Protein 3CZ8 (pdb70)

Nearest PDB structures (foldseek):
  3cz8-assembly1_A  TM=1.003E+00  e=2.572E-68  Bacillus subtilis subsp. subtilis str. 168
  3cz8-assembly1_B  TM=1.001E+00  e=2.940E-63  Bacillus subtilis subsp. subtilis str. 168
  4s3j-assembly1_A  TM=9.319E-01  e=3.724E-30  Bacillus cereus ATCC 10876
  3bxw-assembly1_A  TM=8.136E-01  e=2.335E-16  Homo sapiens
  3bxw-assembly1_B  TM=8.407E-01  e=1.140E-15  Homo sapiens

Radius of gyration: 24.95 Å; Cα contacts (8 Å, |Δi|>4): 1393; chains: 2; bounding box: 70×53×59 Å

B-factor: mean 49.57, std 18.38, range [7.65, 124.76]

Foldseek 3Di:
DDQFDWWKWKKWFWLPVDDVDQAQMEIETDAFEAALLQAGPDDDPCLVVCVVCVVVRHFYAHEYECADPVGADQVSVVSQLPDPNNLVSNLVNLLVVCVVSVGQAYEYEYAQHFLVSQVSVLVSLQSNLVSQVVVPHAFEYEAEQDLDCPDGSRNSHDLQSNLVRHQAYEYAQFPPPFFQHDDDAGHFVVSVVSSVVVNVVRHPQARYEYEDDQWKWKAFPVHDNPGTTDTHGQVVQVVVCVVQVWDWDADPRRRWIKTWGADPVRTIMIITHHDPRSVVVVSVVSVVSVHTGYMYMDIDRD/DDQWDKWKWKKWFWLPVPVAIEIETDAFEAALLQDGDDDDPCLVVCVVQVVVRHFYAHEYECADPVGHDQVSCVRQLVDPNSLLSNLVVLQVVCVPSVGQAYEYEYPQHAQVCQVSVLVSLQSNLVSACVVPHAFEYEAEFDLDCPDHRRNSHDLLSNQVRGQAYEYAQFPPPFFQHDDDAGHFPVSVLSRLVNNVVRHPQQRYAYEDDQWKWKAFPVHDHPGTTDTHGQVRQVVVCVVQVWDWDADPRRRWIKTWGADPVRTIMIITHHDDRSVVVVSVVSVVSVHTGYMYMDIDID

CATH classification: 3.20.20.80 (+1 more: 3.10.50.10)

InterPro domains:
  IPR001223 Glycoside hydrolase family 18, catalytic domain [PF00704] (179-401)
  IPR001223 Glycoside hydrolase family 18, catalytic domain [PS51910] (100-420)
  IPR011583 Chitinase II/V-like, catalytic domain [SM00636] (93-403)
  IPR017853 Glycoside hydrolase superfamily [SSF51445] (113-417)
  IPR018392 LysM domain [PF01476] (4-46)
  IPR018392 LysM domain [PF01476] (50-93)
  IPR018392 LysM domain [PS51782] (2-45)
  IPR018392 LysM domain [PS51782] (48-92)
  IPR018392 LysM domain [SM00257] (3-46)
  IPR018392 LysM domain [SM00257] (49-93)
  IPR018392 LysM domain [cd00118] (3-45)
  IPR018392 LysM domain [cd00118] (49-92)
  IPR029070 Chitinase insertion domain superfamily [G3DSA:3.10.50.10] (318-374)
  IPR036779 LysM domain superfamily [G3DSA:3.10.350.10] (3-47)
  IPR036779 LysM domain superfamily [G3DSA:3.10.350.10] (48-98)
  IPR036779 LysM domain superfamily [SSF54106] (2-46)
  IPR036779 LysM domain superfamily [SSF54106] (48-93)
  IPR041704 CFLE, GH18 catalytic domain [cd02874] (99-411)
  IPR051887 Glycosyl Hydrolase 18 Domain-Containing Protein [PTHR46290] (99-417)

Solvent-accessible surface area: 24349 Å² total; per-residue (Å²): 101,51,81,23,36,3,48,6,7,4,17,14,6,50,1,25,88,60,97,248,39,126,87,16,30,12,14,0,6,15,0,2,14,4,23,56,81,0,57,32,66,17,142,32,155,3,54,73,40,8,106,70,6,92,129,105,82,22,19,0,2,0,0,0,0,0,9,43,104,85,24,49,15,48,123,30,0,72,95,0,0,72,63,78,105,2,46,58,43,0,3,56,31,0,50,76,24,0,49,112,85,28,3,9,0,0,3,0,7,1,61,96,2,35,40,90,2,28,103,62,0,14,35,0,0,128,61,0,44,91,83,0,109,88,35,63,40,46,0,3,0,11,1,38,14,1,59,32,42,126,54,86,180,23,96,0,1,29,1,24,18,0,1,68,5,0,36,50,0,4,0,23,1,47,57,72,52,72,22,54,24,100,19,4,5,1,0,5,9,39,48,0,78,124,0,0,86,42,0,59,86,70,7,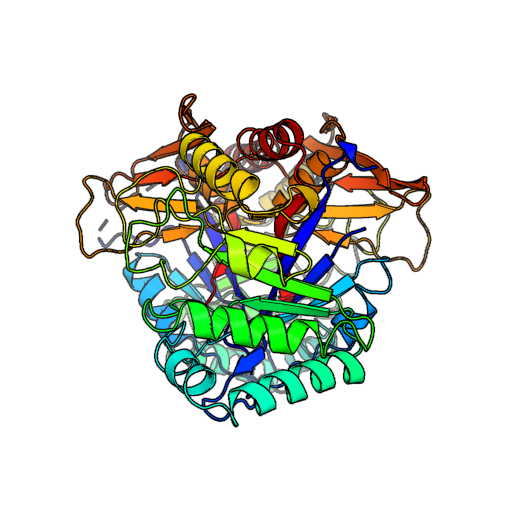76,35,134,31,0,3,1,0,0,1,36,58,0,9,3,3,68,35,129,72,107,104,80,70,113,9,14,52,7,44,6,46,7,0,29,1,36,5,11,19,66,96,11,109,73,89,56,17,84,114,70,19,0,6,27,0,110,17,70,19,106,80,59,100,51,15,13,0,16,4,6,19,69,153,1,3,39,74,2,3,100,3,0,83,110,40,172,0,12,0,0,0,0,32,28,37,83,59,105,108,52,72,27,32,2,53,12,7,5,13,15,5,46,1,24,81,31,92,100,35,14,28,0,10,13,0,5,10,4,23,59,86,0,62,37,65,10,153,21,153,4,60,74,47,5,93,70,12,111,129,124,183,19,30,0,2,0,0,0,0,0,13,42,116,80,32,48,6,47,111,25,1,72,97,0,2,74,68,81,104,6,49,57,47,0,3,58,32,0,42,75,22,0,46,112,92,30,4,8,0,0,4,0,8,1,54,100,1,26,45,94,4,40,104,70,1,17,30,0,0,136,53,0,45,86,86,0,100,92,32,60,46,44,0,4,1,10,0,35,17,3,33,32,41,120,85,80,185,28,97,0,4,27,0,22,18,0,0,68,6,0,35,80,0,3,0,21,0,39,57,69,40,73,29,48,12,94,30,4,7,2,0,5,16,59,43,0,80,123,1,0,94,32,0,58,88,81,4,72,38,136,41,0,3,1,0,0,2,47,39,0,18,6,5,53,38,115,65,117,100,79,69,122,15,49,58,7,33,8,49,6,0,20,0,38,4,13,19,63,99,12,98,77,76,49,14,67,126,91,28,1,6,30,0,110,17,78,23,109,84,65,109,55,20,15,0,17,3,6,24,72,152,0,3,52,84,1,3,109,4,0,70,88,32,157,0,24,0,0,0,0,37,29,50,81,30,98

Organism: Bacillus subtilis (strain 168) (NCBI:txid224308)

Sequence (600 aa):
SNYIAGTLSFYVLRNPDLDYAPYSSSISIFEYHIAPNGDIANQLNDAAAIETTWQRRVTPLATITNLTSGGFSTTEIVHQVLNNPTARTNLVNNIYDLVSSTRGYGGVVTIDFEQVSAADRRDLFTGFLRQLRDRLQAGGYVLTIAVPAKTTSDNIPWLRGYDYGGIGAVVNYMFIMAYDWHHAGSEPGPVVAPITEIRRTIEFTIAQVPSRKIIIIGVPLYYGYDWIIPYQPPGGTVASAISNQNAIERAMRYQAPIQYSAEYQSPFFRYSDQQQGRTHEVWFEGVRSSMSRKMQIVREYRRLQAIGAWQLTLASNYIAGTLSFYVLRNPDLDSSSISIFEYHIAPNGDIANQLNDAAAIETTTWQRRVTPLATITNLTSGGFSTEEIVHQVLNNPTTARTNLVNNIYDLVSTRGYGGVTIDFEQQVSAADRDLFTGFLRQLRDRRLQAGGYVLTIAVPAKTSDNIPWLRGYDYGGIGAVVVNYMFIMAYDWHHAGSEPGPVVAPITEIRRTIEFTIAQVPSRKIIIGVPLLYYGYDWIIPYQPGTVASAISNQNAIERAMRYQQAPIQYSAEYQSPFFRYSDQQGRTTHEVWFEGVRSMSRRKMQIVREYRLQAIGAWQLTLA

Secondary structure (DSSP, 8-state):
--S--EEEEEEEEE-GGG--PPP--EEEEEEEEB-TTS-B----S-HHHHHHHHHTT-EEEEEEE-EETTEE-HHHHHHHHT-HHHHHHHHHHHHHHHHHHT-SEEEEE--S--GGGHHHHHHHHHHHHHHHHHTT-EEEEEEE--S-S--GGGTT--HHHHHHH-SEEEEE---SS-TTS-S--SS-HHHHHHHHHHHTTTS-GGGEEEEPPS-EEEEESS--TT---EEE-HHHHHHHHHHTT---EEETTTTEEEEEEE-TTS-EEEEE---HHHHHHHHHHHHHTT-SEEEEEEEEE-/--S--EEEEEEEEE-GGG---EEEEEEEEB-TTS-B------HHHHHHHHHTT-EEEEEEE-EETTEE-HHHHHHHHHSHHHHHHHHHHHHHHHHHHT-SEEEEE--S--GGGHHHHHHHHHHHHHHHHHTT-EEEEEEE--S-S--GGGTT--HHHHHHHSSEEEEE---SS-TTS-S--SS-HHHHHHHHHHHHTTS-GGGEEEEPPS-EEEEESS--BTB--EEE-HHHHHHHHHHTTPPPEEETTTTEEEEEEE-TTS-EEEEE---HHHHHHHHHHHHHTT-SEEEEEEEEE-

Structure (mmCIF, N/CA/C/O backbone):
data_3CZ8
#
_entry.id   3CZ8
#
_cell.length_a   84.965
_cell.length_b   84.965
_cell.length_c   188.041
_cell.angle_alpha   90.00
_cell.angle_beta   90.00
_cell.angle_gamma   120.00
#
_symmetry.space_group_name_H-M   'P 65'
#
loop_
_entity.id
_entity.type
_entity.pdbx_description
1 polymer 'Putative sporulation-specific glycosylase ydhD'
2 non-polymer GLYCEROL
3 water water
#
loop_
_atom_site.group_PDB
_atom_site.id
_atom_site.type_symbol
_atom_site.label_atom_id
_atom_site.label_alt_id
_atom_site.label_comp_id
_atom_site.label_asym_id
_atom_site.label_entity_id
_atom_site.label_seq_id
_atom_site.pdbx_PDB_ins_code
_atom_site.Cartn_x
_atom_site.Cartn_y
_atom_site.Cartn_z
_atom_site.occupancy
_atom_site.B_iso_or_equiv
_atom_site.auth_seq_id
_atom_site.auth_comp_id
_atom_site.auth_asym_id
_atom_site.auth_atom_id
_atom_site.pdbx_PDB_model_num
ATOM 1 N N . SER A 1 4 ? 38.101 -3.675 5.082 1.00 90.56 96 SER A N 1
ATOM 2 C CA . SER A 1 4 ? 38.437 -3.186 6.452 1.00 93.22 96 SER A CA 1
ATOM 3 C C . SER A 1 4 ? 39.357 -1.962 6.426 1.00 91.91 96 SER A C 1
ATOM 4 O O . SER A 1 4 ? 40.144 -1.776 5.494 1.00 89.67 96 SER A O 1
ATOM 7 N N . ASN A 1 5 ? 39.241 -1.140 7.468 1.00 88.28 97 ASN A N 1
ATOM 8 C CA . ASN A 1 5 ? 39.955 0.128 7.589 1.00 82.27 97 ASN A CA 1
ATOM 9 C C . ASN A 1 5 ? 40.014 0.495 9.069 1.00 84.28 97 ASN A C 1
ATOM 10 O O . ASN A 1 5 ? 38.969 0.681 9.699 1.00 91.79 97 ASN A O 1
ATOM 15 N N . TYR A 1 6 ? 41.218 0.579 9.637 1.00 84.47 98 TYR A N 1
ATOM 16 C CA . TYR A 1 6 ? 41.345 1.114 11.002 1.00 86.99 98 TYR A CA 1
ATOM 17 C C . TYR A 1 6 ? 41.763 2.577 11.081 1.00 82.44 98 TYR A C 1
ATOM 18 O O . TYR A 1 6 ? 42.350 3.017 12.074 1.00 81.56 98 TYR A O 1
ATOM 27 N N . ILE A 1 7 ? 41.463 3.325 10.021 1.00 78.68 99 ILE A N 1
ATOM 28 C CA . ILE A 1 7 ? 41.304 4.774 10.123 1.00 80.14 99 ILE A CA 1
ATOM 29 C C . ILE A 1 7 ? 39.874 5.112 9.683 1.00 83.03 99 ILE A C 1
ATOM 30 O O . ILE A 1 7 ? 39.587 5.332 8.499 1.00 82.76 99 ILE A O 1
ATOM 35 N N . ALA A 1 8 ? 38.976 5.092 10.663 1.00 84.34 100 ALA A N 1
ATOM 36 C CA . ALA A 1 8 ? 37.579 5.445 10.470 1.00 83.66 100 ALA A CA 1
ATOM 37 C C . ALA A 1 8 ? 37.158 6.407 11.573 1.00 78.73 100 ALA A C 1
ATOM 38 O O . ALA A 1 8 ? 37.339 6.125 12.763 1.00 73.13 100 ALA A O 1
ATOM 40 N N . GLY A 1 9 ? 36.614 7.551 11.170 1.00 76.12 101 GLY A N 1
ATOM 41 C CA . GLY A 1 9 ? 36.177 8.569 12.116 1.00 76.80 101 GLY A CA 1
ATOM 42 C C . GLY A 1 9 ? 34.828 8.252 12.727 1.00 71.16 101 GLY A C 1
ATOM 43 O O . GLY A 1 9 ? 33.850 8.027 12.010 1.00 73.93 101 GLY A O 1
ATOM 44 N N . THR A 1 10 ? 34.782 8.220 14.056 1.00 68.15 102 THR A N 1
ATOM 45 C CA . THR A 1 10 ? 33.524 8.096 14.786 1.00 63.88 102 THR A CA 1
ATOM 46 C C . THR A 1 10 ? 32.928 9.488 15.006 1.00 57.94 102 THR A C 1
ATOM 47 O O . THR A 1 10 ? 33.543 10.345 15.651 1.00 43.15 102 THR A O 1
ATOM 51 N N . LEU A 1 11 ? 31.739 9.711 14.454 1.00 39.70 103 LEU A N 1
ATOM 52 C CA . LEU A 1 11 ? 31.036 10.971 14.653 1.00 36.96 103 LEU A CA 1
ATOM 53 C C . LEU A 1 11 ? 30.228 10.937 15.946 1.00 38.30 103 LEU A C 1
ATOM 54 O O . LEU A 1 11 ? 29.548 9.957 16.245 1.00 36.11 103 LEU A O 1
ATOM 59 N N . SER A 1 12 ? 30.324 12.015 16.712 1.00 35.85 104 SER A N 1
ATOM 60 C CA . SER A 1 12 ? 29.470 12.193 17.865 1.00 36.59 104 SER A CA 1
ATOM 61 C C . SER A 1 12 ? 29.052 13.649 18.046 1.00 32.21 104 SER A C 1
ATOM 62 O O . SER A 1 12 ? 29.790 14.568 17.684 1.00 25.15 104 SER A O 1
ATOM 65 N N . PHE A 1 13 ? 27.851 13.834 18.588 1.00 27.65 105 PHE A N 1
ATOM 66 C CA . PHE A 1 13 ? 27.289 15.147 18.885 1.00 24.94 105 PHE A CA 1
ATOM 67 C C . PHE A 1 13 ? 27.406 15.437 20.383 1.00 24.56 105 PHE A C 1
ATOM 68 O O . PHE A 1 13 ? 26.969 14.641 21.217 1.00 32.43 105 PHE A O 1
ATOM 76 N N . TYR A 1 14 ? 28.000 16.572 20.729 1.00 32.31 106 TYR A N 1
ATOM 77 C CA . TYR A 1 14 ? 28.266 16.856 22.134 1.00 30.97 106 TYR A CA 1
ATOM 78 C C . TYR A 1 14 ? 27.731 18.198 22.591 1.00 32.65 106 TYR A C 1
ATOM 79 O O . TYR A 1 14 ? 27.609 19.136 21.803 1.00 31.85 106 TYR A O 1
ATOM 88 N N . VAL A 1 15 ? 27.407 18.274 23.876 1.00 27.14 107 VAL A N 1
ATOM 89 C CA . VAL A 1 15 ? 26.687 19.411 24.432 1.00 26.06 107 VAL A CA 1
ATOM 90 C C . VAL A 1 15 ? 27.627 20.362 25.178 1.00 28.32 107 VAL A C 1
ATOM 91 O O . VAL A 1 15 ? 28.388 19.939 26.051 1.00 34.21 107 VAL A O 1
ATOM 95 N N . LEU A 1 16 ? 27.579 21.639 24.795 1.00 24.94 108 LEU A N 1
ATOM 96 C CA . LEU A 1 16 ? 28.375 22.706 25.410 1.00 25.59 108 LEU A CA 1
ATOM 97 C C . LEU A 1 16 ? 27.437 23.628 26.169 1.00 32.28 108 LEU A C 1
ATOM 98 O O . LEU A 1 16 ? 26.846 24.536 25.576 1.00 34.35 108 LEU A O 1
ATOM 103 N N . ARG A 1 17 ? 27.296 23.387 27.473 1.00 34.82 109 ARG A N 1
ATOM 104 C CA . ARG A 1 17 ? 26.304 24.085 28.290 1.00 45.53 109 ARG A CA 1
ATOM 105 C C . ARG A 1 17 ? 26.471 25.608 28.306 1.00 39.54 109 ARG A C 1
ATOM 106 O O . ARG A 1 17 ? 27.595 26.116 28.298 1.00 49.13 109 ARG A O 1
ATOM 114 N N . ASN A 1 18 ? 25.336 26.310 28.267 1.00 39.28 110 ASN A N 1
ATOM 115 C CA . ASN A 1 18 ? 25.229 27.721 28.634 1.00 43.10 110 ASN A CA 1
ATOM 116 C C . ASN A 1 18 ? 25.949 27.945 29.971 1.00 55.71 110 ASN A C 1
ATOM 117 O O . ASN A 1 18 ? 25.524 27.400 30.995 1.00 49.45 110 ASN A O 1
ATOM 122 N N . PRO A 1 19 ? 27.051 28.732 29.958 1.00 60.14 111 PRO A N 1
ATOM 123 C CA . PRO A 1 19 ? 27.898 28.950 31.146 1.00 59.77 111 PRO A CA 1
ATOM 124 C C . PRO A 1 19 ? 27.189 29.677 32.296 1.00 58.20 111 PRO A C 1
ATOM 125 O O . PRO A 1 19 ? 27.600 29.552 33.451 1.00 64.13 111 PRO A O 1
ATOM 129 N N . ASP A 1 20 ? 26.126 30.410 31.969 1.00 49.47 112 ASP A N 1
ATOM 130 C CA . ASP A 1 20 ? 25.296 31.111 32.946 1.00 53.90 112 ASP A CA 1
ATOM 131 C C . ASP A 1 20 ? 24.473 30.188 33.857 1.00 56.87 112 ASP A C 1
ATOM 132 O O . ASP A 1 20 ? 23.922 30.641 34.862 1.00 69.67 112 ASP A O 1
ATOM 137 N N . LEU A 1 21 ? 24.404 28.903 33.515 1.00 63.82 113 LEU A N 1
ATOM 138 C CA . LEU A 1 21 ? 23.548 27.952 34.222 1.00 68.67 113 LEU A CA 1
ATOM 139 C C . LEU A 1 21 ? 24.261 27.084 35.264 1.00 73.30 113 LEU A C 1
ATOM 140 O O . LEU A 1 21 ? 23.601 26.455 36.097 1.00 77.88 113 LEU A O 1
ATOM 145 N N . ASP A 1 22 ? 25.592 27.043 35.225 1.00 75.23 114 ASP A N 1
ATOM 146 C CA . ASP A 1 22 ? 26.347 26.215 36.173 1.00 77.88 114 ASP A CA 1
ATOM 147 C C . ASP A 1 22 ? 26.992 27.006 37.311 1.00 72.24 114 ASP A C 1
ATOM 148 O O . ASP A 1 22 ? 27.303 26.451 38.364 1.00 63.94 114 ASP A O 1
ATOM 153 N N . TYR A 1 29 ? 29.381 13.308 42.175 1.00 99.86 121 TYR A N 1
ATOM 154 C CA . TYR A 1 29 ? 28.098 13.223 42.869 1.00 104.85 121 TYR A CA 1
ATOM 155 C C . TYR A 1 29 ? 26.985 13.970 42.121 1.00 101.95 121 TYR A C 1
ATOM 156 O O . TYR A 1 29 ? 25.827 13.542 42.133 1.00 99.86 121 TYR A O 1
ATOM 165 N N . ALA A 1 30 ? 27.356 15.077 41.475 1.00 99.25 122 ALA A N 1
ATOM 166 C CA . ALA A 1 30 ? 26.414 16.011 40.851 1.00 93.57 122 ALA A CA 1
ATOM 167 C C . ALA A 1 30 ? 25.832 15.452 39.550 1.00 89.00 122 ALA A C 1
ATOM 168 O O . ALA A 1 30 ? 26.511 14.680 38.865 1.00 85.75 122 ALA A O 1
ATOM 170 N N . PRO A 1 31 ? 24.568 15.817 39.219 1.00 88.04 123 PRO A N 1
ATOM 171 C CA . PRO A 1 31 ? 23.965 15.435 37.933 1.00 86.77 123 PRO A CA 1
ATOM 172 C C . PRO A 1 31 ? 24.770 15.971 36.750 1.00 84.23 123 PRO A C 1
ATOM 173 O O . PRO A 1 31 ? 25.222 17.122 36.784 1.00 86.00 123 PRO A O 1
ATOM 177 N N . TYR A 1 32 ? 24.956 15.133 35.729 1.00 76.64 124 TYR A N 1
ATOM 178 C CA . TYR A 1 32 ? 25.860 15.452 34.619 1.00 67.92 124 TYR A CA 1
ATOM 179 C C . TYR A 1 32 ? 25.374 16.624 33.765 1.00 59.31 124 TYR A C 1
ATOM 180 O O . TYR A 1 32 ? 24.176 16.804 33.552 1.00 63.70 124 TYR A O 1
ATOM 189 N N . SER A 1 33 ? 26.332 17.416 33.297 1.00 57.66 125 SER A N 1
ATOM 190 C CA . SER A 1 33 ? 26.063 18.683 32.633 1.00 57.92 125 SER A CA 1
ATOM 191 C C . SER A 1 33 ? 26.296 18.625 31.115 1.00 57.15 125 SER A C 1
ATOM 192 O O . SER A 1 33 ? 26.051 19.606 30.399 1.00 49.65 125 SER A O 1
ATOM 195 N N . SER A 1 34 ? 26.762 17.478 30.627 1.00 45.92 126 SER A N 1
ATOM 196 C CA . SER A 1 34 ? 27.054 17.315 29.207 1.00 41.98 126 SER A CA 1
ATOM 197 C C . SER A 1 34 ? 26.711 15.917 28.724 1.00 36.14 126 SER A C 1
ATOM 198 O O . SER A 1 34 ? 26.447 15.019 29.522 1.00 34.70 126 SER A O 1
ATOM 201 N N . SER A 1 35 ? 26.702 15.741 27.407 1.00 23.86 127 SER A N 1
ATOM 202 C CA . SER A 1 35 ? 26.449 14.434 26.822 1.00 31.62 127 SER A CA 1
ATOM 203 C C . SER A 1 35 ? 27.207 14.258 25.517 1.00 31.06 127 SER A C 1
ATOM 204 O O . SER A 1 35 ? 27.657 15.231 24.918 1.00 33.75 127 SER A O 1
ATOM 207 N N . ILE A 1 36 ? 27.367 13.004 25.107 1.00 30.69 128 ILE A N 1
ATOM 208 C CA . ILE A 1 36 ? 27.937 12.657 23.815 1.00 30.46 128 ILE A CA 1
ATOM 209 C C . ILE A 1 36 ? 26.968 11.670 23.179 1.00 36.31 128 ILE A C 1
ATOM 210 O O . ILE A 1 36 ? 26.662 10.636 23.772 1.00 37.62 128 ILE A O 1
ATOM 215 N N . SER A 1 37 ? 26.459 12.011 21.995 1.00 24.75 129 SER A N 1
ATOM 216 C CA . SER A 1 37 ? 25.595 11.100 21.260 1.00 30.41 129 SER A CA 1
ATOM 217 C C . SER A 1 37 ? 26.410 10.398 20.185 1.00 32.21 129 SER A C 1
ATOM 218 O O . SER A 1 37 ? 26.793 11.009 19.185 1.00 38.33 129 SER A O 1
ATOM 221 N N . ILE A 1 38 ? 26.640 9.122 20.375 1.00 36.47 130 ILE A N 1
ATOM 222 C CA . ILE A 1 38 ? 27.434 8.334 19.478 1.00 38.05 130 ILE A CA 1
ATOM 223 C C . ILE A 1 38 ? 26.671 7.851 18.265 1.00 39.35 130 ILE A C 1
ATOM 224 O O . ILE A 1 38 ? 25.689 7.210 18.400 1.00 30.69 130 ILE A O 1
ATOM 229 N N . PHE A 1 39 ? 27.173 8.138 17.079 1.00 37.58 131 PHE A N 1
ATOM 230 C CA . PHE A 1 39 ? 26.521 7.755 15.843 1.00 39.46 131 PHE A CA 1
ATOM 231 C C . PHE A 1 39 ? 26.891 6.349 15.439 1.00 43.95 131 PHE A C 1
ATOM 232 O O . PHE A 1 39 ? 27.923 5.917 15.769 1.00 51.18 131 PHE A O 1
ATOM 240 N N . GLU A 1 40 ? 26.077 5.649 14.679 1.00 53.75 132 GLU A N 1
ATOM 241 C CA . GLU A 1 40 ? 24.663 5.498 14.873 1.00 44.67 132 GLU A CA 1
ATOM 242 C C . GLU A 1 40 ? 24.302 4.029 15.021 1.00 49.83 132 GLU A C 1
ATOM 243 O O . GLU A 1 40 ? 25.078 3.177 14.666 1.00 43.48 132 GLU A O 1
ATOM 249 N N . TYR A 1 41 ? 23.119 3.753 15.548 1.00 35.34 133 TYR A N 1
ATOM 250 C CA . TYR A 1 41 ? 22.401 2.519 15.288 1.00 42.70 133 TYR A CA 1
ATOM 251 C C . TYR A 1 41 ? 21.240 2.763 14.370 1.00 34.77 133 TYR A C 1
ATOM 252 O O . TYR A 1 41 ? 20.572 3.730 14.509 1.00 36.71 133 TYR A O 1
ATOM 261 N N . HIS A 1 42 ? 20.998 1.877 13.434 1.00 27.97 134 HIS A N 1
ATOM 262 C CA . HIS A 1 42 ? 19.902 2.069 12.535 1.00 31.62 134 HIS A CA 1
ATOM 263 C C . HIS A 1 42 ? 18.823 1.003 12.626 1.00 47.95 134 HIS A C 1
ATOM 264 O O . HIS A 1 42 ? 19.052 -0.072 13.120 1.00 40.89 134 HIS A O 1
ATOM 271 N N . ILE A 1 43 ? 17.643 1.331 12.133 1.00 45.62 135 ILE A N 1
ATOM 272 C CA . ILE A 1 43 ? 16.455 0.517 12.357 1.00 47.53 135 ILE A CA 1
ATOM 273 C C . ILE A 1 43 ? 16.018 -0.269 11.117 1.00 51.61 135 ILE A C 1
ATOM 274 O O . ILE A 1 43 ? 16.312 0.116 9.981 1.00 49.00 135 ILE A O 1
ATOM 279 N N . ALA A 1 44 ? 15.332 -1.382 11.360 1.00 49.69 136 ALA A N 1
ATOM 280 C CA . ALA A 1 44 ? 14.721 -2.185 10.309 1.00 55.72 136 ALA A CA 1
ATOM 281 C C . ALA A 1 44 ? 13.221 -1.863 10.274 1.00 55.99 136 ALA A C 1
ATOM 282 O O . ALA A 1 44 ? 12.697 -1.331 11.256 1.00 62.85 136 ALA A O 1
ATOM 284 N N . PRO A 1 45 ? 12.529 -2.140 9.141 1.00 59.01 137 PRO A N 1
ATOM 285 C CA . PRO A 1 45 ? 11.078 -1.887 9.035 1.00 54.49 137 PRO A CA 1
ATOM 286 C C . PRO A 1 45 ? 10.193 -2.563 10.095 1.00 58.47 137 PRO A C 1
ATOM 287 O O . PRO A 1 45 ? 9.094 -2.078 10.374 1.00 56.37 137 PRO A O 1
ATOM 291 N N . ASN A 1 46 ? 10.669 -3.662 10.679 1.00 58.80 138 ASN A N 1
ATOM 292 C CA . ASN A 1 46 ? 9.931 -4.351 11.733 1.00 65.07 138 ASN A CA 1
ATOM 293 C C . ASN A 1 46 ? 10.245 -3.817 13.135 1.00 70.81 138 ASN A C 1
ATOM 294 O O . ASN A 1 46 ? 9.701 -4.297 14.135 1.00 74.40 138 ASN A O 1
ATOM 299 N N . GLY A 1 47 ? 11.126 -2.822 13.193 1.00 67.39 139 GLY A N 1
ATOM 300 C CA . GLY A 1 47 ? 11.466 -2.155 14.442 1.00 55.05 139 GLY A CA 1
ATOM 301 C C . GLY A 1 47 ? 12.707 -2.698 15.118 1.00 52.73 139 GLY A C 1
ATOM 302 O O . GLY A 1 47 ? 13.073 -2.238 16.192 1.00 54.07 139 GLY A O 1
ATOM 303 N N . ASP A 1 48 ? 13.357 -3.681 14.499 1.00 56.34 140 ASP A N 1
ATOM 304 C CA . ASP A 1 48 ? 14.607 -4.220 15.038 1.00 54.36 140 ASP A CA 1
ATOM 305 C C . ASP A 1 48 ? 15.753 -3.227 14.877 1.00 47.44 140 ASP A C 1
ATOM 306 O O . ASP A 1 48 ? 15.708 -2.353 14.014 1.00 53.99 140 ASP A O 1
ATOM 311 N N . ILE A 1 49 ? 16.766 -3.353 15.724 1.00 47.20 141 ILE A N 1
ATOM 312 C CA . ILE A 1 49 ? 17.997 -2.599 15.549 1.00 48.36 141 ILE A CA 1
ATOM 313 C C . ILE A 1 49 ? 18.926 -3.444 14.675 1.00 60.39 141 ILE A C 1
ATOM 314 O O . ILE A 1 49 ? 19.431 -4.485 15.111 1.00 58.49 141 ILE A O 1
ATOM 319 N N . ALA A 1 50 ? 19.122 -2.984 13.437 1.00 60.72 142 ALA A N 1
ATOM 320 C CA . ALA A 1 50 ? 19.739 -3.779 12.369 1.00 55.22 142 ALA A CA 1
ATOM 321 C C . ALA A 1 50 ? 21.225 -4.070 12.557 1.00 56.63 142 ALA A C 1
ATOM 322 O O . ALA A 1 50 ? 21.714 -5.115 12.125 1.00 60.46 142 ALA A O 1
ATOM 324 N N . ASN A 1 51 ? 21.931 -3.153 13.208 1.00 55.66 143 ASN A N 1
ATOM 325 C CA . ASN A 1 51 ? 23.377 -3.267 13.386 1.00 46.57 143 ASN A CA 1
ATOM 326 C C . ASN A 1 51 ? 23.798 -3.264 14.846 1.00 50.38 143 ASN A C 1
ATOM 327 O O . ASN A 1 51 ? 22.975 -3.095 15.748 1.00 57.80 143 ASN A O 1
ATOM 332 N N . GLN A 1 52 ? 25.097 -3.446 15.058 1.00 56.80 144 GLN A N 1
ATOM 333 C CA . GLN A 1 52 ? 25.725 -3.255 16.359 1.00 64.20 144 GLN A CA 1
ATOM 334 C C . GLN A 1 52 ? 26.993 -2.426 16.176 1.00 58.21 144 GLN A C 1
ATOM 335 O O . GLN A 1 52 ? 27.470 -2.255 15.050 1.00 64.26 144 GLN A O 1
ATOM 341 N N . LEU A 1 53 ? 27.522 -1.896 17.274 1.00 49.55 145 LEU A N 1
ATOM 342 C CA . LEU A 1 53 ? 28.711 -1.058 17.210 1.00 53.08 145 LEU A CA 1
ATOM 343 C C . LEU A 1 53 ? 29.813 -1.565 18.118 1.00 54.85 145 LEU A C 1
ATOM 344 O O . LEU A 1 53 ? 29.557 -2.285 19.084 1.00 52.52 145 LEU A O 1
ATOM 349 N N . ASN A 1 54 ? 31.041 -1.169 17.802 1.00 57.19 146 ASN A N 1
ATOM 350 C CA . ASN A 1 54 ? 32.160 -1.334 18.710 1.00 61.92 146 ASN A CA 1
ATOM 351 C C . ASN A 1 54 ? 32.200 -0.125 19.632 1.00 55.08 146 ASN A C 1
ATOM 352 O O . ASN A 1 54 ? 33.066 0.738 19.508 1.00 58.06 146 ASN A O 1
ATOM 357 N N . ASP A 1 55 ? 31.242 -0.074 20.556 1.00 55.00 147 ASP A N 1
ATOM 358 C CA . ASP A 1 55 ? 31.007 1.119 21.368 1.00 53.71 147 ASP A CA 1
ATOM 359 C C . ASP A 1 55 ? 31.415 0.981 22.831 1.00 52.11 147 ASP A C 1
ATOM 360 O O . ASP A 1 55 ? 31.493 1.980 23.550 1.00 50.76 147 ASP A O 1
ATOM 365 N N . ALA A 1 56 ? 31.688 -0.256 23.249 1.00 55.34 148 ALA A N 1
ATOM 366 C CA . ALA A 1 56 ? 32.001 -0.593 24.643 1.00 55.23 148 ALA A CA 1
ATOM 367 C C . ALA A 1 56 ? 33.118 0.250 25.253 1.00 48.84 148 ALA A C 1
ATOM 368 O O . ALA A 1 56 ? 33.014 0.685 26.403 1.00 48.44 148 ALA A O 1
ATOM 370 N N . ALA A 1 57 ? 34.169 0.490 24.474 1.00 52.44 149 ALA A N 1
ATOM 371 C CA . ALA A 1 57 ? 35.284 1.328 24.910 1.00 59.93 149 ALA A CA 1
ATOM 372 C C . ALA A 1 57 ? 34.870 2.793 25.026 1.00 51.41 149 ALA A C 1
ATOM 373 O O . ALA A 1 57 ? 35.242 3.468 25.984 1.00 52.88 149 ALA A O 1
ATOM 375 N N . ALA A 1 58 ? 34.085 3.264 24.056 1.00 56.35 150 ALA A N 1
ATOM 376 C CA . ALA A 1 58 ? 33.623 4.658 24.014 1.00 55.87 150 ALA A CA 1
ATOM 377 C C . ALA A 1 58 ? 32.626 5.003 25.130 1.00 44.10 150 ALA A C 1
ATOM 378 O O . ALA A 1 58 ? 32.676 6.101 25.692 1.00 46.73 150 ALA A O 1
ATOM 380 N N . ILE A 1 59 ? 31.739 4.059 25.445 1.00 48.77 151 ILE A N 1
ATOM 381 C CA . ILE A 1 59 ? 30.775 4.205 26.542 1.00 46.45 151 ILE A CA 1
ATOM 382 C C . ILE A 1 59 ? 31.492 4.342 27.887 1.00 44.72 151 ILE A C 1
ATOM 383 O O . ILE A 1 59 ? 31.213 5.277 28.650 1.00 44.11 151 ILE A O 1
ATOM 388 N N . GLU A 1 60 ? 32.434 3.429 28.142 1.00 51.28 152 GLU A N 1
ATOM 389 C CA . GLU A 1 60 ? 33.210 3.381 29.389 1.00 50.33 152 GLU A CA 1
ATOM 390 C C . GLU A 1 60 ? 34.045 4.647 29.604 1.00 47.01 152 GLU A C 1
ATOM 391 O O . GLU A 1 60 ? 34.114 5.170 30.719 1.00 49.93 152 GLU A O 1
ATOM 397 N N . THR A 1 61 ? 34.656 5.134 28.524 1.00 47.68 153 THR A N 1
ATOM 398 C CA . THR A 1 61 ? 35.479 6.345 28.550 1.00 50.21 153 THR A CA 1
ATOM 399 C C . THR A 1 61 ? 34.640 7.589 28.849 1.00 44.34 153 THR A C 1
ATOM 400 O O . THR A 1 61 ? 35.056 8.443 29.635 1.00 42.02 153 THR A O 1
ATOM 404 N N . THR A 1 62 ? 33.458 7.670 28.232 1.00 50.68 154 THR A N 1
ATOM 405 C CA . THR A 1 62 ? 32.544 8.805 28.421 1.00 50.89 154 THR A CA 1
ATOM 406 C C . THR A 1 62 ? 32.064 8.904 29.873 1.00 44.81 154 THR A C 1
ATOM 407 O O . THR A 1 62 ? 32.112 9.983 30.470 1.00 43.79 154 THR A O 1
ATOM 411 N N . TRP A 1 63 ? 31.628 7.774 30.434 1.00 44.34 155 TRP A N 1
ATOM 412 C CA . TRP A 1 63 ? 31.196 7.706 31.836 1.00 42.21 155 TRP A CA 1
ATOM 413 C C . TRP A 1 63 ? 32.270 8.185 32.807 1.00 46.66 155 TRP A C 1
ATOM 414 O O . TRP A 1 63 ? 31.985 8.982 33.704 1.00 51.59 155 TRP A O 1
ATOM 425 N N . GLN A 1 64 ? 33.500 7.708 32.602 1.00 50.88 156 GLN A N 1
ATOM 426 C CA . GLN A 1 64 ? 34.657 8.072 33.429 1.00 57.27 156 GLN A CA 1
ATOM 427 C C . GLN A 1 64 ? 35.006 9.559 33.381 1.00 57.15 156 GLN A C 1
ATOM 428 O O . GLN A 1 64 ? 35.617 10.087 34.311 1.00 59.48 156 GLN A O 1
ATOM 434 N N . ARG A 1 65 ? 34.601 10.229 32.304 1.00 63.03 157 ARG A N 1
ATOM 435 C CA . ARG A 1 65 ? 34.832 11.663 32.131 1.00 59.43 157 ARG A CA 1
ATOM 436 C C . ARG A 1 65 ? 33.706 12.530 32.715 1.00 56.02 157 ARG A C 1
ATOM 437 O O . ARG A 1 65 ? 33.746 13.764 32.616 1.00 45.01 157 ARG A O 1
ATOM 445 N N . ARG A 1 66 ? 32.723 11.869 33.335 1.00 61.30 158 ARG A N 1
ATOM 446 C CA . ARG A 1 66 ? 31.543 12.507 33.960 1.00 66.51 158 ARG A CA 1
ATOM 447 C C . ARG A 1 66 ? 30.649 13.236 32.946 1.00 48.66 158 ARG A C 1
ATOM 448 O O . ARG A 1 66 ? 30.193 14.362 33.167 1.00 45.57 158 ARG A O 1
ATOM 456 N N . VAL A 1 67 ? 30.413 12.556 31.828 1.00 52.77 159 VAL A N 1
ATOM 457 C CA . VAL A 1 67 ? 29.599 13.045 30.722 1.00 42.68 159 VAL A CA 1
ATOM 458 C C . VAL A 1 67 ? 28.693 11.867 30.362 1.00 41.46 159 VAL A C 1
ATOM 459 O O . VAL A 1 67 ? 29.118 10.715 30.479 1.00 36.74 159 VAL A O 1
ATOM 463 N N . THR A 1 68 ? 27.446 12.136 29.962 1.00 36.26 160 THR A N 1
ATOM 464 C CA . THR A 1 68 ? 26.494 11.056 29.643 1.00 34.12 160 THR A CA 1
ATOM 465 C C . THR A 1 68 ? 26.655 10.524 28.212 1.00 38.37 160 THR A C 1
ATOM 466 O O . THR A 1 68 ? 26.504 11.279 27.258 1.00 39.42 160 THR A O 1
ATOM 470 N N . PRO A 1 69 ? 26.961 9.222 28.057 1.00 37.86 161 PRO A N 1
ATOM 471 C CA . PRO A 1 69 ? 26.935 8.648 26.714 1.00 33.84 161 PRO A CA 1
ATOM 472 C C . PRO A 1 69 ? 25.516 8.316 26.242 1.00 41.73 161 PRO A C 1
ATOM 473 O O . PRO A 1 69 ? 24.778 7.583 26.913 1.00 34.11 161 PRO A O 1
ATOM 477 N N . LEU A 1 70 ? 25.145 8.855 25.087 1.00 31.17 162 LEU A N 1
ATOM 478 C CA . LEU A 1 70 ? 23.840 8.592 24.497 1.00 22.97 162 LEU A CA 1
ATOM 479 C C . LEU A 1 70 ? 23.995 7.792 23.216 1.00 23.31 162 LEU A C 1
ATOM 480 O O . LEU A 1 70 ? 24.918 8.028 22.447 1.00 30.05 162 LEU A O 1
ATOM 485 N N . ALA A 1 71 ? 23.101 6.832 23.008 1.00 29.74 163 ALA A N 1
ATOM 486 C CA . ALA A 1 71 ? 23.054 6.067 21.767 1.00 28.96 163 ALA A CA 1
ATOM 487 C C . ALA A 1 71 ? 22.224 6.808 20.730 1.00 21.95 163 ALA A C 1
ATOM 488 O O . ALA A 1 71 ? 21.078 7.171 20.991 1.00 32.32 163 ALA A O 1
ATOM 490 N N . THR A 1 72 ? 22.785 7.027 19.546 1.00 30.17 164 THR A N 1
ATOM 491 C CA . THR A 1 72 ? 22.016 7.650 18.478 1.00 30.19 164 THR A CA 1
ATOM 492 C C . THR A 1 72 ? 21.299 6.581 17.664 1.00 32.64 164 THR A C 1
ATOM 493 O O . THR A 1 72 ? 21.917 5.634 17.177 1.00 27.68 164 THR A O 1
ATOM 497 N N . ILE A 1 73 ? 19.988 6.752 17.537 1.00 30.19 165 ILE A N 1
ATOM 498 C CA . ILE A 1 73 ? 19.138 5.836 16.804 1.00 26.33 165 ILE A CA 1
ATOM 499 C C . ILE A 1 73 ? 18.630 6.569 15.564 1.00 34.47 165 ILE A C 1
ATOM 500 O O . ILE A 1 73 ? 18.011 7.630 15.675 1.00 32.92 165 ILE A O 1
ATOM 505 N N . THR A 1 74 ? 18.916 6.010 14.387 1.00 38.88 166 THR A N 1
ATOM 506 C CA . THR A 1 74 ? 18.596 6.660 13.110 1.00 38.01 166 THR A CA 1
ATOM 507 C C . THR A 1 74 ? 17.810 5.749 12.178 1.00 39.12 166 THR A C 1
ATOM 508 O O . THR A 1 74 ? 17.711 4.542 12.413 1.00 35.53 166 THR A O 1
ATOM 512 N N . ASN A 1 75 ? 17.261 6.344 11.119 1.00 39.37 167 ASN A N 1
ATOM 513 C CA . ASN A 1 75 ? 16.676 5.600 10.003 1.00 35.66 167 ASN A CA 1
ATOM 514 C C . ASN A 1 75 ? 17.583 5.619 8.758 1.00 35.32 167 ASN A C 1
ATOM 515 O O . ASN A 1 75 ? 17.127 5.807 7.626 1.00 39.46 167 ASN A O 1
ATOM 520 N N . LEU A 1 76 ? 18.873 5.405 8.980 1.00 35.28 168 LEU A N 1
ATOM 521 C CA . LEU A 1 76 ? 19.841 5.427 7.896 1.00 40.03 168 LEU A CA 1
ATOM 522 C C . LEU A 1 76 ? 19.880 4.116 7.126 1.00 45.73 168 LEU A C 1
ATOM 523 O O . LEU A 1 76 ? 19.725 3.041 7.704 1.00 46.77 168 LEU A O 1
ATOM 528 N N . THR A 1 77 ? 20.062 4.235 5.812 1.00 55.55 169 THR A N 1
ATOM 529 C CA . THR A 1 77 ? 20.357 3.108 4.923 1.00 64.78 169 THR A CA 1
ATOM 530 C C . THR A 1 77 ? 21.654 3.414 4.179 1.00 67.93 169 THR A C 1
ATOM 531 O O . THR A 1 77 ? 22.356 4.369 4.529 1.00 68.75 169 THR A O 1
ATOM 535 N N . SER A 1 78 ? 21.967 2.611 3.160 1.00 72.30 170 SER A N 1
ATOM 536 C CA . SER A 1 78 ? 23.172 2.805 2.347 1.00 75.08 170 SER A CA 1
ATOM 537 C C . SER A 1 78 ? 23.130 4.099 1.534 1.00 68.31 170 SER A C 1
ATOM 538 O O . SER A 1 78 ? 24.154 4.765 1.368 1.00 64.46 170 SER A O 1
ATOM 541 N N . GLY A 1 79 ? 21.941 4.452 1.049 1.00 63.44 171 GLY A N 1
ATOM 542 C CA . GLY A 1 79 ? 21.740 5.693 0.304 1.00 64.96 171 GLY A CA 1
ATOM 543 C C . GLY A 1 79 ? 21.226 6.858 1.135 1.00 70.69 171 GLY A C 1
ATOM 544 O O . GLY A 1 79 ? 20.694 7.826 0.586 1.00 76.10 171 GLY A O 1
ATOM 545 N N . GLY A 1 80 ? 21.380 6.765 2.457 1.00 68.86 172 GLY A N 1
ATOM 546 C CA . GLY A 1 80 ? 20.994 7.845 3.369 1.00 53.71 172 GLY A CA 1
ATOM 547 C C . GLY A 1 80 ? 19.782 7.556 4.241 1.00 43.70 172 GLY A C 1
ATOM 548 O O . GLY A 1 80 ? 19.490 6.405 4.565 1.00 39.82 172 GLY A O 1
ATOM 549 N N . PHE A 1 81 ? 19.084 8.616 4.633 1.00 35.55 173 PHE A N 1
ATOM 550 C CA . PHE A 1 81 ? 17.929 8.501 5.511 1.00 44.94 173 PHE A CA 1
ATOM 551 C C . PHE A 1 81 ? 16.734 7.975 4.732 1.00 43.33 173 PHE A C 1
ATOM 552 O O . PHE A 1 81 ? 16.388 8.499 3.672 1.00 47.76 173 PHE A O 1
ATOM 560 N N . SER A 1 82 ? 16.130 6.915 5.259 1.00 50.50 174 SER A N 1
ATOM 561 C CA . SER A 1 82 ? 15.025 6.251 4.592 1.00 47.80 174 SER A CA 1
ATOM 562 C C . SER A 1 82 ? 13.686 6.759 5.101 1.00 47.29 174 SER A C 1
ATOM 563 O O . SER A 1 82 ? 13.294 6.481 6.240 1.00 53.48 174 SER A O 1
ATOM 566 N N . THR A 1 83 ? 13.004 7.505 4.233 1.00 49.95 175 THR A N 1
ATOM 567 C CA A THR A 1 83 ? 11.658 8.041 4.457 0.50 54.58 175 THR A CA 1
ATOM 568 C CA B THR A 1 83 ? 11.681 8.029 4.554 0.50 56.43 175 THR A CA 1
ATOM 569 C C . THR A 1 83 ? 10.636 6.914 4.662 1.00 60.37 175 THR A C 1
ATOM 570 O O . THR A 1 83 ? 9.633 7.075 5.362 1.00 66.10 175 THR A O 1
ATOM 577 N N . GLU A 1 84 ? 10.900 5.774 4.023 1.00 63.71 176 GLU A N 1
ATOM 578 C CA . GLU A 1 84 ? 9.992 4.625 4.035 1.00 64.52 176 GLU A CA 1
ATOM 579 C C . GLU A 1 84 ? 10.151 3.696 5.242 1.00 59.71 176 GLU A C 1
ATOM 580 O O . GLU A 1 84 ? 9.151 3.232 5.787 1.00 60.83 176 GLU A O 1
ATOM 586 N N . ILE A 1 85 ? 11.394 3.414 5.640 1.00 58.36 177 ILE A N 1
ATOM 587 C CA . ILE A 1 85 ? 11.676 2.522 6.776 1.00 55.95 177 ILE A CA 1
ATOM 588 C C . ILE A 1 85 ? 11.055 3.025 8.087 1.00 62.19 177 ILE A C 1
ATOM 589 O O . ILE A 1 85 ? 10.428 2.250 8.817 1.00 59.51 177 ILE A O 1
ATOM 594 N N . VAL A 1 86 ? 11.207 4.324 8.354 1.00 52.04 178 VAL A N 1
ATOM 595 C CA . VAL A 1 86 ? 10.597 4.959 9.526 1.00 48.70 178 VAL A CA 1
ATOM 596 C C . VAL A 1 86 ? 9.057 4.982 9.433 1.00 50.81 178 VAL A C 1
ATOM 597 O O . VAL A 1 86 ? 8.378 4.813 10.447 1.00 43.64 178 VAL A O 1
ATOM 601 N N . HIS A 1 87 ? 8.526 5.135 8.217 1.00 54.87 179 HIS A N 1
ATOM 602 C CA . HIS A 1 87 ? 7.077 5.098 7.961 1.00 57.11 179 HIS A CA 1
ATOM 603 C C . HIS A 1 87 ? 6.463 3.731 8.290 1.00 57.93 179 HIS A C 1
ATOM 604 O O . HIS A 1 87 ? 5.385 3.657 8.876 1.00 51.77 179 HIS A O 1
ATOM 611 N N . GLN A 1 88 ? 7.164 2.662 7.919 1.00 58.58 180 GLN A N 1
ATOM 612 C CA . GLN A 1 88 ? 6.720 1.293 8.178 1.00 60.73 180 GLN A CA 1
ATOM 613 C C . GLN A 1 88 ? 6.718 0.970 9.671 1.00 59.06 180 GLN A C 1
ATOM 614 O O . GLN A 1 88 ? 5.911 0.164 10.135 1.00 56.11 180 GLN A O 1
ATOM 620 N N . VAL A 1 89 ? 7.626 1.607 10.407 1.00 51.98 181 VAL A N 1
ATOM 621 C CA . VAL A 1 89 ? 7.715 1.460 11.857 1.00 47.98 181 VAL A CA 1
ATOM 622 C C . VAL A 1 89 ? 6.588 2.234 12.551 1.00 51.81 181 VAL A C 1
ATOM 623 O O . VAL A 1 89 ? 5.869 1.676 13.387 1.00 44.59 181 VAL A O 1
ATOM 627 N N . LEU A 1 90 ? 6.425 3.504 12.179 1.00 39.14 182 LEU A N 1
ATOM 628 C CA . LEU A 1 90 ? 5.447 4.393 12.806 1.00 44.88 182 LEU A CA 1
ATOM 629 C C . LEU A 1 90 ? 3.982 4.002 12.563 1.00 51.44 182 LEU A C 1
ATOM 630 O O . LEU A 1 90 ? 3.095 4.429 13.305 1.00 54.09 182 LEU A O 1
ATOM 635 N N . ASN A 1 91 ? 3.739 3.184 11.539 1.00 54.52 183 ASN A N 1
ATOM 636 C CA . ASN A 1 91 ? 2.383 2.768 11.178 1.00 50.36 183 ASN A CA 1
ATOM 637 C C . ASN A 1 91 ? 2.039 1.325 11.575 1.00 53.18 183 ASN A C 1
ATOM 638 O O . ASN A 1 91 ? 0.883 0.907 11.482 1.00 58.77 183 ASN A O 1
ATOM 643 N N . ASN A 1 92 ? 3.044 0.573 12.011 1.00 54.01 184 ASN A N 1
ATOM 644 C CA . ASN A 1 92 ? 2.826 -0.747 12.588 1.00 61.10 184 ASN A CA 1
ATOM 645 C C . ASN A 1 92 ? 3.045 -0.680 14.102 1.00 59.07 184 ASN A C 1
ATOM 646 O O . ASN A 1 92 ? 4.187 -0.561 14.550 1.00 64.46 184 ASN A O 1
ATOM 651 N N . PRO A 1 93 ? 1.946 -0.740 14.891 1.00 55.33 185 PRO A N 1
ATOM 652 C CA . PRO A 1 93 ? 1.994 -0.662 16.359 1.00 55.09 185 PRO A CA 1
ATOM 653 C C . PRO A 1 93 ? 2.868 -1.730 17.007 1.00 52.50 185 PRO A C 1
ATOM 654 O O . PRO A 1 93 ? 3.498 -1.463 18.026 1.00 46.46 185 PRO A O 1
ATOM 658 N N . THR A 1 94 ? 2.908 -2.916 16.405 1.00 53.41 186 THR A N 1
ATOM 659 C CA . THR A 1 94 ? 3.794 -3.989 16.841 1.00 53.42 186 THR A CA 1
ATOM 660 C C . THR A 1 94 ? 5.262 -3.585 16.656 1.00 53.99 186 THR A C 1
ATOM 661 O O . THR A 1 94 ? 6.086 -3.831 17.537 1.00 53.44 186 THR A O 1
ATOM 665 N N . ALA A 1 95 ? 5.568 -2.947 15.523 1.00 54.56 187 ALA A N 1
ATOM 666 C CA . ALA A 1 95 ? 6.943 -2.565 15.179 1.00 51.09 187 ALA A CA 1
ATOM 667 C C . ALA A 1 95 ? 7.495 -1.440 16.046 1.00 46.59 187 ALA A C 1
ATOM 668 O O . ALA A 1 95 ? 8.663 -1.480 16.439 1.00 46.35 187 ALA A O 1
ATOM 670 N N . ARG A 1 96 ? 6.666 -0.444 16.350 1.00 45.05 188 ARG A N 1
ATOM 671 C CA . ARG A 1 96 ? 7.127 0.653 17.197 1.00 53.17 188 ARG A CA 1
ATOM 672 C C . ARG A 1 96 ? 7.217 0.271 18.679 1.00 47.91 188 ARG A C 1
ATOM 673 O O . ARG A 1 96 ? 8.019 0.843 19.410 1.00 41.11 188 ARG A O 1
ATOM 681 N N . THR A 1 97 ? 6.417 -0.712 19.098 1.00 45.70 189 THR A N 1
ATOM 682 C CA . THR A 1 97 ? 6.560 -1.348 20.412 1.00 42.63 189 THR A CA 1
ATOM 683 C C . THR A 1 97 ? 7.851 -2.164 20.445 1.00 45.19 189 THR A C 1
ATOM 684 O O . THR A 1 97 ? 8.611 -2.096 21.414 1.00 39.59 189 THR A O 1
ATOM 688 N N . ASN A 1 98 ? 8.091 -2.922 19.374 1.00 47.02 190 ASN A N 1
ATOM 689 C CA . ASN A 1 98 ? 9.330 -3.676 19.206 1.00 50.28 190 ASN A CA 1
ATOM 690 C C . ASN A 1 98 ? 10.554 -2.764 19.257 1.00 47.09 190 ASN A C 1
ATOM 691 O O . ASN A 1 98 ? 11.532 -3.091 19.924 1.00 53.05 190 ASN A O 1
ATOM 696 N N . LEU A 1 99 ? 10.476 -1.619 18.578 1.00 45.67 191 LEU A N 1
ATOM 697 C CA . LEU A 1 99 ? 11.552 -0.623 18.587 1.00 42.01 191 LEU A CA 1
ATOM 698 C C . LEU A 1 99 ? 11.778 -0.013 19.972 1.00 39.51 191 LEU A C 1
ATOM 699 O O . LEU A 1 99 ? 12.926 0.125 20.404 1.00 45.31 191 LEU A O 1
ATOM 704 N N . VAL A 1 100 ? 10.688 0.329 20.660 1.00 41.72 192 VAL A N 1
ATOM 705 C CA . VAL A 1 100 ? 10.745 0.857 22.032 1.00 43.79 192 VAL A CA 1
ATOM 706 C C . VAL A 1 100 ? 11.447 -0.121 22.994 1.00 45.42 192 VAL A C 1
ATOM 707 O O . VAL A 1 100 ? 12.333 0.277 23.764 1.00 41.70 192 VAL A O 1
ATOM 711 N N . ASN A 1 101 ? 11.075 -1.398 22.910 1.00 45.89 193 ASN A N 1
ATOM 712 C CA . ASN A 1 101 ? 11.698 -2.445 23.723 1.00 49.60 193 ASN A CA 1
ATOM 713 C C . ASN A 1 101 ? 13.163 -2.685 23.368 1.00 45.93 193 ASN A C 1
ATOM 714 O O . ASN A 1 101 ? 13.998 -2.836 24.264 1.00 47.75 193 ASN A O 1
ATOM 719 N N . ASN A 1 102 ? 13.465 -2.708 22.068 1.00 43.71 194 ASN A N 1
ATOM 720 C CA . ASN A 1 102 ? 14.841 -2.876 21.581 1.00 40.36 194 ASN A CA 1
ATOM 721 C C . ASN A 1 102 ? 15.778 -1.746 21.978 1.00 43.23 194 ASN A C 1
ATOM 722 O O . ASN A 1 102 ? 16.937 -1.999 22.304 1.00 38.26 194 ASN A O 1
ATOM 727 N N . ILE A 1 103 ? 15.269 -0.511 21.947 1.00 42.31 195 ILE A N 1
ATOM 728 C CA . ILE A 1 103 ? 16.030 0.670 22.372 1.00 39.92 195 ILE A CA 1
ATOM 729 C C . ILE A 1 103 ? 16.347 0.587 23.868 1.00 44.32 195 ILE A C 1
ATOM 730 O O . ILE A 1 103 ? 17.467 0.903 24.287 1.00 45.74 195 ILE A O 1
ATOM 735 N N . TYR A 1 104 ? 15.367 0.147 24.660 1.00 49.21 196 TYR A N 1
ATOM 736 C CA . TYR A 1 104 ? 15.589 -0.102 26.086 1.00 43.28 196 TYR A CA 1
ATOM 737 C C . TYR A 1 104 ? 16.632 -1.197 26.294 1.00 38.66 196 TYR A C 1
ATOM 738 O O . TYR A 1 104 ? 17.535 -1.042 27.118 1.00 38.85 196 TYR A O 1
ATOM 747 N N . ASP A 1 105 ? 16.497 -2.295 25.550 1.00 40.31 197 ASP A N 1
ATOM 748 C CA . ASP A 1 105 ? 17.443 -3.414 25.627 1.00 49.36 197 ASP A CA 1
ATOM 749 C C . ASP A 1 105 ? 18.847 -2.984 25.224 1.00 57.58 197 ASP A C 1
ATOM 750 O O . ASP A 1 105 ? 19.822 -3.472 25.785 1.00 59.86 197 ASP A O 1
ATOM 755 N N . LEU A 1 106 ? 18.933 -2.063 24.262 1.00 50.88 198 LEU A N 1
ATOM 756 C CA . LEU A 1 106 ? 20.203 -1.488 23.832 1.00 46.79 198 LEU A CA 1
ATOM 757 C C . LEU A 1 106 ? 20.885 -0.683 24.936 1.00 38.43 198 LEU A C 1
ATOM 758 O O . LEU A 1 106 ? 22.059 -0.900 25.214 1.00 43.57 198 LEU A O 1
ATOM 763 N N . VAL A 1 107 ? 20.155 0.240 25.562 1.00 39.38 199 VAL A N 1
ATOM 764 C CA . VAL A 1 107 ? 20.756 1.116 26.580 1.00 40.45 199 VAL A CA 1
ATOM 765 C C . VAL A 1 107 ? 21.065 0.423 27.910 1.00 45.75 199 VAL A C 1
ATOM 766 O O . VAL A 1 107 ? 22.002 0.812 28.612 1.00 36.32 199 VAL A O 1
ATOM 770 N N . SER A 1 108 ? 20.289 -0.608 28.239 1.00 48.63 200 SER A N 1
ATOM 771 C CA A SER A 1 108 ? 20.495 -1.360 29.474 0.50 46.54 200 SER A CA 1
ATOM 772 C CA B SER A 1 108 ? 20.496 -1.366 29.472 0.50 49.39 200 SER A CA 1
ATOM 773 C C . SER A 1 108 ? 21.659 -2.343 29.363 1.00 49.64 200 SER A C 1
ATOM 774 O O . SER A 1 108 ? 22.486 -2.425 30.271 1.00 51.41 200 SER A O 1
ATOM 779 N N . THR A 1 109 ? 21.718 -3.076 28.248 1.00 55.89 201 THR A N 1
ATOM 780 C CA . THR A 1 109 ? 22.798 -4.035 27.991 1.00 55.87 201 THR A CA 1
ATOM 781 C C . THR A 1 109 ? 24.136 -3.325 27.805 1.00 53.80 201 THR A C 1
ATOM 782 O O . THR A 1 109 ? 25.107 -3.628 28.502 1.00 55.92 201 THR A O 1
ATOM 786 N N . ARG A 1 110 ? 24.169 -2.363 26.885 1.00 47.74 202 ARG A N 1
ATOM 787 C CA . ARG A 1 110 ? 25.411 -1.676 26.524 1.00 33.24 202 ARG A CA 1
ATOM 788 C C . ARG A 1 110 ? 25.852 -0.619 27.533 1.00 31.76 202 ARG A C 1
ATOM 789 O O . ARG A 1 110 ? 27.016 -0.222 27.546 1.00 45.53 202 ARG A O 1
ATOM 797 N N . GLY A 1 111 ? 24.931 -0.157 28.373 1.00 41.48 203 GLY A N 1
ATOM 798 C CA . GLY A 1 111 ? 25.279 0.783 29.444 1.00 30.24 203 GLY A CA 1
ATOM 799 C C . GLY A 1 111 ? 25.265 2.259 29.075 1.00 44.92 203 GLY A C 1
ATOM 800 O O . GLY A 1 111 ? 26.000 3.065 29.661 1.00 37.79 203 GLY A O 1
ATOM 801 N N . TYR A 1 112 ? 24.421 2.622 28.113 1.00 42.01 204 TYR A N 1
ATOM 802 C CA . TYR A 1 112 ? 24.223 4.026 27.760 1.00 41.74 204 TYR A CA 1
ATOM 803 C C . TYR A 1 112 ? 23.401 4.727 28.833 1.00 32.52 204 TYR A C 1
ATOM 804 O O . TYR A 1 112 ? 22.646 4.083 29.555 1.00 47.81 204 TYR A O 1
ATOM 813 N N . GLY A 1 113 ? 23.558 6.043 28.943 1.00 31.39 205 GLY A N 1
ATOM 814 C CA . GLY A 1 113 ? 22.747 6.841 29.861 1.00 32.88 205 GLY A CA 1
ATOM 815 C C . GLY A 1 113 ? 21.449 7.363 29.260 1.00 37.09 205 GLY A C 1
ATOM 816 O O . GLY A 1 113 ? 20.701 8.085 29.919 1.00 32.54 205 GLY A O 1
ATOM 817 N N . GLY A 1 114 ? 21.177 6.991 28.011 1.00 34.52 206 GLY A N 1
ATOM 818 C CA . GLY A 1 114 ? 20.000 7.473 27.301 1.00 35.97 206 GLY A CA 1
ATOM 819 C C . GLY A 1 114 ? 20.152 7.378 25.796 1.00 34.90 206 GLY A C 1
ATOM 820 O O . GLY A 1 114 ? 21.053 6.691 25.302 1.00 33.24 206 GLY A O 1
ATOM 821 N N A VAL A 1 115 ? 19.256 8.038 25.066 0.50 33.61 207 VAL A N 1
ATOM 822 N N B VAL A 1 115 ? 19.291 8.096 25.071 0.50 33.19 207 VAL A N 1
ATOM 823 C CA A VAL A 1 115 ? 19.326 8.043 23.605 0.50 27.33 207 VAL A CA 1
ATOM 824 C CA B VAL A 1 115 ? 19.182 7.977 23.610 0.50 25.56 207 VAL A CA 1
ATOM 825 C C A VAL A 1 115 ? 19.211 9.418 22.968 0.50 30.85 207 VAL A C 1
ATOM 826 C C B VAL A 1 115 ? 18.977 9.323 22.886 0.50 30.76 207 VAL A C 1
ATOM 827 O O A VAL A 1 115 ? 18.830 10.404 23.608 0.50 26.56 207 VAL A O 1
ATOM 828 O O B VAL A 1 115 ? 18.340 10.235 23.425 0.50 27.77 207 VAL A O 1
ATOM 835 N N . THR A 1 116 ? 19.553 9.448 21.686 1.00 30.53 208 THR A N 1
ATOM 836 C CA . THR A 1 116 ? 19.272 10.570 20.807 1.00 27.97 208 THR A CA 1
ATOM 837 C C . THR A 1 116 ? 18.565 9.988 19.603 1.00 31.50 208 THR A C 1
ATOM 838 O O . THR A 1 116 ? 19.142 9.202 18.854 1.00 34.20 208 THR A O 1
ATOM 842 N N . ILE A 1 117 ? 17.291 10.325 19.449 1.00 30.04 209 ILE A N 1
ATOM 843 C CA . ILE A 1 117 ? 16.557 9.899 18.271 1.00 21.79 209 ILE A CA 1
ATOM 844 C C . ILE A 1 117 ? 16.943 10.858 17.150 1.00 24.05 209 ILE A C 1
ATOM 845 O O . ILE A 1 117 ? 16.781 12.075 17.273 1.00 19.95 209 ILE A O 1
ATOM 850 N N . ASP A 1 118 ? 17.502 10.303 16.082 1.00 24.08 210 ASP A N 1
ATOM 851 C CA . ASP A 1 118 ? 17.852 11.079 14.904 1.00 31.13 210 ASP A CA 1
ATOM 852 C C . ASP A 1 118 ? 17.103 10.470 13.722 1.00 30.12 210 ASP A C 1
ATOM 853 O O . ASP A 1 118 ? 17.688 9.817 12.862 1.00 31.58 210 ASP A O 1
ATOM 858 N N . PHE A 1 119 ? 15.789 10.669 13.711 1.00 33.81 211 PHE A N 1
ATOM 859 C CA . PHE A 1 119 ? 14.980 10.234 12.587 1.00 36.30 211 PHE A CA 1
ATOM 860 C C . PHE A 1 119 ? 14.801 11.416 11.654 1.00 34.16 211 PHE A C 1
ATOM 861 O O . PHE A 1 119 ? 14.228 12.441 12.029 1.00 35.53 211 PHE A O 1
ATOM 869 N N . GLU A 1 120 ? 15.307 11.268 10.439 1.00 37.38 212 GLU A N 1
ATOM 870 C CA . GLU A 1 120 ? 15.186 12.318 9.446 1.00 35.44 212 GLU A CA 1
ATOM 871 C C . GLU A 1 120 ? 14.294 11.883 8.300 1.00 40.53 212 GLU A C 1
ATOM 872 O O . GLU A 1 120 ? 14.081 10.678 8.086 1.00 36.40 212 GLU A O 1
ATOM 878 N N . GLN A 1 121 ? 13.771 12.883 7.589 1.00 36.02 213 GLN A N 1
ATOM 879 C CA . GLN A 1 121 ? 12.782 12.707 6.519 1.00 50.18 213 GLN A CA 1
ATOM 880 C C . GLN A 1 121 ? 11.537 11.966 7.018 1.00 50.96 213 GLN A C 1
ATOM 881 O O . GLN A 1 121 ? 11.016 11.077 6.339 1.00 54.11 213 GLN A O 1
ATOM 887 N N . VAL A 1 122 ? 11.090 12.319 8.223 1.00 41.06 214 VAL A N 1
ATOM 888 C CA . VAL A 1 122 ? 9.831 11.809 8.754 1.00 38.42 214 VAL A CA 1
ATOM 889 C C . VAL A 1 122 ? 8.735 12.480 7.939 1.00 41.07 214 VAL A C 1
ATOM 890 O O . VAL A 1 122 ? 8.681 13.711 7.874 1.00 40.22 214 VAL A O 1
ATOM 894 N N . SER A 1 123 ? 7.899 11.672 7.287 1.00 39.07 215 SER A N 1
ATOM 895 C CA . SER A 1 123 ? 6.805 12.200 6.468 1.00 46.54 215 SER A CA 1
ATOM 896 C C . SER A 1 123 ? 5.779 12.968 7.315 1.00 44.97 215 SER A C 1
ATOM 897 O O . SER A 1 123 ? 5.601 12.690 8.503 1.00 49.33 215 SER A O 1
ATOM 900 N N . ALA A 1 124 ? 5.138 13.952 6.692 1.00 42.04 216 ALA A N 1
ATOM 901 C CA . ALA A 1 124 ? 4.198 14.853 7.360 1.00 40.53 216 ALA A CA 1
ATOM 902 C C . ALA A 1 124 ? 2.926 14.172 7.861 1.00 40.07 216 ALA A C 1
ATOM 903 O O . ALA A 1 124 ? 2.273 14.670 8.783 1.00 37.62 216 ALA A O 1
ATOM 905 N N . ALA A 1 125 ? 2.571 13.047 7.241 1.00 38.90 217 ALA A N 1
ATOM 906 C CA . ALA A 1 125 ? 1.401 12.268 7.647 1.00 48.99 217 ALA A CA 1
ATOM 907 C C . ALA A 1 125 ? 1.650 11.516 8.956 1.00 48.33 217 ALA A C 1
ATOM 908 O O . ALA A 1 125 ? 0.707 11.172 9.672 1.00 44.32 217 ALA A O 1
ATOM 910 N N . ASP A 1 126 ? 2.927 11.282 9.253 1.00 41.57 218 ASP A N 1
ATOM 911 C CA . ASP A 1 126 ? 3.359 10.518 10.415 1.00 38.19 218 ASP A CA 1
ATOM 912 C C . ASP A 1 126 ? 3.714 11.402 11.606 1.00 37.59 218 ASP A C 1
ATOM 913 O O . ASP A 1 126 ? 4.455 10.970 12.489 1.00 49.49 218 ASP A O 1
ATOM 918 N N . ARG A 1 127 ? 3.165 12.616 11.639 1.00 33.69 219 ARG A N 1
ATOM 919 C CA A ARG A 1 127 ? 3.572 13.592 12.634 0.50 36.95 219 ARG A CA 1
ATOM 920 C CA B ARG A 1 127 ? 3.517 13.640 12.635 0.50 31.95 219 ARG A CA 1
ATOM 921 C C . ARG A 1 127 ? 3.072 13.280 14.050 1.00 39.06 219 ARG A C 1
ATOM 922 O O . ARG A 1 127 ? 3.847 13.366 15.007 1.00 41.84 219 ARG A O 1
ATOM 937 N N . ASP A 1 128 ? 1.808 12.882 14.171 1.00 41.07 220 ASP A N 1
ATOM 938 C CA . ASP A 1 128 ? 1.232 12.509 15.449 1.00 40.93 220 ASP A CA 1
ATOM 939 C C . ASP A 1 128 ? 1.669 11.106 15.862 1.00 34.55 220 ASP A C 1
ATOM 940 O O . ASP A 1 128 ? 1.753 10.801 17.054 1.00 36.68 220 ASP A O 1
ATOM 945 N N . LEU A 1 129 ? 1.974 10.270 14.874 1.00 26.89 221 LEU A N 1
ATOM 946 C CA . LEU A 1 129 ? 2.485 8.922 15.122 1.00 39.83 221 LEU A CA 1
ATOM 947 C C . LEU A 1 129 ? 3.912 8.944 15.648 1.00 38.45 221 LEU A C 1
ATOM 948 O O . LEU A 1 129 ? 4.298 8.086 16.450 1.00 38.90 221 LEU A O 1
ATOM 953 N N . PHE A 1 130 ? 4.687 9.924 15.184 1.00 42.61 222 PHE A N 1
ATOM 954 C CA . PHE A 1 130 ? 6.056 10.136 15.656 1.00 40.21 222 PHE A CA 1
ATOM 955 C C . PHE A 1 130 ? 6.046 10.610 17.105 1.00 32.62 222 PHE A C 1
ATOM 956 O O . PHE A 1 130 ? 6.798 10.091 17.921 1.00 40.25 222 PHE A O 1
ATOM 964 N N . THR A 1 131 ? 5.180 11.576 17.412 1.00 31.25 223 THR A N 1
ATOM 965 C CA . THR A 1 131 ? 4.987 12.063 18.779 1.00 37.14 223 THR A CA 1
ATOM 966 C C . THR A 1 131 ? 4.561 10.936 19.728 1.00 39.11 223 THR A C 1
ATOM 967 O O . THR A 1 131 ? 5.102 10.813 20.832 1.00 31.07 223 THR A O 1
ATOM 971 N N . GLY A 1 132 ? 3.611 10.119 19.275 1.00 28.72 224 GLY A N 1
ATOM 972 C CA . GLY A 1 132 ? 3.127 8.963 20.025 1.00 31.19 224 GLY A CA 1
ATOM 973 C C . GLY A 1 132 ? 4.207 7.932 20.303 1.00 40.12 224 GLY A C 1
ATOM 974 O O . GLY A 1 132 ? 4.296 7.408 21.417 1.00 34.56 224 GLY A O 1
ATOM 975 N N . PHE A 1 133 ? 5.028 7.648 19.292 1.00 34.73 225 PHE A N 1
ATOM 976 C CA . PHE A 1 133 ? 6.182 6.757 19.447 1.00 28.16 225 PHE A CA 1
ATOM 977 C C . PHE A 1 133 ? 7.152 7.281 20.508 1.00 28.23 225 PHE A C 1
ATOM 978 O O . PHE A 1 133 ? 7.670 6.511 21.319 1.00 32.36 225 PHE A O 1
ATOM 986 N N . LEU A 1 134 ? 7.389 8.591 20.487 1.00 25.79 226 LEU A N 1
ATOM 987 C CA . LEU A 1 134 ? 8.298 9.246 21.416 1.00 27.81 226 LEU A CA 1
ATOM 988 C C . LEU A 1 134 ? 7.747 9.296 22.840 1.00 34.05 226 LEU A C 1
ATOM 989 O O . LEU A 1 134 ? 8.521 9.243 23.801 1.00 29.30 226 LEU A O 1
ATOM 994 N N . ARG A 1 135 ? 6.422 9.396 22.963 1.00 34.12 227 ARG A N 1
ATOM 995 C CA . ARG A 1 135 ? 5.741 9.254 24.253 1.00 38.23 227 ARG A CA 1
ATOM 996 C C . ARG A 1 135 ? 5.893 7.836 24.801 1.00 31.49 227 ARG A C 1
ATOM 997 O O . ARG A 1 135 ? 6.141 7.652 25.992 1.00 35.55 227 ARG A O 1
ATOM 1005 N N . GLN A 1 136 ? 5.752 6.841 23.929 1.00 30.24 228 GLN A N 1
ATOM 1006 C CA . GLN A 1 136 ? 5.880 5.447 24.332 1.00 36.36 228 GLN A CA 1
ATOM 1007 C C . GLN A 1 136 ? 7.328 5.154 24.736 1.00 38.76 228 GLN A C 1
ATOM 1008 O O . GLN A 1 136 ? 7.584 4.379 25.658 1.00 41.40 228 GLN A O 1
ATOM 1014 N N . LEU A 1 137 ? 8.261 5.806 24.049 1.00 44.21 229 LEU A N 1
ATOM 1015 C CA . LEU A 1 137 ? 9.678 5.707 24.360 1.00 32.64 229 LEU A CA 1
ATOM 1016 C C . LEU A 1 137 ? 10.055 6.451 25.642 1.00 32.22 229 LEU A C 1
ATOM 1017 O O . LEU A 1 137 ? 10.858 5.917 26.423 1.00 29.03 229 LEU A O 1
ATOM 1022 N N . ARG A 1 138 ? 9.547 7.641 25.861 1.00 25.55 230 ARG A N 1
ATOM 1023 C CA . ARG A 1 138 ? 9.719 8.289 27.123 1.00 31.23 230 ARG A CA 1
ATOM 1024 C C . ARG A 1 138 ? 9.297 7.457 28.328 1.00 40.25 230 ARG A C 1
ATOM 1025 O O . ARG A 1 138 ? 10.030 7.345 29.258 1.00 42.12 230 ARG A O 1
ATOM 1033 N N . ASP A 1 139 ? 8.118 6.869 28.281 1.00 39.10 231 ASP A N 1
ATOM 1034 C CA . ASP A 1 139 ? 7.596 6.099 29.373 1.00 38.05 231 ASP A CA 1
ATOM 1035 C C . ASP A 1 139 ? 8.516 4.976 29.738 1.00 36.62 231 ASP A C 1
ATOM 1036 O O . ASP A 1 139 ? 8.799 4.790 30.883 1.00 39.62 231 ASP A O 1
ATOM 1041 N N . ARG A 1 140 ? 8.961 4.239 28.742 1.00 23.48 232 ARG A N 1
ATOM 1042 C CA . ARG A 1 140 ? 9.871 3.144 28.919 1.00 30.54 232 ARG A CA 1
ATOM 1043 C C . ARG A 1 140 ? 11.222 3.529 29.448 1.00 38.84 232 ARG A C 1
ATOM 1044 O O . ARG A 1 140 ? 11.762 2.902 30.298 1.00 43.86 232 ARG A O 1
ATOM 1052 N N . LEU A 1 141 ? 11.753 4.598 28.938 1.00 40.30 233 LEU A N 1
ATOM 1053 C CA . LEU A 1 141 ? 13.112 5.024 29.279 1.00 34.21 233 LEU A CA 1
ATOM 1054 C C . LEU A 1 141 ? 13.228 5.701 30.628 1.00 28.57 233 LEU A C 1
ATOM 1055 O O . LEU A 1 141 ? 14.190 5.454 31.357 1.00 45.47 233 LEU A O 1
ATOM 1060 N N . GLN A 1 142 ? 12.266 6.556 30.965 1.00 36.96 234 GLN A N 1
ATOM 1061 C CA . GLN A 1 142 ? 12.326 7.284 32.231 1.00 40.33 234 GLN A CA 1
ATOM 1062 C C . GLN A 1 142 ? 12.081 6.385 33.445 1.00 36.99 234 GLN A C 1
ATOM 1063 O O . GLN A 1 142 ? 12.555 6.689 34.542 1.00 43.79 234 GLN A O 1
ATOM 1069 N N . ALA A 1 143 ? 11.366 5.277 33.221 1.00 34.53 235 ALA A N 1
ATOM 1070 C CA . ALA A 1 143 ? 11.177 4.220 34.213 1.00 42.40 235 ALA A CA 1
ATOM 1071 C C . ALA A 1 143 ? 12.516 3.602 34.610 1.00 52.98 235 ALA A C 1
ATOM 1072 O O . ALA A 1 143 ? 12.750 3.307 35.783 1.00 52.78 235 ALA A O 1
ATOM 1074 N N . GLY A 1 144 ? 13.398 3.432 33.625 1.00 50.51 236 GLY A N 1
ATOM 1075 C CA . GLY A 1 144 ? 14.744 2.932 33.865 1.00 39.98 236 GLY A CA 1
ATOM 1076 C C . GLY A 1 144 ? 15.748 4.027 34.172 1.00 23.86 236 GLY A C 1
ATOM 1077 O O . GLY A 1 144 ? 16.934 3.756 34.297 1.00 35.72 236 GLY A O 1
ATOM 1078 N N . GLY A 1 145 ? 15.278 5.267 34.274 1.00 30.73 237 GLY A N 1
ATOM 1079 C CA . GLY A 1 145 ? 16.146 6.411 34.530 1.00 21.84 237 GLY A CA 1
ATOM 1080 C C . GLY A 1 145 ? 16.954 6.942 33.346 1.00 43.27 237 GLY A C 1
ATOM 1081 O O . GLY A 1 145 ? 17.818 7.802 33.521 1.00 35.06 237 GLY A O 1
ATOM 1082 N N . TYR A 1 146 ? 16.669 6.443 32.144 1.00 41.16 238 TYR A N 1
ATOM 1083 C CA . TYR A 1 146 ? 17.359 6.871 30.918 1.00 41.68 238 TYR A CA 1
ATOM 1084 C C . TYR A 1 146 ? 16.763 8.134 30.296 1.00 40.59 238 TYR A C 1
ATOM 1085 O O . TYR A 1 146 ? 15.544 8.286 30.220 1.00 48.44 238 TYR A O 1
ATOM 1094 N N . VAL A 1 147 ? 17.644 9.014 29.832 1.00 37.53 239 VAL A N 1
ATOM 1095 C CA . VAL A 1 147 ? 17.286 10.311 29.247 1.00 32.00 239 VAL A CA 1
ATOM 1096 C C . VAL A 1 147 ? 16.803 10.143 27.793 1.00 36.60 239 VAL A C 1
ATOM 1097 O O . VAL A 1 147 ? 17.293 9.280 27.066 1.00 32.39 239 VAL A O 1
ATOM 1101 N N . LEU A 1 148 ? 15.818 10.942 27.385 1.00 35.99 240 LEU A N 1
ATOM 1102 C CA . LEU A 1 148 ? 15.356 10.949 25.998 1.00 26.71 240 LEU A CA 1
ATOM 1103 C C . LEU A 1 148 ? 15.665 12.285 25.350 1.00 27.67 240 LEU A C 1
ATOM 1104 O O . LEU A 1 148 ? 15.199 13.328 25.800 1.00 28.21 240 LEU A O 1
ATOM 1109 N N . THR A 1 149 ? 16.488 12.246 24.304 1.00 24.63 241 THR A N 1
ATOM 1110 C CA . THR A 1 149 ? 16.811 13.438 23.529 1.00 20.53 241 THR A CA 1
ATOM 1111 C C . THR A 1 149 ? 16.515 13.167 22.057 1.00 19.87 241 THR A C 1
ATOM 1112 O O . THR A 1 149 ? 16.405 12.016 21.648 1.00 24.48 241 THR A O 1
ATOM 1116 N N . ILE A 1 150 ? 16.376 14.232 21.272 1.00 24.26 242 ILE A N 1
ATOM 1117 C CA . ILE A 1 150 ? 16.007 14.112 19.868 1.00 20.94 242 ILE A CA 1
ATOM 1118 C C . ILE A 1 150 ? 16.715 15.175 19.027 1.00 23.88 242 ILE A C 1
ATOM 1119 O O . ILE A 1 150 ? 16.881 16.322 19.460 1.00 32.83 242 ILE A O 1
ATOM 1124 N N . ALA A 1 151 ? 17.171 14.775 17.842 1.00 21.35 243 ALA A N 1
ATOM 1125 C CA . ALA A 1 151 ? 17.696 15.717 16.865 1.00 23.00 243 ALA A CA 1
ATOM 1126 C C . ALA A 1 151 ? 16.567 16.042 15.891 1.00 29.85 243 ALA A C 1
ATOM 1127 O O . ALA A 1 151 ? 16.013 15.141 15.260 1.00 26.27 243 ALA A O 1
ATOM 1129 N N . VAL A 1 152 ? 16.205 17.323 15.811 1.00 25.10 244 VAL A N 1
ATOM 1130 C CA . VAL A 1 152 ? 15.170 17.801 14.882 1.00 33.30 244 VAL A CA 1
ATOM 1131 C C . VAL A 1 152 ? 15.742 18.873 13.946 1.00 34.85 244 VAL A C 1
ATOM 1132 O O . VAL A 1 152 ? 16.693 19.572 14.312 1.00 35.77 244 VAL A O 1
ATOM 1136 N N . PRO A 1 153 ? 15.181 19.000 12.724 1.00 38.68 245 PRO A N 1
ATOM 1137 C CA . PRO A 1 153 ? 15.597 20.125 11.884 1.00 33.86 245 PRO A CA 1
ATOM 1138 C C . PRO A 1 153 ? 15.005 21.436 12.396 1.00 27.90 245 PRO A C 1
ATOM 1139 O O . PRO A 1 153 ? 13.954 21.430 13.042 1.00 36.23 245 PRO A O 1
ATOM 1143 N N . ALA A 1 154 ? 15.688 22.542 12.122 1.00 27.05 246 ALA A N 1
ATOM 1144 C CA . ALA A 1 154 ? 15.224 23.863 12.532 1.00 29.06 246 ALA A CA 1
ATOM 1145 C C . ALA A 1 154 ? 13.922 24.233 11.831 1.00 20.61 246 ALA A C 1
ATOM 1146 O O . ALA A 1 154 ? 13.793 24.062 10.615 1.00 35.05 246 ALA A O 1
ATOM 1148 N N . LYS A 1 155 ? 12.964 24.722 12.615 1.00 34.70 247 LYS A N 1
ATOM 1149 C CA . LYS A 1 155 ? 11.651 25.123 12.111 1.00 32.94 247 LYS A CA 1
ATOM 1150 C C . LYS A 1 155 ? 11.374 26.558 12.506 1.00 29.59 247 LYS A C 1
ATOM 1151 O O . LYS A 1 155 ? 11.702 26.973 13.624 1.00 27.81 247 LYS A O 1
ATOM 1157 N N . THR A 1 156 ? 10.769 27.299 11.577 1.00 37.86 248 THR A N 1
ATOM 1158 C CA A THR A 1 156 ? 10.382 28.692 11.807 0.50 36.85 248 THR A CA 1
ATOM 1159 C CA B THR A 1 156 ? 10.398 28.699 11.783 0.50 36.94 248 THR A CA 1
ATOM 1160 C C . THR A 1 156 ? 8.862 28.854 11.773 1.00 40.66 248 THR A C 1
ATOM 1161 O O . THR A 1 156 ? 8.317 29.832 12.294 1.00 34.72 248 THR A O 1
ATOM 1168 N N . SER A 1 157 ? 8.180 27.872 11.182 1.00 34.99 249 SER A N 1
ATOM 1169 C CA . SER A 1 157 ? 6.717 27.826 11.139 1.00 47.02 249 SER A CA 1
ATOM 1170 C C . SER A 1 157 ? 6.287 26.379 10.910 1.00 49.26 249 SER A C 1
ATOM 1171 O O . SER A 1 157 ? 7.131 25.486 10.837 1.00 41.82 249 SER A O 1
ATOM 1174 N N . ASP A 1 158 ? 4.984 26.147 10.780 1.00 46.92 250 ASP A N 1
ATOM 1175 C CA . ASP A 1 158 ? 4.489 24.801 10.513 1.00 41.45 250 ASP A CA 1
ATOM 1176 C C . ASP A 1 158 ? 3.980 24.643 9.074 1.00 45.20 250 ASP A C 1
ATOM 1177 O O . ASP A 1 158 ? 3.213 23.729 8.769 1.00 51.51 250 ASP A O 1
ATOM 1182 N N . ASN A 1 159 ? 4.448 25.518 8.188 1.00 45.31 251 ASN A N 1
ATOM 1183 C CA . ASN A 1 159 ? 3.929 25.606 6.823 1.00 47.75 251 ASN A CA 1
ATOM 1184 C C . ASN A 1 159 ? 4.757 24.836 5.805 1.00 52.38 251 ASN A C 1
ATOM 1185 O O . ASN A 1 159 ? 4.395 24.748 4.631 1.00 65.03 251 ASN A O 1
ATOM 1190 N N . ILE A 1 160 ? 5.859 24.261 6.266 1.00 49.13 252 ILE A N 1
ATOM 1191 C CA . ILE A 1 160 ? 6.799 23.585 5.385 1.00 46.56 252 ILE A CA 1
ATOM 1192 C C . ILE A 1 160 ? 6.541 22.073 5.427 1.00 50.40 252 ILE A C 1
ATOM 1193 O O . ILE A 1 160 ? 6.514 21.491 6.511 1.00 52.32 252 ILE A O 1
ATOM 1198 N N . PRO A 1 161 ? 6.330 21.441 4.249 1.00 50.74 253 PRO A N 1
ATOM 1199 C CA . PRO A 1 161 ? 5.906 20.036 4.155 1.00 44.20 253 PRO A CA 1
ATOM 1200 C C . PRO A 1 161 ? 6.903 19.008 4.708 1.00 46.02 253 PRO A C 1
ATOM 1201 O O . PRO A 1 161 ? 6.502 18.115 5.458 1.00 35.44 253 PRO A O 1
ATOM 1205 N N . TRP A 1 162 ? 8.179 19.132 4.339 1.00 30.48 254 TRP A N 1
ATOM 1206 C CA . TRP A 1 162 ? 9.224 18.225 4.819 1.00 28.34 254 TRP A CA 1
ATOM 1207 C C . TRP A 1 162 ? 9.668 18.483 6.279 1.00 36.61 254 TRP A C 1
ATOM 1208 O O . TRP A 1 162 ? 10.552 17.801 6.799 1.00 35.31 254 TRP A O 1
ATOM 1219 N N . LEU A 1 163 ? 9.042 19.460 6.930 1.00 23.28 255 LEU A N 1
ATOM 1220 C CA . LEU A 1 163 ? 9.303 19.774 8.326 1.00 26.53 255 LEU A CA 1
ATOM 1221 C C . LEU A 1 163 ? 8.059 19.502 9.180 1.00 38.54 255 LEU A C 1
ATOM 1222 O O . LEU A 1 163 ? 8.097 19.608 10.412 1.00 34.51 255 LEU A O 1
ATOM 1227 N N . ARG A 1 164 ? 6.966 19.132 8.519 1.00 42.30 256 ARG A N 1
ATOM 1228 C CA . ARG A 1 164 ? 5.661 19.047 9.167 1.00 46.86 256 ARG A CA 1
ATOM 1229 C C . ARG A 1 164 ? 5.551 17.818 10.075 1.00 42.82 256 ARG A C 1
ATOM 1230 O O . ARG A 1 164 ? 4.770 17.816 11.013 1.00 44.09 256 ARG A O 1
ATOM 1238 N N . GLY A 1 165 ? 6.371 16.800 9.807 1.00 40.97 257 GLY A N 1
ATOM 1239 C CA . GLY A 1 165 ? 6.475 15.606 10.652 1.00 41.92 257 GLY A CA 1
ATOM 1240 C C . GLY A 1 165 ? 7.026 15.833 12.059 1.00 46.49 257 GLY A C 1
ATOM 1241 O O . GLY A 1 165 ? 6.975 14.934 12.904 1.00 40.14 257 GLY A O 1
ATOM 1242 N N . TYR A 1 166 ? 7.540 17.038 12.312 1.00 38.72 258 TYR A N 1
ATOM 1243 C CA . TYR A 1 166 ? 8.155 17.388 13.588 1.00 35.31 258 TYR A CA 1
ATOM 1244 C C . TYR A 1 166 ? 7.325 18.407 14.346 1.00 33.29 258 TYR A C 1
ATOM 1245 O O . TYR A 1 166 ? 7.469 19.615 14.166 1.00 36.72 258 TYR A O 1
ATOM 1254 N N . ASP A 1 167 ? 6.440 17.895 15.193 1.00 42.14 259 ASP A N 1
ATOM 1255 C CA . ASP A 1 167 ? 5.616 18.723 16.054 1.00 34.30 259 ASP A CA 1
ATOM 1256 C C . ASP A 1 167 ? 6.452 19.158 17.253 1.00 31.90 259 ASP A C 1
ATOM 1257 O O . ASP A 1 167 ? 6.661 18.371 18.162 1.00 34.94 259 ASP A O 1
ATOM 1262 N N . TYR A 1 168 ? 6.903 20.413 17.261 1.00 31.42 260 TYR A N 1
ATOM 1263 C CA . TYR A 1 168 ? 7.765 20.936 18.337 1.00 30.95 260 TYR A CA 1
ATOM 1264 C C . TYR A 1 168 ? 7.119 20.901 19.721 1.00 34.93 260 TYR A C 1
ATOM 1265 O O . TYR A 1 168 ? 7.779 20.566 20.704 1.00 35.41 260 TYR A O 1
ATOM 1274 N N . GLY A 1 169 ? 5.835 21.249 19.788 1.00 38.73 261 GLY A N 1
ATOM 1275 C CA . GLY A 1 169 ? 5.104 21.305 21.054 1.00 27.41 261 GLY A CA 1
ATOM 1276 C C . GLY A 1 169 ? 4.831 19.924 21.608 1.00 29.67 261 GLY A C 1
ATOM 1277 O O . GLY A 1 169 ? 4.926 19.704 22.817 1.00 42.06 261 GLY A O 1
ATOM 1278 N N . GLY A 1 170 ? 4.500 18.994 20.715 1.00 25.20 262 GLY A N 1
ATOM 1279 C CA . GLY A 1 170 ? 4.256 17.605 21.083 1.00 30.03 262 GLY A CA 1
ATOM 1280 C C . GLY A 1 170 ? 5.519 16.830 21.427 1.00 34.59 262 GLY A C 1
ATOM 1281 O O . GLY A 1 170 ? 5.507 15.988 22.330 1.00 33.84 262 GLY A O 1
ATOM 1282 N N . ILE A 1 171 ? 6.598 17.100 20.694 1.00 31.59 263 ILE A N 1
ATOM 1283 C CA . ILE A 1 171 ? 7.909 16.488 20.955 1.00 27.47 263 ILE A CA 1
ATOM 1284 C C . ILE A 1 171 ? 8.514 17.072 22.232 1.00 24.83 263 ILE A C 1
ATOM 1285 O O . ILE A 1 171 ? 8.970 16.331 23.105 1.00 29.18 263 ILE A O 1
ATOM 1290 N N . GLY A 1 172 ? 8.500 18.400 22.341 1.00 24.90 264 GLY A N 1
ATOM 1291 C CA . GLY A 1 172 ? 9.002 19.094 23.529 1.00 25.55 264 GLY A CA 1
ATOM 1292 C C . GLY A 1 172 ? 8.348 18.678 24.837 1.00 35.53 264 GLY A C 1
ATOM 1293 O O . GLY A 1 172 ? 8.959 18.789 25.899 1.00 42.94 264 GLY A O 1
ATOM 1294 N N . ALA A 1 173 ? 7.111 18.187 24.752 1.00 30.87 265 ALA A N 1
ATOM 1295 C CA . ALA A 1 173 ? 6.372 17.708 25.918 1.00 30.19 265 ALA A CA 1
ATOM 1296 C C . ALA A 1 173 ? 6.833 16.327 26.378 1.00 32.00 265 ALA A C 1
ATOM 1297 O O . ALA A 1 173 ? 6.736 16.003 27.563 1.00 39.37 265 ALA A O 1
ATOM 1299 N N . VAL A 1 174 ? 7.324 15.510 25.447 1.00 33.04 266 VAL A N 1
ATOM 1300 C CA . VAL A 1 174 ? 7.679 14.125 25.775 1.00 36.36 266 VAL A CA 1
ATOM 1301 C C . VAL A 1 174 ? 9.183 13.827 25.886 1.00 35.41 266 VAL A C 1
ATOM 1302 O O . VAL A 1 174 ? 9.562 12.831 26.497 1.00 43.35 266 VAL A O 1
ATOM 1306 N N . VAL A 1 175 ? 10.035 14.666 25.298 1.00 24.71 267 VAL A N 1
ATOM 1307 C CA . VAL A 1 175 ? 11.479 14.443 25.401 1.00 25.14 267 VAL A CA 1
ATOM 1308 C C . VAL A 1 175 ? 12.068 15.238 26.563 1.00 31.46 267 VAL A C 1
ATOM 1309 O O . VAL A 1 175 ? 11.468 16.212 27.028 1.00 26.24 267 VAL A O 1
ATOM 1313 N N . ASN A 1 176 ? 13.231 14.808 27.042 1.00 24.71 268 ASN A N 1
ATOM 1314 C CA . ASN A 1 176 ? 13.934 15.544 28.079 1.00 27.16 268 ASN A CA 1
ATOM 1315 C C . ASN A 1 176 ? 14.625 16.746 27.454 1.00 26.25 268 ASN A C 1
ATOM 1316 O O . ASN A 1 176 ? 14.622 17.830 28.027 1.00 31.65 268 ASN A O 1
ATOM 1321 N N . TYR A 1 177 ? 15.232 16.537 26.282 1.00 27.69 269 TYR A N 1
ATOM 1322 C CA . TYR A 1 177 ? 15.967 17.595 25.583 1.00 19.21 269 TYR A CA 1
ATOM 1323 C C . TYR A 1 177 ? 15.767 17.559 24.068 1.00 23.55 269 TYR A C 1
ATOM 1324 O O . TYR A 1 177 ? 15.633 16.496 23.469 1.00 23.56 269 TYR A O 1
ATOM 1333 N N . MET A 1 178 ? 15.764 18.738 23.455 1.00 23.99 270 MET A N 1
ATOM 1334 C CA . MET A 1 178 ? 15.579 18.861 22.015 1.00 26.18 270 MET A CA 1
ATOM 1335 C C . MET A 1 178 ? 16.828 19.483 21.419 1.00 27.48 270 MET A C 1
ATOM 1336 O O . MET A 1 178 ? 17.198 20.609 21.772 1.00 20.93 270 MET A O 1
ATOM 1341 N N . PHE A 1 179 ? 17.494 18.729 20.544 1.00 18.02 271 PHE A N 1
ATOM 1342 C CA . PHE A 1 179 ? 18.658 19.239 19.837 1.00 25.21 271 PHE A CA 1
ATOM 1343 C C . PHE A 1 179 ? 18.164 19.797 18.509 1.00 25.21 271 PHE A C 1
ATOM 1344 O O . PHE A 1 179 ? 17.762 19.046 17.620 1.00 24.05 271 PHE A O 1
ATOM 1352 N N . ILE A 1 180 ? 18.185 21.115 18.372 1.00 25.99 272 ILE A N 1
ATOM 1353 C CA . ILE A 1 180 ? 17.696 21.735 17.150 1.00 22.03 272 ILE A CA 1
ATOM 1354 C C . ILE A 1 180 ? 18.854 21.915 16.198 1.00 20.14 272 ILE A C 1
ATOM 1355 O O . ILE A 1 180 ? 19.820 22.601 16.512 1.00 28.64 272 ILE A O 1
ATOM 1360 N N . MET A 1 181 ? 18.764 21.276 15.037 1.00 24.66 273 MET A N 1
ATOM 1361 C CA . MET A 1 181 ? 19.856 21.311 14.079 1.00 26.07 273 MET A CA 1
ATOM 1362 C C . MET A 1 181 ? 19.742 22.556 13.205 1.00 24.70 273 MET A C 1
ATOM 1363 O O . MET A 1 181 ? 19.268 22.502 12.068 1.00 36.12 273 MET A O 1
ATOM 1368 N N . ALA A 1 182 ? 20.179 23.682 13.772 1.00 25.97 274 ALA A N 1
ATOM 1369 C CA . ALA A 1 182 ? 19.974 25.003 13.182 1.00 23.78 274 ALA A CA 1
ATOM 1370 C C . ALA A 1 182 ? 21.069 25.361 12.177 1.00 27.19 274 ALA A C 1
ATOM 1371 O O . ALA A 1 182 ? 21.919 26.220 12.439 1.00 30.91 274 ALA A O 1
ATOM 1373 N N . TYR A 1 183 ? 21.031 24.691 11.028 1.00 26.91 275 TYR A N 1
ATOM 1374 C CA . TYR A 1 183 ? 21.980 24.908 9.934 1.00 26.23 275 TYR A CA 1
ATOM 1375 C C . TYR A 1 183 ? 21.412 24.339 8.646 1.00 35.45 275 TYR A C 1
ATOM 1376 O O . TYR A 1 183 ? 20.329 23.747 8.659 1.00 31.90 275 TYR A O 1
ATOM 1385 N N . ASP A 1 184 ? 22.163 24.502 7.554 1.00 29.76 276 ASP A N 1
ATOM 1386 C CA . ASP A 1 184 ? 21.776 24.034 6.209 1.00 40.78 276 ASP A CA 1
ATOM 1387 C C . ASP A 1 184 ? 20.578 24.771 5.611 1.00 33.53 276 ASP A C 1
ATOM 1388 O O . ASP A 1 184 ? 19.824 24.198 4.817 1.00 45.05 276 ASP A O 1
ATOM 1393 N N . TRP A 1 185 ? 20.424 26.043 5.985 1.00 34.58 277 TRP A N 1
ATOM 1394 C CA . TRP A 1 185 ? 19.511 26.956 5.295 1.00 35.61 277 TRP A CA 1
ATOM 1395 C C . TRP A 1 185 ? 19.976 27.158 3.858 1.00 38.24 277 TRP A C 1
ATOM 1396 O O . TRP A 1 185 ? 19.169 27.354 2.951 1.00 38.17 277 TRP A O 1
ATOM 1407 N N . HIS A 1 186 ? 21.291 27.102 3.671 1.00 37.67 278 HIS A N 1
ATOM 1408 C CA . HIS A 1 186 ? 21.884 26.887 2.365 1.00 38.23 278 HIS A CA 1
ATOM 1409 C C . HIS A 1 186 ? 22.826 25.708 2.491 1.00 37.54 278 HIS A C 1
ATOM 1410 O O . HIS A 1 186 ? 23.470 25.530 3.529 1.00 30.81 278 HIS A O 1
ATOM 1417 N N . HIS A 1 187 ? 22.894 24.907 1.432 1.00 37.21 279 HIS A N 1
ATOM 1418 C CA . HIS A 1 187 ? 23.610 23.636 1.450 1.00 33.83 279 HIS A CA 1
ATOM 1419 C C . HIS A 1 187 ? 24.095 23.256 0.048 1.00 39.69 279 HIS A C 1
ATOM 1420 O O . HIS A 1 187 ? 24.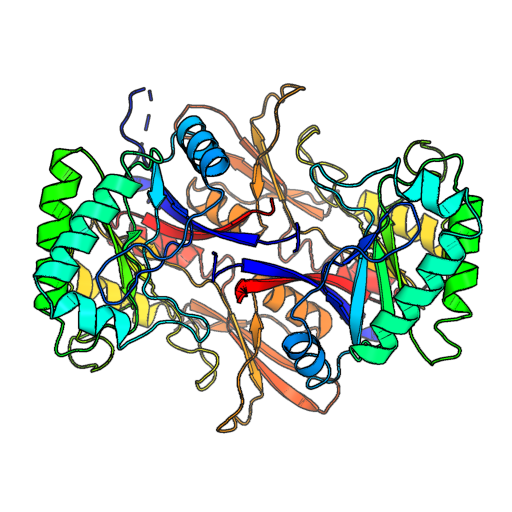038 24.074 -0.875 1.00 37.08 279 HIS A O 1
ATOM 1427 N N . ALA A 1 188 ? 24.550 22.011 -0.100 1.00 33.38 280 ALA A N 1
ATOM 1428 C CA . ALA A 1 188 ? 25.161 21.511 -1.344 1.00 43.81 280 ALA A CA 1
ATOM 1429 C C . ALA A 1 188 ? 24.210 21.468 -2.541 1.00 49.58 280 ALA A C 1
ATOM 1430 O O . ALA A 1 188 ? 24.645 21.589 -3.689 1.00 59.00 280 ALA A O 1
ATOM 1432 N N . GLY A 1 189 ? 22.921 21.290 -2.264 1.00 48.47 281 GLY A N 1
ATOM 1433 C CA . GLY A 1 189 ? 21.901 21.249 -3.304 1.00 49.39 281 GLY A CA 1
ATOM 1434 C C . GLY A 1 189 ? 21.115 22.541 -3.434 1.00 48.52 281 GLY A C 1
ATOM 1435 O O . GLY A 1 189 ? 19.993 22.534 -3.943 1.00 64.43 281 GLY A O 1
ATOM 1436 N N . SER A 1 190 ? 21.696 23.650 -2.978 1.00 42.02 282 SER A N 1
ATOM 1437 C CA . SER A 1 190 ? 21.039 24.955 -3.089 1.00 37.41 282 SER A CA 1
ATOM 1438 C C . SER A 1 190 ? 21.946 26.052 -3.667 1.00 39.58 282 SER A C 1
ATOM 1439 O O . SER A 1 190 ? 23.117 25.815 -3.970 1.00 49.94 282 SER A O 1
ATOM 1442 N N . GLU A 1 191 ? 21.365 27.239 -3.826 1.00 47.15 283 GLU A N 1
ATOM 1443 C CA . GLU A 1 191 ? 22.066 28.479 -4.156 1.00 49.68 283 GLU A CA 1
ATOM 1444 C C . GLU A 1 191 ? 22.974 28.874 -2.977 1.00 51.12 283 GLU A C 1
ATOM 1445 O O . GLU A 1 191 ? 22.619 28.619 -1.819 1.00 52.17 283 GLU A O 1
ATOM 1451 N N . PRO A 1 192 ? 24.166 29.448 -3.265 1.00 52.22 284 PRO A N 1
ATOM 1452 C CA . PRO A 1 192 ? 25.058 29.982 -2.225 1.00 43.31 284 PRO A CA 1
ATOM 1453 C C . PRO A 1 192 ? 24.435 30.967 -1.242 1.00 38.19 284 PRO A C 1
ATOM 1454 O O . PRO A 1 192 ? 23.640 31.820 -1.631 1.00 43.52 284 PRO A O 1
ATOM 1458 N N . GLY A 1 193 ? 24.814 30.825 0.026 1.00 36.37 285 GLY A N 1
ATOM 1459 C CA . GLY A 1 193 ? 24.361 31.698 1.105 1.00 32.02 285 GLY A CA 1
ATOM 1460 C C . GLY A 1 193 ? 24.762 31.138 2.461 1.00 29.96 285 GLY A C 1
ATOM 1461 O O . GLY A 1 193 ? 25.291 30.027 2.533 1.00 28.33 285 GLY A O 1
ATOM 1462 N N . PRO A 1 194 ? 24.504 31.898 3.545 1.00 29.39 286 PRO A N 1
ATOM 1463 C CA . PRO A 1 194 ? 24.909 31.524 4.904 1.00 29.51 286 PRO A CA 1
ATOM 1464 C C . PRO A 1 194 ? 24.277 30.222 5.371 1.00 37.02 286 PRO A C 1
ATOM 1465 O O . PRO A 1 194 ? 23.071 30.028 5.214 1.00 34.88 286 PRO A O 1
ATOM 1469 N N . VAL A 1 195 ? 25.100 29.342 5.933 1.00 32.21 287 VAL A N 1
ATOM 1470 C CA A VAL A 1 195 ? 24.657 28.031 6.394 0.50 31.07 287 VAL A CA 1
ATOM 1471 C CA B VAL A 1 195 ? 24.619 28.033 6.377 0.50 26.95 287 VAL A CA 1
ATOM 1472 C C . VAL A 1 195 ? 23.700 28.137 7.589 1.00 28.16 287 VAL A C 1
ATOM 1473 O O . VAL A 1 195 ? 22.705 27.412 7.677 1.00 29.70 287 VAL A O 1
ATOM 1480 N N . ALA A 1 196 ? 24.017 29.054 8.498 1.00 24.68 288 ALA A N 1
ATOM 1481 C CA . ALA A 1 196 ? 23.220 29.267 9.695 1.00 26.41 288 ALA A CA 1
ATOM 1482 C C . ALA A 1 196 ? 23.122 30.761 10.002 1.00 27.95 288 ALA A C 1
ATOM 1483 O O . ALA A 1 196 ? 23.737 31.246 10.964 1.00 25.26 288 ALA A O 1
ATOM 1485 N N . PRO A 1 197 ? 22.342 31.499 9.185 1.00 27.87 289 PRO A N 1
ATOM 1486 C CA . PRO A 1 197 ? 22.231 32.939 9.406 1.00 33.85 289 PRO A CA 1
ATOM 1487 C C . PRO A 1 197 ? 21.560 33.225 10.745 1.00 37.08 289 PRO A C 1
ATOM 1488 O O . PRO A 1 197 ? 20.602 32.535 11.116 1.00 36.66 289 PRO A O 1
ATOM 1492 N N . ILE A 1 198 ? 22.083 34.215 11.467 1.00 39.71 290 ILE A N 1
ATOM 1493 C CA . ILE A 1 198 ? 21.637 34.524 12.830 1.00 39.90 290 ILE A CA 1
ATOM 1494 C C . ILE A 1 198 ? 20.181 35.018 12.861 1.00 46.25 290 ILE A C 1
ATOM 1495 O O . ILE A 1 198 ? 19.486 34.879 13.873 1.00 42.10 290 ILE A O 1
ATOM 1500 N N . THR A 1 199 ? 19.734 35.552 11.725 1.00 43.96 291 THR A N 1
ATOM 1501 C CA . THR A 1 199 ? 18.365 35.995 11.517 1.00 47.24 291 THR A CA 1
ATOM 1502 C C . THR A 1 199 ? 17.390 34.814 11.557 1.00 45.88 291 THR A C 1
ATOM 1503 O O . THR A 1 199 ? 16.333 34.895 12.180 1.00 46.38 291 THR A O 1
ATOM 1507 N N . GLU A 1 200 ? 17.762 33.710 10.918 1.00 42.48 292 GLU A N 1
ATOM 1508 C CA . GLU A 1 200 ? 16.910 32.526 10.906 1.00 40.91 292 GLU A CA 1
ATOM 1509 C C . GLU A 1 200 ? 16.984 31.717 12.209 1.00 35.29 292 GLU A C 1
ATOM 1510 O O . GLU A 1 200 ? 16.030 31.024 12.566 1.00 33.01 292 GLU A O 1
ATOM 1516 N N . ILE A 1 201 ? 18.117 31.812 12.905 1.00 33.32 293 ILE A N 1
ATOM 1517 C CA . ILE A 1 201 ? 18.300 31.198 14.224 1.00 30.08 293 ILE A CA 1
ATOM 1518 C C . ILE A 1 201 ? 17.385 31.885 15.240 1.00 39.29 293 ILE A C 1
ATOM 1519 O O . ILE A 1 201 ? 16.727 31.214 16.044 1.00 39.88 293 ILE A O 1
ATOM 1524 N N . ARG A 1 202 ? 17.350 33.217 15.173 1.00 40.64 294 ARG A N 1
ATOM 1525 C CA . ARG A 1 202 ? 16.442 34.063 15.958 1.00 45.40 294 ARG A CA 1
ATOM 1526 C C . ARG A 1 202 ? 14.992 33.611 15.804 1.00 35.74 294 ARG A C 1
ATOM 1527 O O . ARG A 1 202 ? 14.314 33.350 16.797 1.00 40.24 294 ARG A O 1
ATOM 1535 N N . ARG A 1 203 ? 14.544 33.511 14.551 1.00 30.50 295 ARG A N 1
ATOM 1536 C CA . ARG A 1 203 ? 13.196 33.054 14.211 1.00 41.21 295 ARG A CA 1
ATOM 1537 C C . ARG A 1 203 ? 12.905 31.635 14.696 1.00 40.66 295 ARG A C 1
ATOM 1538 O O . ARG A 1 203 ? 11.808 31.368 15.184 1.00 48.00 295 ARG A O 1
ATOM 1546 N N . THR A 1 204 ? 13.890 30.742 14.555 1.00 42.45 296 THR A N 1
ATOM 1547 C CA . THR A 1 204 ? 13.784 29.351 15.017 1.00 31.63 296 THR A CA 1
ATOM 1548 C C . THR A 1 204 ? 13.578 29.296 16.528 1.00 31.37 296 THR A C 1
ATOM 1549 O O . THR A 1 204 ? 12.674 28.605 17.004 1.00 42.48 296 THR A O 1
ATOM 1553 N N . ILE A 1 205 ? 14.403 30.045 17.263 1.00 34.17 297 ILE A N 1
ATOM 1554 C CA . ILE A 1 205 ? 14.305 30.133 18.721 1.00 31.50 297 ILE A CA 1
ATOM 1555 C C . ILE A 1 205 ? 12.931 30.679 19.147 1.00 46.68 297 ILE A C 1
ATOM 1556 O O . ILE A 1 205 ? 12.259 30.078 19.989 1.00 45.69 297 ILE A O 1
ATOM 1561 N N . GLU A 1 206 ? 12.510 31.775 18.509 1.00 40.53 298 GLU A N 1
ATOM 1562 C CA . GLU A 1 206 ? 11.252 32.466 18.811 1.00 36.67 298 GLU A CA 1
ATOM 1563 C C . GLU A 1 206 ? 10.040 31.553 18.632 1.00 36.54 298 GLU A C 1
ATOM 1564 O O . GLU A 1 206 ? 9.105 31.589 19.434 1.00 39.02 298 GLU A O 1
ATOM 1570 N N . PHE A 1 207 ? 10.082 30.733 17.583 1.00 33.63 299 PHE A N 1
ATOM 1571 C CA . PHE A 1 207 ? 9.069 29.718 17.313 1.00 37.12 299 PHE A CA 1
ATOM 1572 C C . PHE A 1 207 ? 9.106 28.580 18.342 1.00 44.60 299 PHE A C 1
ATOM 1573 O O . PHE A 1 207 ? 8.060 28.043 18.715 1.00 47.74 299 PHE A O 1
ATOM 1581 N N . THR A 1 208 ? 10.307 28.229 18.802 1.00 39.56 300 THR A N 1
ATOM 1582 C CA . THR A 1 208 ? 10.494 27.117 19.739 1.00 35.98 300 THR A CA 1
ATOM 1583 C C . THR A 1 208 ? 10.158 27.455 21.203 1.00 33.29 300 THR A C 1
ATOM 1584 O O . THR A 1 208 ? 9.557 26.645 21.908 1.00 31.21 300 THR A O 1
ATOM 1588 N N . ILE A 1 209 ? 10.540 28.647 21.656 1.00 32.67 301 ILE A N 1
ATOM 1589 C CA . ILE A 1 209 ? 10.307 29.066 23.046 1.00 35.26 301 ILE A CA 1
ATOM 1590 C C . ILE A 1 209 ? 8.830 29.367 23.355 1.00 40.33 301 ILE A C 1
ATOM 1591 O O . ILE A 1 209 ? 8.455 29.564 24.513 1.00 47.31 301 ILE A O 1
ATOM 1596 N N . ALA A 1 210 ? 8.009 29.405 22.309 1.00 38.31 302 ALA A N 1
ATOM 1597 C CA . ALA A 1 210 ? 6.562 29.535 22.436 1.00 45.69 302 ALA A CA 1
ATOM 1598 C C . ALA A 1 210 ? 5.911 28.164 22.567 1.00 41.91 302 ALA A C 1
ATOM 1599 O O . ALA A 1 210 ? 4.700 28.067 22.753 1.00 44.92 302 ALA A O 1
ATOM 1601 N N . GLN A 1 211 ? 6.721 27.110 22.476 1.00 42.64 303 GLN A N 1
ATOM 1602 C CA . GLN A 1 211 ? 6.215 25.744 22.425 1.00 40.72 303 GLN A CA 1
ATOM 1603 C C . GLN A 1 211 ? 6.904 24.771 23.378 1.00 33.31 303 GLN A C 1
ATOM 1604 O O . GLN A 1 211 ? 6.312 23.766 23.766 1.00 36.74 303 GLN A O 1
ATOM 1610 N N . VAL A 1 212 ? 8.154 25.062 23.743 1.00 35.33 304 VAL A N 1
ATOM 1611 C CA . VAL A 1 212 ? 8.980 24.153 24.557 1.00 34.31 304 VAL A CA 1
ATOM 1612 C C . VAL A 1 212 ? 9.630 24.956 25.697 1.00 24.88 304 VAL A C 1
ATOM 1613 O O . VAL A 1 212 ? 10.035 26.090 25.467 1.00 31.99 304 VAL A O 1
ATOM 1617 N N . PRO A 1 213 ? 9.713 24.384 26.925 1.00 30.99 305 PRO A N 1
ATOM 1618 C CA . PRO A 1 213 ? 10.530 25.003 27.978 1.00 26.71 305 PRO A CA 1
ATOM 1619 C C . PRO A 1 213 ? 11.970 25.227 27.530 1.00 37.61 305 PRO A C 1
ATOM 1620 O O . PRO A 1 213 ? 12.579 24.335 26.928 1.00 37.95 305 PRO A O 1
ATOM 1624 N N . SER A 1 214 ? 12.488 26.421 27.823 1.00 28.56 306 SER A N 1
ATOM 1625 C CA . SER A 1 214 ? 13.787 26.877 27.325 1.00 33.51 306 SER A CA 1
ATOM 1626 C C . SER A 1 214 ? 14.990 26.029 27.752 1.00 30.63 306 SER A C 1
ATOM 1627 O O . SER A 1 214 ? 15.972 25.927 27.014 1.00 35.94 306 SER A O 1
ATOM 1630 N N . ARG A 1 215 ? 14.895 25.391 28.914 1.00 31.98 307 ARG A N 1
ATOM 1631 C CA . ARG A 1 215 ? 15.981 24.555 29.419 1.00 33.43 307 ARG A CA 1
ATOM 1632 C C . ARG A 1 215 ? 16.085 23.189 28.721 1.00 28.70 307 ARG A C 1
ATOM 1633 O O . ARG A 1 215 ? 17.013 22.423 28.988 1.00 38.33 307 ARG A O 1
ATOM 1641 N N . LYS A 1 216 ? 15.123 22.884 27.850 1.00 28.08 308 LYS A N 1
ATOM 1642 C CA . LYS A 1 216 ? 15.156 21.673 27.028 1.00 33.82 308 LYS A CA 1
ATOM 1643 C C . LYS A 1 216 ? 15.798 21.906 25.652 1.00 31.62 308 LYS A C 1
ATOM 1644 O O . LYS A 1 216 ? 15.979 20.960 24.887 1.00 37.75 308 LYS A O 1
ATOM 1650 N N . ILE A 1 217 ? 16.142 23.157 25.355 1.00 33.36 309 ILE A N 1
ATOM 1651 C CA A ILE A 1 217 ? 16.544 23.557 24.006 0.50 28.03 309 ILE A CA 1
ATOM 1652 C CA B ILE A 1 217 ? 16.549 23.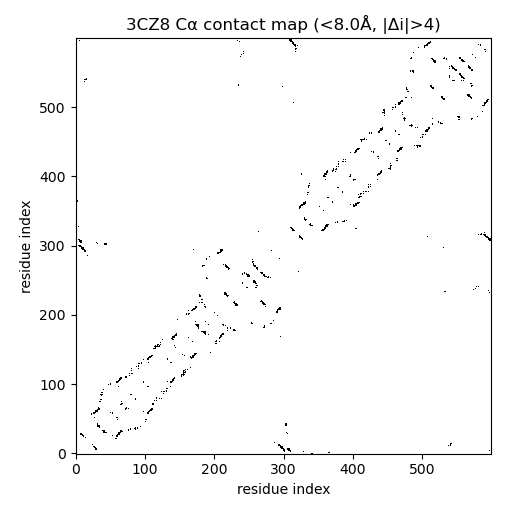542 24.007 0.50 32.60 309 ILE A CA 1
ATOM 1653 C C . ILE A 1 217 ? 18.061 23.652 23.837 1.00 34.51 309 ILE A C 1
ATOM 1654 O O . ILE A 1 217 ? 18.722 24.432 24.523 1.00 33.28 309 ILE A O 1
ATOM 1663 N N . ILE A 1 218 ? 18.592 22.863 22.906 1.00 30.16 310 ILE A N 1
ATOM 1664 C CA . ILE A 1 218 ? 20.004 22.915 22.551 1.00 29.23 310 ILE A CA 1
ATOM 1665 C C . ILE A 1 218 ? 20.092 23.332 21.084 1.00 27.29 310 ILE A C 1
ATOM 1666 O O . ILE A 1 218 ? 19.477 22.704 20.224 1.00 23.35 310 ILE A O 1
ATOM 1671 N N . ILE A 1 219 ? 20.821 24.413 20.809 1.00 24.64 311 ILE A N 1
ATOM 1672 C CA . ILE A 1 219 ? 21.042 24.860 19.426 1.00 27.68 311 ILE A CA 1
ATOM 1673 C C . ILE A 1 219 ? 22.295 24.203 18.818 1.00 25.59 311 ILE A C 1
ATOM 1674 O O . ILE A 1 219 ? 23.424 24.521 19.191 1.00 28.00 311 ILE A O 1
ATOM 1679 N N . GLY A 1 220 ? 22.080 23.267 17.899 1.00 29.27 312 GLY A N 1
ATOM 1680 C CA . GLY A 1 220 ? 23.177 22.622 17.178 1.00 31.24 312 GLY A CA 1
ATOM 1681 C C . GLY A 1 220 ? 23.811 23.551 16.156 1.00 35.28 312 GLY A C 1
ATOM 1682 O O . GLY A 1 220 ? 23.109 24.256 15.436 1.00 28.79 312 GLY A O 1
ATOM 1683 N N . VAL A 1 221 ? 25.143 23.558 16.104 1.00 35.00 313 VAL A N 1
ATOM 1684 C CA . VAL A 1 221 ? 25.886 24.385 15.141 1.00 29.96 313 VAL A CA 1
ATOM 1685 C C . VAL A 1 221 ? 26.285 23.565 13.887 1.00 37.20 313 VAL A C 1
ATOM 1686 O O . VAL A 1 221 ? 26.310 22.328 13.948 1.00 32.49 313 VAL A O 1
ATOM 1690 N N . PRO A 1 222 ? 26.558 24.243 12.742 1.00 29.20 314 PRO A N 1
ATOM 1691 C CA . PRO A 1 222 ? 26.901 23.530 11.501 1.00 33.31 314 PRO A CA 1
ATOM 1692 C C . PRO A 1 222 ? 28.098 22.590 11.602 1.00 27.27 314 PRO A C 1
ATOM 1693 O O . PRO A 1 222 ? 29.085 22.893 12.272 1.00 29.58 314 PRO A O 1
ATOM 1697 N N . LEU A 1 223 ? 27.981 21.447 10.942 1.00 37.02 315 LEU A N 1
ATOM 1698 C CA . LEU A 1 223 ? 29.101 20.541 10.756 1.00 46.33 315 LEU A CA 1
ATOM 1699 C C . LEU A 1 223 ? 29.918 20.975 9.531 1.00 42.41 315 LEU A C 1
ATOM 1700 O O . LEU A 1 223 ? 31.149 20.946 9.566 1.00 43.63 315 LEU A O 1
ATOM 1705 N N . TYR A 1 224 ? 29.225 21.408 8.472 1.00 34.73 316 TYR A N 1
ATOM 1706 C CA A TYR A 1 224 ? 29.820 21.724 7.161 0.50 33.16 316 TYR A CA 1
ATOM 1707 C CA B TYR A 1 224 ? 29.927 21.774 7.250 0.50 34.10 316 TYR A CA 1
ATOM 1708 C C . TYR A 1 224 ? 29.643 23.184 6.741 1.00 28.48 316 TYR A C 1
ATOM 1709 O O . TYR A 1 224 ? 28.582 23.765 6.973 1.00 29.06 316 TYR A O 1
ATOM 1726 N N . GLY A 1 225 ? 30.655 23.739 6.082 1.00 31.34 317 GLY A N 1
ATOM 1727 C CA . GLY A 1 225 ? 30.524 24.966 5.303 1.00 24.46 317 GLY A CA 1
ATOM 1728 C C . GLY A 1 225 ? 30.434 24.495 3.860 1.00 31.84 317 GLY A C 1
ATOM 1729 O O . GLY A 1 225 ? 30.543 23.291 3.599 1.00 34.05 317 GLY A O 1
ATOM 1730 N N . TYR A 1 226 ? 30.213 25.402 2.912 1.00 33.97 318 TYR A N 1
ATOM 1731 C CA . TYR A 1 226 ? 30.102 24.974 1.511 1.00 33.49 318 TYR A CA 1
ATOM 1732 C C . TYR A 1 226 ? 30.849 25.858 0.530 1.00 27.10 318 TYR A C 1
ATOM 1733 O O . TYR A 1 226 ? 30.962 27.064 0.733 1.00 23.83 318 TYR A O 1
ATOM 1742 N N . ASP A 1 227 ? 31.339 25.231 -0.535 1.00 30.69 319 ASP A N 1
ATOM 1743 C CA . ASP A 1 227 ? 32.051 25.901 -1.617 1.00 38.44 319 ASP A CA 1
ATOM 1744 C C . ASP A 1 227 ? 31.245 25.728 -2.902 1.00 33.53 319 ASP A C 1
ATOM 1745 O O . ASP A 1 227 ? 31.218 24.643 -3.474 1.00 32.62 319 ASP A O 1
ATOM 1750 N N . TRP A 1 228 ? 30.596 26.805 -3.342 1.00 34.65 320 TRP A N 1
ATOM 1751 C CA . TRP A 1 228 ? 29.751 26.794 -4.544 1.00 42.08 320 TRP A CA 1
ATOM 1752 C C . TRP A 1 228 ? 30.454 27.477 -5.717 1.00 34.90 320 TRP A C 1
ATOM 1753 O O . TRP A 1 228 ? 31.107 28.499 -5.533 1.00 35.93 320 TRP A O 1
ATOM 1764 N N . ILE A 1 229 ? 30.291 26.938 -6.925 1.00 48.58 321 ILE A N 1
ATOM 1765 C CA . ILE A 1 229 ? 30.681 27.672 -8.136 1.00 52.02 321 ILE A CA 1
ATOM 1766 C C . ILE A 1 229 ? 29.569 28.668 -8.508 1.00 50.85 321 ILE A C 1
ATOM 1767 O O . ILE A 1 229 ? 28.445 28.259 -8.829 1.00 44.58 321 ILE A O 1
ATOM 1772 N N . ILE A 1 230 ? 29.874 29.968 -8.439 1.00 53.34 322 ILE A N 1
ATOM 1773 C CA . ILE A 1 230 ? 28.919 30.994 -8.891 1.00 54.56 322 ILE A CA 1
ATOM 1774 C C . ILE A 1 230 ? 28.923 31.113 -10.427 1.00 63.91 322 ILE A C 1
ATOM 1775 O O . ILE A 1 230 ? 29.767 30.502 -11.086 1.00 55.39 322 ILE A O 1
ATOM 1780 N N . PRO A 1 231 ? 28.076 31.982 -11.002 1.00 67.43 323 PRO A N 1
ATOM 1781 C CA . PRO A 1 231 ? 26.941 31.562 -11.779 1.00 62.64 323 PRO A CA 1
ATOM 1782 C C . PRO A 1 231 ? 26.513 30.112 -11.483 1.00 58.26 323 PRO A C 1
ATOM 1783 O O . PRO A 1 231 ? 27.003 29.155 -12.095 1.00 58.42 323 PRO A O 1
ATOM 1787 N N . TYR A 1 232 ? 25.612 29.994 -10.503 1.00 59.15 324 TYR A N 1
ATOM 1788 C CA . TYR A 1 232 ? 25.100 28.717 -10.003 1.00 55.73 324 TYR A CA 1
ATOM 1789 C C . TYR A 1 232 ? 24.339 27.931 -11.071 1.00 55.15 324 TYR A C 1
ATOM 1790 O O . TYR A 1 232 ? 23.501 28.480 -11.792 1.00 56.51 324 TYR A O 1
ATOM 1799 N N . GLN A 1 233 ? 24.650 26.642 -11.147 1.00 52.60 325 GLN A N 1
ATOM 1800 C CA . GLN A 1 233 ? 24.136 25.750 -12.173 1.00 60.38 325 GLN A CA 1
ATOM 1801 C C . GLN A 1 233 ? 23.265 24.653 -11.535 1.00 61.98 325 GLN A C 1
ATOM 1802 O O . GLN A 1 233 ? 23.685 24.041 -10.549 1.00 60.19 325 GLN A O 1
ATOM 1808 N N A PRO A 1 234 ? 22.068 24.410 -12.105 0.50 63.27 326 PRO A N 1
ATOM 1809 N N B PRO A 1 234 ? 22.033 24.453 -12.057 0.50 66.26 326 PRO A N 1
ATOM 1810 C CA A PRO A 1 234 ? 21.210 23.279 -11.744 0.50 64.14 326 PRO A CA 1
ATOM 1811 C CA B PRO A 1 234 ? 21.038 23.471 -11.591 0.50 69.37 326 PRO A CA 1
ATOM 1812 C C A PRO A 1 234 ? 21.897 21.946 -12.028 0.50 64.22 326 PRO A C 1
ATOM 1813 C C B PRO A 1 234 ? 21.564 22.067 -11.272 0.50 70.29 326 PRO A C 1
ATOM 1814 O O A PRO A 1 234 ? 22.558 21.791 -13.060 0.50 57.12 326 PRO A O 1
ATOM 1815 O O B PRO A 1 234 ? 21.316 21.554 -10.180 0.50 69.99 326 PRO A O 1
ATOM 1822 N N A GLY A 1 235 ? 21.753 20.999 -11.108 0.50 63.86 327 GLY A N 1
ATOM 1823 N N B GLY A 1 235 ? 22.285 21.456 -12.208 0.50 72.28 327 GLY A N 1
ATOM 1824 C CA A GLY A 1 235 ? 22.396 19.698 -11.246 0.50 64.71 327 GLY A CA 1
ATOM 1825 C CA B GLY A 1 235 ? 22.761 20.084 -12.027 0.50 70.32 327 GLY A CA 1
ATOM 1826 C C A GLY A 1 235 ? 23.714 19.584 -10.501 0.50 68.07 327 GLY A C 1
ATOM 1827 C C B GLY A 1 235 ? 24.165 19.961 -11.459 0.50 69.85 327 GLY A C 1
ATOM 1828 O O A GLY A 1 235 ? 24.073 18.497 -10.038 0.50 65.34 327 GLY A O 1
ATOM 1829 O O B GLY A 1 235 ? 24.988 19.211 -11.985 0.50 68.68 327 GLY A O 1
ATOM 1830 N N . THR A 1 236 ? 24.436 20.701 -10.384 1.00 69.72 328 THR A N 1
ATOM 1831 C CA . THR A 1 236 ? 25.752 20.706 -9.722 1.00 70.19 328 THR A CA 1
ATOM 1832 C C . THR A 1 236 ? 25.630 20.650 -8.202 1.00 70.85 328 THR A C 1
ATOM 1833 O O . THR A 1 236 ? 24.710 21.222 -7.613 1.00 74.54 328 THR A O 1
ATOM 1837 N N . VAL A 1 237 ? 26.582 19.963 -7.581 1.00 70.49 329 VAL A N 1
ATOM 1838 C CA . VAL A 1 237 ? 26.642 19.824 -6.134 1.00 67.63 329 VAL A CA 1
ATOM 1839 C C . VAL A 1 237 ? 27.836 20.633 -5.614 1.00 61.90 329 VAL A C 1
ATOM 1840 O O . VAL A 1 237 ? 28.953 20.492 -6.119 1.00 57.76 329 VAL A O 1
ATOM 1844 N N . ALA A 1 238 ? 27.590 21.483 -4.617 1.00 55.97 330 ALA A N 1
ATOM 1845 C CA . ALA A 1 238 ? 28.655 22.222 -3.935 1.00 42.45 330 ALA A CA 1
ATOM 1846 C C . ALA A 1 238 ? 29.535 21.283 -3.119 1.00 34.24 330 ALA A C 1
ATOM 1847 O O . ALA A 1 238 ? 29.118 20.183 -2.759 1.00 46.46 330 ALA A O 1
ATOM 1849 N N . SER A 1 239 ? 30.755 21.717 -2.832 1.00 37.28 331 SER A N 1
ATOM 1850 C CA . SER A 1 239 ? 31.659 20.922 -2.011 1.00 34.81 331 SER A CA 1
ATOM 1851 C C . SER A 1 239 ? 31.403 21.198 -0.537 1.00 37.62 331 SER A C 1
ATOM 1852 O O . SER A 1 239 ? 31.503 22.344 -0.087 1.00 34.88 331 SER A O 1
ATOM 1855 N N . ALA A 1 240 ? 31.060 20.138 0.194 1.00 41.21 332 ALA A N 1
ATOM 1856 C CA . ALA A 1 240 ? 30.850 20.180 1.639 1.00 38.92 332 ALA A CA 1
ATOM 1857 C C . ALA A 1 240 ? 32.192 20.079 2.349 1.00 41.99 332 ALA A C 1
ATOM 1858 O O . ALA A 1 240 ? 32.865 19.044 2.289 1.00 41.46 332 ALA A O 1
ATOM 1860 N N . ILE A 1 241 ? 32.584 21.167 3.006 1.00 33.08 333 ILE A N 1
ATOM 1861 C CA . ILE A 1 241 ? 33.903 21.271 3.623 1.00 34.43 333 ILE A CA 1
ATOM 1862 C C . ILE A 1 241 ? 33.784 21.731 5.075 1.00 38.73 333 ILE A C 1
ATOM 1863 O O . ILE A 1 241 ? 32.790 22.352 5.456 1.00 44.24 333 ILE A O 1
ATOM 1868 N N . SER A 1 242 ? 34.787 21.410 5.887 1.00 34.04 334 SER A N 1
ATOM 1869 C CA . SER A 1 242 ? 34.796 21.821 7.285 1.00 30.82 334 SER A CA 1
ATOM 1870 C C . SER A 1 242 ? 35.097 23.311 7.371 1.00 34.47 334 SER A C 1
ATOM 1871 O O . SER A 1 242 ? 35.537 23.920 6.394 1.00 39.00 334 SER A O 1
ATOM 1874 N N . ASN A 1 243 ? 34.854 23.897 8.538 1.00 31.33 335 ASN A N 1
ATOM 1875 C CA . ASN A 1 243 ? 35.139 25.304 8.748 1.00 29.96 335 ASN A CA 1
ATOM 1876 C C . ASN A 1 243 ? 36.629 25.625 8.634 1.00 31.66 335 ASN A C 1
ATOM 1877 O O . ASN A 1 243 ? 36.992 26.675 8.108 1.00 33.22 335 ASN A O 1
ATOM 1882 N N . GLN A 1 244 ? 37.478 24.703 9.093 1.00 34.27 336 GLN A N 1
ATOM 1883 C CA . GLN A 1 244 ? 38.922 24.843 8.916 1.00 31.55 336 GLN A CA 1
ATOM 1884 C C . GLN A 1 244 ? 39.324 24.728 7.442 1.00 31.22 336 GLN A C 1
ATOM 1885 O O . GLN A 1 244 ? 40.183 25.484 6.982 1.00 34.51 336 GLN A O 1
ATOM 1891 N N . ASN A 1 245 ? 38.685 23.810 6.710 1.00 28.30 337 ASN A N 1
ATOM 1892 C CA . ASN A 1 245 ? 38.875 23.684 5.253 1.00 29.46 337 ASN A CA 1
ATOM 1893 C C . ASN A 1 245 ? 38.600 24.967 4.485 1.00 32.17 337 ASN A C 1
ATOM 1894 O O . ASN A 1 245 ? 39.314 25.281 3.538 1.00 37.58 337 ASN A O 1
ATOM 1899 N N . ALA A 1 246 ? 37.552 25.686 4.887 1.00 28.23 338 ALA A N 1
ATOM 1900 C CA . ALA A 1 246 ? 37.232 26.989 4.312 1.00 32.03 338 ALA A CA 1
ATOM 1901 C C . ALA A 1 246 ? 38.349 28.009 4.527 1.00 26.79 338 ALA A C 1
ATOM 1902 O O . ALA A 1 246 ? 38.731 28.718 3.599 1.00 39.83 338 ALA A O 1
ATOM 1904 N N . ILE A 1 247 ? 38.863 28.072 5.753 1.00 34.84 339 ILE A N 1
ATOM 1905 C CA . ILE A 1 247 ? 40.004 28.930 6.088 1.00 30.42 339 ILE A CA 1
ATOM 1906 C C . ILE A 1 247 ? 41.247 28.528 5.293 1.00 32.56 339 ILE A C 1
ATOM 1907 O O . ILE A 1 247 ? 41.955 29.391 4.778 1.00 33.59 339 ILE A O 1
ATOM 1912 N N . GLU A 1 248 ? 41.466 27.220 5.159 1.00 25.13 340 GLU A N 1
ATOM 1913 C CA . GLU A 1 248 ? 42.566 26.670 4.365 1.00 28.14 340 GLU A CA 1
ATOM 1914 C C . GLU A 1 248 ? 42.477 27.032 2.881 1.00 33.59 340 GLU A C 1
ATOM 1915 O O . GLU A 1 248 ? 43.504 27.268 2.242 1.00 46.29 340 GLU A O 1
ATOM 1921 N N . ARG A 1 249 ? 41.259 27.086 2.343 1.00 37.84 341 ARG A N 1
ATOM 1922 C CA . ARG A 1 249 ? 41.041 27.500 0.951 1.00 30.61 341 ARG A CA 1
ATOM 1923 C C . ARG A 1 249 ? 41.213 29.000 0.755 1.00 34.51 341 ARG A C 1
ATOM 1924 O O . ARG A 1 249 ? 41.677 29.436 -0.293 1.00 39.09 341 ARG A O 1
ATOM 1932 N N . ALA A 1 250 ? 40.845 29.785 1.765 1.00 27.55 342 ALA A N 1
ATOM 1933 C CA . ALA A 1 250 ? 41.061 31.231 1.742 1.00 39.32 342 ALA A CA 1
ATOM 1934 C C . ALA A 1 250 ? 42.548 31.596 1.723 1.00 35.69 342 ALA A C 1
ATOM 1935 O O . ALA A 1 250 ? 42.916 32.610 1.148 1.00 43.42 342 ALA A O 1
ATOM 1937 N N . MET A 1 251 ? 43.387 30.765 2.346 1.00 40.50 343 MET A N 1
ATOM 1938 C CA . MET A 1 251 ? 44.845 30.962 2.350 1.00 46.78 343 MET A CA 1
ATOM 1939 C C . MET A 1 251 ? 45.466 30.656 0.995 1.00 39.55 343 MET A C 1
ATOM 1940 O O . MET A 1 251 ? 46.218 31.472 0.459 1.00 47.56 343 MET A O 1
ATOM 1945 N N . ARG A 1 252 ? 45.155 29.468 0.468 1.00 39.41 344 ARG A N 1
ATOM 1946 C CA . ARG A 1 252 ? 45.646 28.988 -0.829 1.00 42.27 344 ARG A CA 1
ATOM 1947 C C . ARG A 1 252 ? 45.348 29.965 -1.975 1.00 47.00 344 ARG A C 1
ATOM 1948 O O . ARG A 1 252 ? 46.186 30.165 -2.861 1.00 45.09 344 ARG A O 1
ATOM 1956 N N . TYR A 1 253 ? 44.162 30.569 -1.948 1.00 43.27 345 TYR A N 1
ATOM 1957 C CA . TYR A 1 253 ? 43.744 31.485 -3.005 1.00 35.59 345 TYR A CA 1
ATOM 1958 C C . TYR A 1 253 ? 43.948 32.950 -2.634 1.00 41.14 345 TYR A C 1
ATOM 1959 O O . TYR A 1 253 ? 43.672 33.841 -3.444 1.00 41.76 345 TYR A O 1
ATOM 1968 N N . GLN A 1 254 ? 44.439 33.178 -1.414 1.00 36.39 346 GLN A N 1
ATOM 1969 C CA . GLN A 1 254 ? 44.689 34.517 -0.848 1.00 49.91 346 GLN A CA 1
ATOM 1970 C C . GLN A 1 254 ? 43.462 35.431 -0.897 1.00 51.61 346 GLN A C 1
ATOM 1971 O O . GLN A 1 254 ? 43.565 36.634 -1.164 1.00 46.99 346 GLN A O 1
ATOM 1977 N N . ALA A 1 255 ? 42.305 34.827 -0.633 1.00 48.95 347 ALA A N 1
ATOM 1978 C CA . ALA A 1 255 ? 41.029 35.523 -0.614 1.00 44.64 347 ALA A CA 1
ATOM 1979 C C . ALA A 1 255 ? 40.778 36.110 0.771 1.00 43.34 347 ALA A C 1
ATOM 1980 O O . ALA A 1 255 ? 40.909 35.408 1.775 1.00 49.57 347 ALA A O 1
ATOM 1982 N N . PRO A 1 256 ? 40.439 37.410 0.831 1.00 50.28 348 PRO A N 1
ATOM 1983 C CA . PRO A 1 256 ? 40.090 38.042 2.108 1.00 52.29 348 PRO A CA 1
ATOM 1984 C C . PRO A 1 256 ? 38.763 37.522 2.672 1.00 50.08 348 PRO A C 1
ATOM 1985 O O . PRO A 1 256 ? 37.780 37.380 1.934 1.00 43.25 348 PRO A O 1
ATOM 1989 N N . ILE A 1 257 ? 38.756 37.230 3.971 1.00 52.13 349 ILE A N 1
ATOM 1990 C CA . ILE A 1 257 ? 37.570 36.707 4.645 1.00 47.52 349 ILE A CA 1
ATOM 1991 C C . ILE A 1 257 ? 36.704 37.856 5.145 1.00 53.65 349 ILE A C 1
ATOM 1992 O O . ILE A 1 257 ? 37.059 38.553 6.107 1.00 50.63 349 ILE A O 1
ATOM 1997 N N . GLN A 1 258 ? 35.577 38.058 4.467 1.00 51.32 350 GLN A N 1
ATOM 1998 C CA . GLN A 1 258 ? 34.619 39.091 4.858 1.00 59.13 350 GLN A CA 1
ATOM 1999 C C . GLN A 1 258 ? 33.485 38.540 5.724 1.00 57.02 350 GLN A C 1
ATOM 2000 O O . GLN A 1 258 ? 33.332 37.327 5.867 1.00 61.11 350 GLN A O 1
ATOM 2006 N N . TYR A 1 259 ? 32.705 39.447 6.303 1.00 54.25 351 TYR A N 1
ATOM 2007 C CA . TYR A 1 259 ? 31.713 39.097 7.308 1.00 56.76 351 TYR A CA 1
ATOM 2008 C C . TYR A 1 259 ? 30.402 39.830 7.042 1.00 57.64 351 TYR A C 1
ATOM 2009 O O . TYR A 1 259 ? 30.368 41.064 7.000 1.00 58.73 351 TYR A O 1
ATOM 2018 N N . SER A 1 260 ? 29.330 39.064 6.849 1.00 56.64 352 SER A N 1
ATOM 2019 C CA . SER A 1 260 ? 28.000 39.637 6.666 1.00 56.30 352 SER A CA 1
ATOM 2020 C C . SER A 1 260 ? 27.480 40.178 7.990 1.00 54.61 352 SER A C 1
ATOM 2021 O O . SER A 1 260 ? 27.478 39.471 8.996 1.00 53.77 352 SER A O 1
ATOM 2024 N N . ALA A 1 261 ? 27.067 41.442 7.986 1.00 58.21 353 ALA A N 1
ATOM 2025 C CA . ALA A 1 261 ? 26.546 42.092 9.184 1.00 59.79 353 ALA A CA 1
ATOM 2026 C C . ALA A 1 261 ? 25.141 41.587 9.500 1.00 55.76 353 ALA A C 1
ATOM 2027 O O . ALA A 1 261 ? 24.816 41.326 10.662 1.00 53.01 353 ALA A O 1
ATOM 2029 N N . GLU A 1 262 ? 24.330 41.447 8.450 1.00 51.61 354 GLU A N 1
ATOM 2030 C CA . GLU A 1 262 ? 22.958 40.954 8.544 1.00 58.63 354 GLU A CA 1
ATOM 2031 C C . GLU A 1 262 ? 22.916 39.510 9.045 1.00 57.50 354 GLU A C 1
ATOM 2032 O O . GLU A 1 262 ? 22.184 39.187 9.984 1.00 49.61 354 GLU A O 1
ATOM 2038 N N . TYR A 1 263 ? 23.731 38.659 8.429 1.00 58.05 355 TYR A N 1
ATOM 2039 C CA . TYR A 1 263 ? 23.688 37.226 8.679 1.00 49.29 355 TYR A CA 1
ATOM 2040 C C . TYR A 1 263 ? 24.568 36.766 9.840 1.00 48.07 355 TYR A C 1
ATOM 2041 O O . TYR A 1 263 ? 24.337 35.686 10.393 1.00 56.20 355 TYR A O 1
ATOM 2050 N N . GLN A 1 264 ? 25.552 37.592 10.209 1.00 48.07 356 GLN A N 1
ATOM 2051 C CA . GLN A 1 264 ? 26.615 37.226 11.168 1.00 42.52 356 GLN A CA 1
ATOM 2052 C C . GLN A 1 264 ? 27.295 35.907 10.766 1.00 50.68 356 GLN A C 1
ATOM 2053 O O . GLN A 1 264 ? 27.404 34.968 11.564 1.00 36.59 356 GLN A O 1
ATOM 2059 N N . SER A 1 265 ? 27.714 35.854 9.504 1.00 38.55 357 SER A N 1
ATOM 2060 C CA . SER A 1 265 ? 28.301 34.665 8.900 1.00 45.87 357 SER A CA 1
ATOM 2061 C C . SER A 1 265 ? 29.488 35.077 8.032 1.00 45.39 357 SER A C 1
ATOM 2062 O O . SER A 1 265 ? 29.378 36.034 7.254 1.00 47.31 357 SER A O 1
ATOM 2065 N N . PRO A 1 266 ? 30.634 34.378 8.174 1.00 48.92 358 PRO A N 1
ATOM 2066 C CA . PRO A 1 266 ? 31.768 34.682 7.305 1.00 44.34 358 PRO A CA 1
ATOM 2067 C C . PRO A 1 266 ? 31.599 34.106 5.906 1.00 41.81 358 PRO A C 1
ATOM 2068 O O . PRO A 1 266 ? 30.966 33.060 5.728 1.00 47.47 358 PRO A O 1
ATOM 2072 N N . PHE A 1 267 ? 32.157 34.807 4.926 1.00 50.35 359 PHE A N 1
ATOM 2073 C CA . PHE A 1 267 ? 32.146 34.362 3.536 1.00 32.65 359 PHE A CA 1
ATOM 2074 C C . PHE A 1 267 ? 33.346 34.904 2.778 1.00 41.38 359 PHE A C 1
ATOM 2075 O O . PHE A 1 267 ? 33.967 35.875 3.209 1.00 47.33 359 PHE A O 1
ATOM 2083 N N . PHE A 1 268 ? 33.682 34.254 1.667 1.00 35.89 360 PHE A N 1
ATOM 2084 C CA . PHE A 1 268 ? 34.666 34.788 0.733 1.00 38.68 360 PHE A CA 1
ATOM 2085 C C . PHE A 1 268 ? 34.423 34.286 -0.682 1.00 37.39 360 PHE A C 1
ATOM 2086 O O . PHE A 1 268 ? 33.721 33.295 -0.885 1.00 35.64 360 PHE A O 1
ATOM 2094 N N . ARG A 1 269 ? 35.002 34.987 -1.653 1.00 41.95 361 ARG A N 1
ATOM 2095 C CA . ARG A 1 269 ? 34.990 34.541 -3.044 1.00 44.67 361 ARG A CA 1
ATOM 2096 C C . ARG A 1 269 ? 36.415 34.421 -3.573 1.00 41.17 361 ARG A C 1
ATOM 2097 O O . ARG A 1 269 ? 37.319 35.112 -3.097 1.00 42.80 361 ARG A O 1
ATOM 2105 N N . TYR A 1 270 ? 36.609 33.529 -4.540 1.00 43.79 362 TYR A N 1
ATOM 2106 C CA . TYR A 1 270 ? 37.894 33.374 -5.222 1.00 47.32 362 TYR A CA 1
ATOM 2107 C C . TYR A 1 270 ? 37.698 32.845 -6.641 1.00 51.53 362 TYR A C 1
ATOM 2108 O O . TYR A 1 270 ? 36.630 32.329 -6.971 1.00 47.85 362 TYR A O 1
ATOM 2117 N N . SER A 1 271 ? 38.734 32.971 -7.467 1.00 53.65 363 SER A N 1
ATOM 2118 C CA . SER A 1 271 ? 38.748 32.369 -8.800 1.00 51.43 363 SER A CA 1
ATOM 2119 C C . SER A 1 271 ? 39.781 31.255 -8.828 1.00 44.10 363 SER A C 1
ATOM 2120 O O . SER A 1 271 ? 40.925 31.457 -8.419 1.00 54.83 363 SER A O 1
ATOM 2123 N N . ASP A 1 272 ? 39.379 30.081 -9.302 1.00 39.10 364 ASP A N 1
ATOM 2124 C CA . ASP A 1 272 ? 40.279 28.933 -9.327 1.00 49.51 364 ASP A CA 1
ATOM 2125 C C . ASP A 1 272 ? 41.199 28.937 -10.556 1.00 58.33 364 ASP A C 1
ATOM 2126 O O . ASP A 1 272 ? 41.149 29.871 -11.374 1.00 46.38 364 ASP A O 1
ATOM 2131 N N . GLN A 1 273 ? 42.009 27.881 -10.688 1.00 57.29 365 GLN A N 1
ATOM 2132 C CA A GLN A 1 273 ? 42.997 27.743 -11.761 0.50 62.40 365 GLN A CA 1
ATOM 2133 C CA B GLN A 1 273 ? 42.995 27.808 -11.770 0.50 60.15 365 GLN A CA 1
ATOM 2134 C C . GLN A 1 273 ? 42.373 27.457 -13.129 1.00 62.83 365 GLN A C 1
ATOM 2135 O O . GLN A 1 273 ? 43.072 27.060 -14.070 1.00 67.29 365 GLN A O 1
ATOM 2146 N N . GLN A 1 274 ? 41.056 27.632 -13.230 1.00 60.99 366 GLN A N 1
ATOM 2147 C CA . GLN A 1 274 ? 40.312 27.431 -14.470 1.00 48.68 366 GLN A CA 1
ATOM 2148 C C . GLN A 1 274 ? 39.379 28.618 -14.741 1.00 45.32 366 GLN A C 1
ATOM 2149 O O . GLN A 1 274 ? 38.494 28.533 -15.591 1.00 56.14 366 GLN A O 1
ATOM 2155 N N . GLY A 1 275 ? 39.577 29.715 -14.010 1.00 33.80 367 GLY A N 1
ATOM 2156 C CA . GLY A 1 275 ? 38.802 30.946 -14.203 1.00 49.36 367 GLY A CA 1
ATOM 2157 C C . GLY A 1 275 ? 37.454 31.030 -13.494 1.00 53.99 367 GLY A C 1
ATOM 2158 O O . GLY A 1 275 ? 36.908 32.126 -13.330 1.00 53.97 367 GLY A O 1
ATOM 2159 N N . ARG A 1 276 ? 36.925 29.878 -13.076 1.00 55.19 368 ARG A N 1
ATOM 2160 C CA . ARG A 1 276 ? 35.613 29.778 -12.417 1.00 52.86 368 ARG A CA 1
ATOM 2161 C C . ARG A 1 276 ? 35.584 30.468 -11.057 1.00 46.57 368 ARG A C 1
ATOM 2162 O O . ARG A 1 276 ? 36.440 30.224 -10.203 1.00 44.91 368 ARG A O 1
ATOM 2170 N N . THR A 1 277 ? 34.599 31.338 -10.867 1.00 47.77 369 THR A N 1
ATOM 2171 C CA . THR A 1 277 ? 34.430 32.023 -9.595 1.00 51.38 369 THR A CA 1
ATOM 2172 C C . THR A 1 277 ? 33.727 31.095 -8.602 1.00 51.13 369 THR A C 1
ATOM 2173 O O . THR A 1 277 ? 32.813 30.347 -8.966 1.00 46.31 369 THR A O 1
ATOM 2177 N N . HIS A 1 278 ? 34.197 31.132 -7.358 1.00 50.14 370 HIS A N 1
ATOM 2178 C CA . HIS A 1 278 ? 33.663 30.327 -6.276 1.00 42.08 370 HIS A CA 1
ATOM 2179 C C . HIS A 1 278 ? 33.145 31.231 -5.170 1.00 42.07 370 HIS A C 1
ATOM 2180 O O . HIS A 1 278 ? 33.650 32.333 -4.989 1.00 46.85 370 HIS A O 1
ATOM 2187 N N . GLU A 1 279 ? 32.146 30.753 -4.429 1.00 37.42 371 GLU A N 1
ATOM 2188 C CA . GLU A 1 279 ? 31.639 31.452 -3.247 1.00 35.81 371 GLU A CA 1
ATOM 2189 C C . GLU A 1 279 ? 31.557 30.468 -2.086 1.00 33.39 371 GLU A C 1
ATOM 2190 O O . GLU A 1 279 ? 30.988 29.379 -2.217 1.00 36.90 371 GLU A O 1
ATOM 2196 N N . VAL A 1 280 ? 32.145 30.855 -0.958 1.00 37.56 372 VAL A N 1
ATOM 2197 C CA . VAL A 1 280 ? 32.240 29.983 0.209 1.00 36.69 372 VAL A CA 1
ATOM 2198 C C . VAL A 1 280 ? 31.580 30.650 1.410 1.00 34.76 372 VAL A C 1
ATOM 2199 O O . VAL A 1 280 ? 31.889 31.793 1.727 1.00 39.26 372 VAL A O 1
ATOM 2203 N N . TRP A 1 281 ? 30.659 29.930 2.050 1.00 27.23 373 TRP A N 1
ATOM 2204 C CA . TRP A 1 281 ? 30.064 30.331 3.329 1.00 20.93 373 TRP A CA 1
ATOM 2205 C C . TRP A 1 281 ? 30.352 29.269 4.387 1.00 28.64 373 TRP A C 1
ATOM 2206 O O . TRP A 1 281 ? 30.224 28.070 4.126 1.00 24.96 373 TRP A O 1
ATOM 2217 N N . PHE A 1 282 ? 30.723 29.714 5.586 1.00 26.35 374 PHE A N 1
ATOM 2218 C CA . PHE A 1 282 ? 31.163 28.813 6.644 1.00 28.14 374 PHE A CA 1
ATOM 2219 C C . PHE A 1 282 ? 30.923 29.455 8.006 1.00 31.47 374 PHE A C 1
ATOM 2220 O O . PHE A 1 282 ? 30.120 30.378 8.120 1.00 36.31 374 PHE A O 1
ATOM 2228 N N . GLU A 1 283 ? 31.590 28.939 9.035 1.00 32.78 375 GLU A N 1
ATOM 2229 C CA . GLU A 1 283 ? 31.500 29.475 10.392 1.00 31.09 375 GLU A CA 1
ATOM 2230 C C . GLU A 1 283 ? 32.894 29.733 10.953 1.00 37.85 375 GLU A C 1
ATOM 2231 O O . GLU A 1 283 ? 33.780 28.886 10.834 1.00 39.23 375 GLU A O 1
ATOM 2237 N N . GLY A 1 284 ? 33.081 30.903 11.559 1.00 43.13 376 GLY A N 1
ATOM 2238 C CA . GLY A 1 284 ? 34.331 31.242 12.241 1.00 41.05 376 GLY A CA 1
ATOM 2239 C C . GLY A 1 284 ? 34.135 31.464 13.733 1.00 47.14 376 GLY A C 1
ATOM 2240 O O . GLY A 1 284 ? 33.089 31.110 14.284 1.00 42.46 376 GLY A O 1
ATOM 2241 N N . VAL A 1 285 ? 35.138 32.063 14.377 1.00 33.10 377 VAL A N 1
ATOM 2242 C CA . VAL A 1 285 ? 35.134 32.286 15.825 1.00 42.69 377 VAL A CA 1
ATOM 2243 C C . VAL A 1 285 ? 34.094 33.332 16.238 1.00 44.79 377 VAL A C 1
ATOM 2244 O O . VAL A 1 285 ? 33.449 33.197 17.282 1.00 50.38 377 VAL A O 1
ATOM 2248 N N . ARG A 1 286 ? 33.928 34.355 15.402 1.00 42.60 378 ARG A N 1
ATOM 2249 C CA . ARG A 1 286 ? 32.984 35.443 15.660 1.00 43.99 378 ARG A CA 1
ATOM 2250 C C . ARG A 1 286 ? 31.525 34.994 15.520 1.00 46.45 378 ARG A C 1
ATOM 2251 O O . ARG A 1 286 ? 30.684 35.370 16.337 1.00 53.37 378 ARG A O 1
ATOM 2259 N N . SER A 1 287 ? 31.244 34.202 14.482 1.00 42.80 379 SER A N 1
ATOM 2260 C CA A SER A 1 287 ? 29.896 33.695 14.221 0.50 45.11 379 SER A CA 1
ATOM 2261 C CA B SER A 1 287 ? 29.891 33.710 14.215 0.50 38.64 379 SER A CA 1
ATOM 2262 C C . SER A 1 287 ? 29.445 32.685 15.259 1.00 47.57 379 SER A C 1
ATOM 2263 O O . SER A 1 287 ? 28.273 32.664 15.652 1.00 45.25 379 SER A O 1
ATOM 2268 N N . MET A 1 288 ? 30.388 31.855 15.699 1.00 41.15 380 MET A N 1
ATOM 2269 C CA . MET A 1 288 ? 30.144 30.848 16.718 1.00 40.16 380 MET A CA 1
ATOM 2270 C C . MET A 1 288 ? 29.944 31.495 18.084 1.00 44.92 380 MET A C 1
ATOM 2271 O O . MET A 1 288 ? 29.192 30.973 18.911 1.00 53.90 380 MET A O 1
ATOM 2276 N N . SER A 1 289 ? 30.621 32.623 18.312 1.00 48.06 381 SER A N 1
ATOM 2277 C CA . SER A 1 289 ? 30.413 33.441 19.512 1.00 51.18 381 SER A CA 1
ATOM 2278 C C . SER A 1 289 ? 28.989 33.982 19.574 1.00 44.35 381 SER A C 1
ATOM 2279 O O . SER A 1 289 ? 28.341 33.895 20.617 1.00 45.16 381 SER A O 1
ATOM 2282 N N . ARG A 1 290 ? 28.518 34.520 18.447 1.00 37.83 382 ARG A N 1
ATOM 2283 C CA . ARG A 1 290 ? 27.163 35.061 18.315 1.00 37.28 382 ARG A CA 1
ATOM 2284 C C . ARG A 1 290 ? 26.069 34.024 18.559 1.00 43.02 382 ARG A C 1
ATOM 2285 O O . ARG A 1 290 ? 24.979 34.366 19.013 1.00 46.38 382 ARG A O 1
ATOM 2293 N N . LYS A 1 291 ? 26.368 32.761 18.260 1.00 42.84 383 LYS A N 1
ATOM 2294 C CA . LYS A 1 291 ? 25.439 31.666 18.511 1.00 32.48 383 LYS A CA 1
ATOM 2295 C C . LYS A 1 291 ? 25.340 31.311 19.999 1.00 41.78 383 LYS A C 1
ATOM 2296 O O . LYS A 1 291 ? 24.242 31.052 20.496 1.00 39.17 383 LYS A O 1
ATOM 2302 N N . MET A 1 292 ? 26.475 31.296 20.704 1.00 31.93 384 MET A N 1
ATOM 2303 C CA . MET A 1 292 ? 26.468 31.144 22.162 1.00 42.98 384 MET A CA 1
ATOM 2304 C C . MET A 1 292 ? 25.819 32.362 22.839 1.00 40.92 384 MET A C 1
ATOM 2305 O O . MET A 1 292 ? 25.164 32.227 23.869 1.00 48.41 384 MET A O 1
ATOM 2310 N N . GLN A 1 293 ? 25.982 33.532 22.226 1.00 35.20 385 GLN A N 1
ATOM 2311 C CA . GLN A 1 293 ? 25.372 34.772 22.692 1.00 50.04 385 GLN A CA 1
ATOM 2312 C C . GLN A 1 293 ? 23.842 34.751 22.634 1.00 46.29 385 GLN A C 1
ATOM 2313 O O . GLN A 1 293 ? 23.193 35.168 23.589 1.00 53.94 385 GLN A O 1
ATOM 2319 N N . ILE A 1 294 ? 23.277 34.254 21.531 1.00 40.22 386 ILE A N 1
ATOM 2320 C CA . ILE A 1 294 ? 21.816 34.156 21.390 1.00 43.64 386 ILE A CA 1
ATOM 2321 C C . ILE A 1 294 ? 21.220 33.020 22.232 1.00 47.32 386 ILE A C 1
ATOM 2322 O O . ILE A 1 294 ? 20.038 33.047 22.585 1.00 57.16 386 ILE A O 1
ATOM 2327 N N . VAL A 1 295 ? 22.052 32.035 22.562 1.00 45.08 387 VAL A N 1
ATOM 2328 C CA . VAL A 1 295 ? 21.678 30.976 23.488 1.00 45.25 387 VAL A CA 1
ATOM 2329 C C . VAL A 1 295 ? 21.562 31.569 24.894 1.00 51.69 387 VAL A C 1
ATOM 2330 O O . VAL A 1 295 ? 20.603 31.278 25.619 1.00 44.32 387 VAL A O 1
ATOM 2334 N N . ARG A 1 296 ? 22.514 32.435 25.240 1.00 38.40 388 ARG A N 1
ATOM 2335 C CA . ARG A 1 296 ? 22.537 33.109 26.536 1.00 48.04 388 ARG A CA 1
ATOM 2336 C C . ARG A 1 296 ? 21.441 34.166 26.660 1.00 39.95 388 ARG A C 1
ATOM 2337 O O . ARG A 1 296 ? 20.839 34.305 27.723 1.00 39.33 388 ARG A O 1
ATOM 2345 N N . GLU A 1 297 ? 21.196 34.893 25.567 1.00 43.59 389 GLU A N 1
ATOM 2346 C CA . GLU A 1 297 ? 20.129 35.895 25.469 1.00 48.88 389 GLU A CA 1
ATOM 2347 C C . GLU A 1 297 ? 18.740 35.307 25.763 1.00 54.76 389 GLU A C 1
ATOM 2348 O O . GLU A 1 297 ? 17.925 35.935 26.437 1.00 64.46 389 GLU A O 1
ATOM 2354 N N . TYR A 1 298 ? 18.483 34.101 25.266 1.00 48.91 390 TYR A N 1
ATOM 2355 C CA . TYR A 1 298 ? 17.177 33.475 25.415 1.00 39.58 390 TYR A CA 1
ATOM 2356 C C . TYR A 1 298 ? 17.114 32.450 26.541 1.00 43.91 390 TYR A C 1
ATOM 2357 O O . TYR A 1 298 ? 16.136 31.695 26.627 1.00 48.88 390 TYR A O 1
ATOM 2366 N N . ARG A 1 299 ? 18.153 32.446 27.388 1.00 44.14 391 ARG A N 1
ATOM 2367 C CA A ARG A 1 299 ? 18.269 31.526 28.528 0.50 44.55 391 ARG A CA 1
ATOM 2368 C CA B ARG A 1 299 ? 18.268 31.526 28.529 0.50 47.27 391 ARG A CA 1
ATOM 2369 C C . ARG A 1 299 ? 18.094 30.053 28.139 1.00 52.51 391 ARG A C 1
ATOM 2370 O O . ARG A 1 299 ? 17.477 29.266 28.869 1.00 56.12 391 ARG A O 1
ATOM 2385 N N . LEU A 1 300 ? 18.648 29.681 26.987 1.00 52.35 392 LEU A N 1
ATOM 2386 C CA . LEU A 1 300 ? 18.565 28.311 26.477 1.00 40.16 392 LEU A CA 1
ATOM 2387 C C . LEU A 1 300 ? 19.567 27.401 27.186 1.00 31.48 392 LEU A C 1
ATOM 2388 O O . LEU A 1 300 ? 20.475 27.886 27.857 1.00 39.39 392 LEU A O 1
ATOM 2393 N N . GLN A 1 301 ? 19.404 26.088 27.026 1.00 32.12 393 GLN A N 1
ATOM 2394 C CA . GLN A 1 301 ? 20.228 25.102 27.737 1.00 31.65 393 GLN A CA 1
ATOM 2395 C C . GLN A 1 301 ? 21.690 25.058 27.305 1.00 40.36 393 GLN A C 1
ATOM 2396 O O . GLN A 1 301 ? 22.584 25.064 28.155 1.00 41.04 393 GLN A O 1
ATOM 2402 N N . ALA A 1 302 ? 21.926 25.013 25.993 1.00 36.70 394 ALA A N 1
ATOM 2403 C CA . ALA A 1 302 ? 23.260 24.737 25.464 1.00 35.05 394 ALA A CA 1
ATOM 2404 C C . ALA A 1 302 ? 23.424 25.023 23.980 1.00 35.87 394 ALA A C 1
ATOM 2405 O O . ALA A 1 302 ? 22.448 25.179 23.241 1.00 36.07 394 ALA A O 1
ATOM 2407 N N . ILE A 1 303 ? 24.692 25.092 23.577 1.00 41.59 395 ILE A N 1
ATOM 2408 C CA . ILE A 1 303 ? 25.124 24.966 22.193 1.00 31.85 395 ILE A CA 1
ATOM 2409 C C . ILE A 1 303 ? 25.496 23.485 22.009 1.00 36.37 395 ILE A C 1
ATOM 2410 O O . ILE A 1 303 ? 26.054 22.868 22.917 1.00 34.73 395 ILE A O 1
ATOM 2415 N N . GLY A 1 304 ? 25.134 22.903 20.868 1.00 35.88 396 GLY A N 1
ATOM 2416 C CA . GLY A 1 304 ? 25.574 21.546 20.521 1.00 29.36 396 GLY A CA 1
ATOM 2417 C C . GLY A 1 304 ? 26.511 21.560 19.323 1.00 32.79 396 GLY A C 1
ATOM 2418 O O . GLY A 1 304 ? 26.325 22.351 18.399 1.00 34.67 396 GLY A O 1
ATOM 2419 N N . ALA A 1 305 ? 27.521 20.691 19.332 1.00 27.22 397 ALA A N 1
ATOM 2420 C CA . ALA A 1 305 ? 28.532 20.674 18.265 1.00 31.28 397 ALA A CA 1
ATOM 2421 C C . ALA A 1 305 ? 29.069 19.276 17.967 1.00 23.42 397 ALA A C 1
ATOM 2422 O O . ALA A 1 305 ? 28.647 18.295 18.584 1.00 27.82 397 ALA A O 1
ATOM 2424 N N . TRP A 1 306 ? 30.003 19.192 17.021 1.00 25.65 398 TRP A N 1
ATOM 2425 C CA . TRP A 1 306 ? 30.455 17.901 16.496 1.00 30.90 398 TRP A CA 1
ATOM 2426 C C . TRP A 1 306 ? 31.921 17.602 16.781 1.00 34.95 398 TRP A C 1
ATOM 2427 O O . TRP A 1 306 ? 32.763 18.497 16.773 1.00 38.79 398 TRP A O 1
ATOM 2438 N N . GLN A 1 307 ? 32.215 16.329 17.025 1.00 34.80 399 GLN A N 1
ATOM 2439 C CA . GLN A 1 307 ? 33.594 15.868 17.171 1.00 40.97 399 GLN A CA 1
ATOM 2440 C C . GLN A 1 307 ? 33.805 14.555 16.422 1.00 40.14 399 GLN A C 1
ATOM 2441 O O . GLN A 1 307 ? 32.882 13.742 16.291 1.00 41.33 399 GLN A O 1
ATOM 2447 N N . LEU A 1 308 ? 35.017 14.371 15.912 1.00 46.74 400 LEU A N 1
ATOM 2448 C CA . LEU A 1 308 ? 35.408 13.138 15.238 1.00 52.14 400 LEU A CA 1
ATOM 2449 C C . LEU A 1 308 ? 36.531 12.484 16.017 1.00 59.26 400 LEU A C 1
ATOM 2450 O O . LEU A 1 308 ? 37.553 13.118 16.284 1.00 65.35 400 LEU A O 1
ATOM 2455 N N . THR A 1 309 ? 36.339 11.221 16.384 1.00 63.79 401 THR A N 1
ATOM 2456 C CA . THR A 1 309 ? 37.340 10.490 17.154 1.00 71.55 401 THR A CA 1
ATOM 2457 C C . THR A 1 309 ? 37.818 9.253 16.397 1.00 73.95 401 THR A C 1
ATOM 2458 O O . THR A 1 309 ? 37.045 8.325 16.141 1.00 81.75 401 THR A O 1
ATOM 2462 N N . LEU A 1 310 ? 39.099 9.269 16.038 1.00 76.46 402 LEU A N 1
ATOM 2463 C CA . LEU A 1 310 ? 39.741 8.184 15.299 1.00 74.35 402 LEU A CA 1
ATOM 2464 C C . LEU A 1 310 ? 40.167 7.068 16.251 1.00 78.66 402 LEU A C 1
ATOM 2465 O O . LEU A 1 310 ? 40.824 7.321 17.264 1.00 82.85 402 LEU A O 1
ATOM 2470 N N . ALA A 1 311 ? 39.783 5.837 15.923 1.00 83.37 403 ALA A N 1
ATOM 2471 C CA . ALA A 1 311 ? 40.053 4.686 16.783 1.00 90.81 403 ALA A CA 1
ATOM 2472 C C . ALA A 1 311 ? 40.644 3.513 16.001 1.00 89.93 403 ALA A C 1
ATOM 2473 O O . ALA A 1 311 ? 40.116 3.112 14.964 1.00 88.57 403 ALA A O 1
ATOM 2475 N N . SER B 1 4 ? 27.626 -2.164 9.273 1.00 94.20 96 SER B N 1
ATOM 2476 C CA . SER B 1 4 ? 27.401 -2.031 10.743 1.00 90.64 96 SER B CA 1
ATOM 2477 C C . SER B 1 4 ? 27.477 -0.577 11.225 1.00 86.88 96 SER B C 1
ATOM 2478 O O . SER B 1 4 ? 27.092 -0.274 12.357 1.00 86.28 96 SER B O 1
ATOM 2481 N N . ASN B 1 5 ? 27.977 0.310 10.363 1.00 84.06 97 ASN B N 1
ATOM 2482 C CA . ASN B 1 5 ? 28.021 1.751 10.632 1.00 79.13 97 ASN B CA 1
ATOM 2483 C C . ASN B 1 5 ? 27.993 2.557 9.334 1.00 78.59 97 ASN B C 1
ATOM 2484 O O . ASN B 1 5 ? 28.945 2.522 8.553 1.00 80.51 97 ASN B O 1
ATOM 2489 N N . TYR B 1 6 ? 26.898 3.283 9.118 1.00 79.57 98 TYR B N 1
ATOM 2490 C CA . TYR B 1 6 ? 26.725 4.094 7.911 1.00 75.32 98 TYR B CA 1
ATOM 2491 C C . TYR B 1 6 ? 27.445 5.440 7.968 1.00 68.45 98 TYR B C 1
ATOM 2492 O O . TYR B 1 6 ? 27.725 6.038 6.928 1.00 70.04 98 TYR B O 1
ATOM 2501 N N . ILE B 1 7 ? 27.726 5.918 9.178 1.00 60.34 99 ILE B N 1
ATOM 2502 C CA . ILE B 1 7 ? 28.496 7.147 9.355 1.00 60.87 99 ILE B CA 1
ATOM 2503 C C . ILE B 1 7 ? 29.924 6.796 9.772 1.00 66.70 99 ILE B C 1
ATOM 2504 O O . ILE B 1 7 ? 30.207 6.561 10.950 1.00 68.93 99 ILE B O 1
ATOM 2509 N N . ALA B 1 8 ? 30.810 6.734 8.782 1.00 71.54 100 ALA B N 1
ATOM 2510 C CA . ALA B 1 8 ? 32.220 6.444 9.009 1.00 74.39 100 ALA B CA 1
ATOM 2511 C C . ALA B 1 8 ? 33.071 7.462 8.262 1.00 74.65 100 ALA B C 1
ATOM 2512 O O . ALA B 1 8 ? 32.967 7.595 7.038 1.00 80.69 100 ALA B O 1
ATOM 2514 N N . GLY B 1 9 ? 33.907 8.180 9.007 1.00 71.10 101 GLY B N 1
ATOM 2515 C CA . GLY B 1 9 ? 34.708 9.262 8.447 1.00 70.89 101 GLY B CA 1
ATOM 2516 C C . GLY B 1 9 ? 35.975 8.824 7.740 1.00 73.12 101 GLY B C 1
ATOM 2517 O O . GLY B 1 9 ? 36.866 8.235 8.357 1.00 73.65 101 GLY B O 1
ATOM 2518 N N . THR B 1 10 ? 36.050 9.117 6.443 1.00 74.51 102 THR B N 1
ATOM 2519 C CA . THR B 1 10 ? 37.241 8.832 5.642 1.00 71.98 102 THR B CA 1
ATOM 2520 C C . THR B 1 10 ? 38.234 9.984 5.741 1.00 62.66 102 THR B C 1
ATOM 2521 O O . THR B 1 10 ? 37.937 11.121 5.363 1.00 55.77 102 THR B O 1
ATOM 2525 N N . LEU B 1 11 ? 39.417 9.671 6.257 1.00 58.54 103 LEU B N 1
ATOM 2526 C CA . LEU B 1 11 ? 40.483 10.642 6.400 1.00 43.02 103 LEU B CA 1
ATOM 2527 C C . LEU B 1 11 ? 41.225 10.758 5.081 1.00 48.42 103 LEU B C 1
ATOM 2528 O O . LEU B 1 11 ? 41.524 9.750 4.434 1.00 41.05 103 LEU B O 1
ATOM 2533 N N . SER B 1 12 ? 41.508 11.991 4.677 1.00 43.10 104 SER B N 1
ATOM 2534 C CA . SER B 1 12 ? 42.388 12.225 3.546 1.00 35.61 104 SER B CA 1
ATOM 2535 C C . SER B 1 12 ? 43.271 13.445 3.776 1.00 37.23 104 SER B C 1
ATOM 2536 O O . SER B 1 12 ? 42.872 14.408 4.441 1.00 35.70 104 SER B O 1
ATOM 2539 N N . PHE B 1 13 ? 44.480 13.374 3.231 1.00 40.85 105 PHE B N 1
ATOM 2540 C CA . PHE B 1 13 ? 45.465 14.439 3.327 1.00 31.40 105 PHE B CA 1
ATOM 2541 C C . PHE B 1 13 ? 45.519 15.157 1.979 1.00 29.10 105 PHE B C 1
ATOM 2542 O O . PHE B 1 13 ? 45.836 14.555 0.956 1.00 34.44 105 PHE B O 1
ATOM 2550 N N . TYR B 1 14 ? 45.184 16.439 1.969 1.00 29.52 106 TYR B N 1
ATOM 2551 C CA . TYR B 1 14 ? 45.130 17.172 0.711 1.00 29.27 106 TYR B CA 1
ATOM 2552 C C . TYR B 1 14 ? 46.121 18.338 0.640 1.00 33.08 106 TYR B C 1
ATOM 2553 O O . TYR B 1 14 ? 46.620 18.805 1.662 1.00 30.92 106 TYR B O 1
ATOM 2562 N N . VAL B 1 15 ? 46.388 18.799 -0.579 1.00 32.41 107 VAL B N 1
ATOM 2563 C CA . VAL B 1 15 ? 47.476 19.737 -0.854 1.00 26.61 107 VAL B CA 1
ATOM 2564 C C . VAL B 1 15 ? 46.959 21.142 -1.179 1.00 26.81 107 VAL B C 1
ATOM 2565 O O . VAL B 1 15 ? 46.157 21.316 -2.099 1.00 33.61 107 VAL B O 1
ATOM 2569 N N . LEU B 1 16 ? 47.414 22.128 -0.398 1.00 25.92 108 LEU B N 1
ATOM 2570 C CA . LEU B 1 16 ? 47.112 23.546 -0.618 1.00 23.68 108 LEU B CA 1
ATOM 2571 C C . LEU B 1 16 ? 48.340 24.234 -1.189 1.00 32.25 108 LEU B C 1
ATOM 2572 O O . LEU B 1 16 ? 49.247 24.621 -0.437 1.00 31.95 108 LEU B O 1
ATOM 2577 N N . ARG B 1 17 ? 48.345 24.411 -2.505 1.00 36.25 109 ARG B N 1
ATOM 2578 C CA . ARG B 1 17 ? 49.473 24.985 -3.239 1.00 37.78 109 ARG B CA 1
ATOM 2579 C C . ARG B 1 17 ? 49.876 26.381 -2.768 1.00 38.58 109 ARG B C 1
ATOM 2580 O O . ARG B 1 17 ? 49.018 27.216 -2.469 1.00 35.42 109 ARG B O 1
ATOM 2588 N N . ASN B 1 18 ? 51.190 26.588 -2.666 1.00 36.88 110 ASN B N 1
ATOM 2589 C CA . ASN B 1 18 ? 51.814 27.909 -2.560 1.00 35.75 110 ASN B CA 1
ATOM 2590 C C . ASN B 1 18 ? 51.282 28.771 -3.708 1.00 39.18 110 ASN B C 1
ATOM 2591 O O . ASN B 1 18 ? 51.514 28.444 -4.873 1.00 43.60 110 ASN B O 1
ATOM 2596 N N . PRO B 1 19 ? 50.544 29.858 -3.383 1.00 39.51 111 PRO B N 1
ATOM 2597 C CA . PRO B 1 19 ? 49.939 30.732 -4.405 1.00 38.59 111 PRO B CA 1
ATOM 2598 C C . PRO B 1 19 ? 50.935 31.465 -5.315 1.00 44.30 111 PRO B C 1
ATOM 2599 O O . PRO B 1 19 ? 50.539 31.956 -6.373 1.00 45.59 111 PRO B O 1
ATOM 2603 N N . ASP B 1 20 ? 52.208 31.525 -4.918 1.00 47.74 112 ASP B N 1
ATOM 2604 C CA . ASP B 1 20 ? 53.261 32.119 -5.749 1.00 44.89 112 ASP B CA 1
ATOM 2605 C C . ASP B 1 20 ? 53.574 31.270 -6.986 1.00 46.26 112 ASP B C 1
ATOM 2606 O O . ASP B 1 20 ? 54.171 31.758 -7.948 1.00 57.56 112 ASP B O 1
ATOM 2611 N N . LEU B 1 21 ? 53.154 30.006 -6.957 1.00 43.96 113 LEU B N 1
ATOM 2612 C CA . LEU B 1 21 ? 53.397 29.069 -8.052 1.00 46.96 113 LEU B CA 1
ATOM 2613 C C . LEU B 1 21 ? 52.283 29.065 -9.116 1.00 46.30 113 LEU B C 1
ATOM 2614 O O . LEU B 1 21 ? 52.293 28.234 -10.030 1.00 47.13 113 LEU B O 1
ATOM 2619 N N . ASP B 1 22 ? 51.332 29.987 -8.994 1.00 45.64 114 ASP B N 1
ATOM 2620 C CA . ASP B 1 22 ? 50.208 30.077 -9.926 1.00 56.25 114 ASP B CA 1
ATOM 2621 C C . ASP B 1 22 ? 50.500 31.010 -11.103 1.00 58.20 114 ASP B C 1
ATOM 2622 O O . ASP B 1 22 ? 51.616 31.049 -11.621 1.00 68.65 114 ASP B O 1
ATOM 2627 N N . SER B 1 33 ? 47.907 22.598 -9.619 1.00 75.68 125 SER B N 1
ATOM 2628 C CA . SER B 1 33 ? 47.631 21.174 -9.439 1.00 81.51 125 SER B CA 1
ATOM 2629 C C . SER B 1 33 ? 47.636 20.780 -7.958 1.00 77.92 125 SER B C 1
ATOM 2630 O O . SER B 1 33 ? 48.396 21.335 -7.159 1.00 74.56 125 SER B O 1
ATOM 2633 N N . SER B 1 34 ? 46.783 19.820 -7.606 1.00 66.76 126 SER B N 1
ATOM 2634 C CA . SER B 1 34 ? 46.612 19.387 -6.219 1.00 54.36 126 SER B CA 1
ATOM 2635 C C . SER B 1 34 ? 46.382 17.881 -6.129 1.00 44.97 126 SER B C 1
ATOM 2636 O O . SER B 1 34 ? 46.064 17.227 -7.126 1.00 39.39 126 SER B O 1
ATOM 2639 N N . SER B 1 35 ? 46.546 17.336 -4.929 1.00 39.16 127 SER B N 1
ATOM 2640 C CA . SER B 1 35 ? 46.305 15.919 -4.696 1.00 33.63 127 SER B CA 1
ATOM 2641 C C . SER B 1 35 ? 45.539 15.650 -3.403 1.00 42.68 127 SER B C 1
ATOM 2642 O O . SER B 1 35 ? 45.374 16.544 -2.573 1.00 33.42 127 SER B O 1
ATOM 2645 N N . ILE B 1 36 ? 45.077 14.408 -3.262 1.00 34.46 128 ILE B N 1
ATOM 2646 C CA . ILE B 1 36 ? 44.316 13.940 -2.111 1.00 37.53 128 ILE B CA 1
ATOM 2647 C C . ILE B 1 36 ? 44.786 12.515 -1.835 1.00 35.14 128 ILE B C 1
ATOM 2648 O O . ILE B 1 36 ? 44.727 11.653 -2.715 1.00 43.10 128 ILE B O 1
ATOM 2653 N N . SER B 1 37 ? 45.283 12.280 -0.624 1.00 29.20 129 SER B N 1
ATOM 2654 C CA . SER B 1 37 ? 45.760 10.961 -0.237 1.00 31.18 129 SER B CA 1
ATOM 2655 C C . SER B 1 37 ? 44.719 10.263 0.621 1.00 39.53 129 SER B C 1
ATOM 2656 O O . SER B 1 37 ? 44.531 10.604 1.786 1.00 47.67 129 SER B O 1
ATOM 2659 N N . ILE B 1 38 ? 44.137 9.223 0.090 1.00 40.29 130 ILE B N 1
ATOM 2660 C CA . ILE B 1 38 ? 43.081 8.530 0.746 1.00 41.32 130 ILE B CA 1
ATOM 2661 C C . ILE B 1 38 ? 43.591 7.477 1.694 1.00 44.44 130 ILE B C 1
ATOM 2662 O O . ILE B 1 38 ? 44.369 6.659 1.330 1.00 49.24 130 ILE B O 1
ATOM 2667 N N . PHE B 1 39 ? 43.137 7.502 2.929 1.00 43.14 131 PHE B N 1
ATOM 2668 C CA . PHE B 1 39 ? 43.645 6.604 3.946 1.00 39.78 131 PHE B CA 1
ATOM 2669 C C . PHE B 1 39 ? 42.770 5.354 4.029 1.00 51.09 131 PHE B C 1
ATOM 2670 O O . PHE B 1 39 ? 41.595 5.421 3.776 1.00 53.95 131 PHE B O 1
ATOM 2678 N N . GLU B 1 40 ? 43.318 4.220 4.406 1.00 49.32 132 GLU B N 1
ATOM 2679 C CA . GLU B 1 40 ? 44.597 3.722 3.998 1.00 50.47 132 GLU B CA 1
ATOM 2680 C C . GLU B 1 40 ? 44.427 2.328 3.413 1.00 53.72 132 GLU B C 1
ATOM 2681 O O . GLU B 1 40 ? 43.381 1.752 3.542 1.00 49.62 132 GLU B O 1
ATOM 2687 N N . TYR B 1 41 ? 45.470 1.794 2.786 1.00 47.38 133 TYR B N 1
ATOM 2688 C CA . TYR B 1 41 ? 45.724 0.365 2.698 1.00 45.97 133 TYR B CA 1
ATOM 2689 C C . TYR B 1 41 ? 46.873 0.004 3.580 1.00 41.45 133 TYR B C 1
ATOM 2690 O O . TYR B 1 41 ? 47.768 0.774 3.718 1.00 56.65 133 TYR B O 1
ATOM 2699 N N . HIS B 1 42 ? 46.857 -1.172 4.183 1.00 47.45 134 HIS B N 1
ATOM 2700 C CA . HIS B 1 42 ? 47.976 -1.608 5.035 1.00 51.29 134 HIS B CA 1
ATOM 2701 C C . HIS B 1 42 ? 48.626 -2.907 4.556 1.00 55.95 134 HIS B C 1
ATOM 2702 O O . HIS B 1 42 ? 48.059 -3.633 3.733 1.00 57.22 134 HIS B O 1
ATOM 2709 N N . ILE B 1 43 ? 49.816 -3.191 5.086 1.00 52.72 135 ILE B N 1
ATOM 2710 C CA . ILE B 1 43 ? 50.684 -4.233 4.531 1.00 54.80 135 ILE B CA 1
ATOM 2711 C C . ILE B 1 43 ? 50.895 -5.456 5.430 1.00 61.91 135 ILE B C 1
ATOM 2712 O O . ILE B 1 43 ? 50.971 -5.350 6.659 1.00 68.13 135 ILE B O 1
ATOM 2717 N N . ALA B 1 44 ? 50.973 -6.618 4.789 1.00 62.52 136 ALA B N 1
ATOM 2718 C CA . ALA B 1 44 ? 51.314 -7.869 5.453 1.00 64.74 136 ALA B CA 1
ATOM 2719 C C . ALA B 1 44 ? 52.835 -8.041 5.357 1.00 61.60 136 ALA B C 1
ATOM 2720 O O . ALA B 1 44 ? 53.450 -7.445 4.468 1.00 67.72 136 ALA B O 1
ATOM 2722 N N . PRO B 1 45 ? 53.457 -8.826 6.273 1.00 67.22 137 PRO B N 1
ATOM 2723 C CA . PRO B 1 45 ? 54.927 -8.975 6.270 1.00 67.64 137 PRO B CA 1
ATOM 2724 C C . PRO B 1 45 ? 55.531 -9.641 5.021 1.00 71.96 137 PRO B C 1
ATOM 2725 O O . PRO B 1 45 ? 56.727 -9.478 4.761 1.00 71.02 137 PRO B O 1
ATOM 2729 N N . ASN B 1 46 ? 54.718 -10.372 4.260 1.00 75.06 138 ASN B N 1
ATOM 2730 C CA . ASN B 1 46 ? 55.154 -10.927 2.976 1.00 76.20 138 ASN B CA 1
ATOM 2731 C C . ASN B 1 46 ? 55.054 -9.916 1.828 1.00 76.44 138 ASN B C 1
ATOM 2732 O O . ASN B 1 46 ? 55.420 -10.220 0.687 1.00 80.18 138 ASN B O 1
ATOM 2737 N N . GLY B 1 47 ? 54.556 -8.720 2.139 1.00 68.50 139 GLY B N 1
ATOM 2738 C CA . GLY B 1 47 ? 54.494 -7.622 1.178 1.00 60.09 139 GLY B CA 1
ATOM 2739 C C . GLY B 1 47 ? 53.163 -7.510 0.470 1.00 50.99 139 GLY B C 1
ATOM 2740 O O . GLY B 1 47 ? 53.030 -6.775 -0.508 1.00 54.26 139 GLY B O 1
ATOM 2741 N N . ASP B 1 48 ? 52.173 -8.245 0.962 1.00 49.83 140 ASP B N 1
ATOM 2742 C CA . ASP B 1 48 ? 50.833 -8.215 0.389 1.00 59.49 140 ASP B CA 1
ATOM 2743 C C . ASP B 1 48 ? 50.046 -7.018 0.906 1.00 62.16 140 ASP B C 1
ATOM 2744 O O . ASP B 1 48 ? 50.306 -6.521 2.003 1.00 62.43 140 ASP B O 1
ATOM 2749 N N . ILE B 1 49 ? 49.088 -6.553 0.111 1.00 61.26 141 ILE B N 1
ATOM 2750 C CA . ILE B 1 49 ? 48.156 -5.538 0.579 1.00 59.91 141 ILE B CA 1
ATOM 2751 C C . ILE B 1 49 ? 46.961 -6.251 1.206 1.00 61.52 141 ILE B C 1
ATOM 2752 O O . ILE B 1 49 ? 46.220 -6.970 0.528 1.00 60.84 141 ILE B O 1
ATOM 2757 N N . ALA B 1 50 ? 46.802 -6.045 2.511 1.00 61.75 142 ALA B N 1
ATOM 2758 C CA . ALA B 1 50 ? 45.891 -6.830 3.342 1.00 55.99 142 ALA B CA 1
ATOM 2759 C C . ALA B 1 50 ? 44.409 -6.504 3.186 1.00 60.27 142 ALA B C 1
ATOM 2760 O O . ALA B 1 50 ? 43.564 -7.381 3.370 1.00 69.16 142 ALA B O 1
ATOM 2762 N N . ASN B 1 51 ? 44.088 -5.257 2.851 1.00 57.78 143 ASN B N 1
ATOM 2763 C CA . ASN B 1 51 ? 42.692 -4.814 2.853 1.00 58.20 143 ASN B CA 1
ATOM 2764 C C . ASN B 1 51 ? 42.167 -4.270 1.526 1.00 56.92 143 ASN B C 1
ATOM 2765 O O . ASN B 1 51 ? 42.935 -3.977 0.610 1.00 61.96 143 ASN B O 1
ATOM 2770 N N . GLN B 1 52 ? 40.844 -4.150 1.443 1.00 59.22 144 GLN B N 1
ATOM 2771 C CA . GLN B 1 52 ? 40.178 -3.533 0.303 1.00 67.37 144 GLN B CA 1
ATOM 2772 C C . GLN B 1 52 ? 39.405 -2.315 0.774 1.00 65.98 144 GLN B C 1
ATOM 2773 O O . GLN B 1 52 ? 38.985 -2.247 1.932 1.00 73.20 144 GLN B O 1
ATOM 2779 N N . LEU B 1 53 ? 39.227 -1.351 -0.123 1.00 61.13 145 LEU B N 1
ATOM 2780 C CA . LEU B 1 53 ? 38.432 -0.168 0.173 1.00 59.61 145 LEU B CA 1
ATOM 2781 C C . LEU B 1 53 ? 37.403 0.059 -0.923 1.00 58.64 145 LEU B C 1
ATOM 2782 O O . LEU B 1 53 ? 37.689 -0.152 -2.101 1.00 58.33 145 LEU B O 1
ATOM 2787 N N . ASN B 1 54 ? 36.208 0.494 -0.534 1.00 59.77 146 ASN B N 1
ATOM 2788 C CA . ASN B 1 54 ? 35.227 0.966 -1.501 1.00 71.40 146 ASN B CA 1
ATOM 2789 C C . ASN B 1 54 ? 35.557 2.416 -1.851 1.00 73.76 146 ASN B C 1
ATOM 2790 O O . ASN B 1 54 ? 34.981 3.361 -1.301 1.00 73.74 146 ASN B O 1
ATOM 2795 N N . ASP B 1 55 ? 36.507 2.575 -2.767 1.00 75.65 147 ASP B N 1
ATOM 2796 C CA . ASP B 1 55 ? 37.086 3.880 -3.065 1.00 75.33 147 ASP B CA 1
ATOM 2797 C C . ASP B 1 55 ? 36.855 4.341 -4.500 1.00 75.91 147 ASP B C 1
ATOM 2798 O O . ASP B 1 55 ? 37.168 5.481 -4.836 1.00 72.69 147 ASP B O 1
ATOM 2803 N N . ALA B 1 56 ? 36.308 3.451 -5.330 1.00 77.22 148 ALA B N 1
ATOM 2804 C CA . ALA B 1 56 ? 36.059 3.727 -6.748 1.00 78.55 148 ALA B CA 1
ATOM 2805 C C . ALA B 1 56 ? 35.203 4.977 -6.972 1.00 77.82 148 ALA B C 1
ATOM 2806 O O . ALA B 1 56 ? 35.422 5.723 -7.927 1.00 82.25 148 ALA B O 1
ATOM 2808 N N . ALA B 1 57 ? 34.245 5.200 -6.074 1.00 79.98 149 ALA B N 1
ATOM 2809 C CA . ALA B 1 57 ? 33.415 6.399 -6.098 1.00 79.93 149 ALA B CA 1
ATOM 2810 C C . ALA B 1 57 ? 34.200 7.640 -5.668 1.00 77.10 149 ALA B C 1
ATOM 2811 O O . ALA B 1 57 ? 33.988 8.726 -6.210 1.00 69.60 149 ALA B O 1
ATOM 2813 N N . ALA B 1 58 ? 35.101 7.471 -4.699 1.00 75.04 150 ALA B N 1
ATOM 2814 C CA . ALA B 1 58 ? 35.944 8.569 -4.219 1.00 68.66 150 ALA B CA 1
ATOM 2815 C C . ALA B 1 58 ? 36.961 8.981 -5.280 1.00 61.13 150 ALA B C 1
ATOM 2816 O O . ALA B 1 58 ? 37.024 10.155 -5.637 1.00 64.26 150 ALA B O 1
ATOM 2818 N N . ILE B 1 59 ? 37.714 8.004 -5.795 1.00 54.11 151 ILE B N 1
ATOM 2819 C CA . ILE B 1 59 ? 38.693 8.187 -6.879 1.00 51.74 151 ILE B CA 1
ATOM 2820 C C . ILE B 1 59 ? 38.121 8.973 -8.066 1.00 63.72 151 ILE B C 1
ATOM 2821 O O . ILE B 1 59 ? 38.751 9.915 -8.565 1.00 69.57 151 ILE B O 1
ATOM 2826 N N . GLU B 1 60 ? 36.916 8.594 -8.488 1.00 68.57 152 GLU B N 1
ATOM 2827 C CA . GLU B 1 60 ? 36.248 9.216 -9.624 1.00 66.40 152 GLU B CA 1
ATOM 2828 C C . GLU B 1 60 ? 35.834 10.664 -9.334 1.00 66.88 152 GLU B C 1
ATOM 2829 O O . GLU B 1 60 ? 36.010 11.537 -10.186 1.00 67.98 152 GLU B O 1
ATOM 2835 N N . THR B 1 61 ? 35.308 10.909 -8.130 1.00 68.72 153 THR B N 1
ATOM 2836 C CA . THR B 1 61 ? 34.837 12.240 -7.711 1.00 66.61 153 THR B CA 1
ATOM 2837 C C . THR B 1 61 ? 35.982 13.256 -7.604 1.00 69.18 153 THR B C 1
ATOM 2838 O O . THR B 1 61 ? 35.804 14.441 -7.929 1.00 65.01 153 THR B O 1
ATOM 2842 N N . THR B 1 62 ? 37.152 12.792 -7.158 1.00 63.86 154 THR B N 1
ATOM 2843 C CA A THR B 1 62 ? 38.309 13.682 -7.049 0.50 61.03 154 THR B CA 1
ATOM 2844 C CA B THR B 1 62 ? 38.340 13.637 -7.036 0.50 58.99 154 THR B CA 1
ATOM 2845 C C . THR B 1 62 ? 38.995 13.912 -8.398 1.00 63.06 154 THR B C 1
ATOM 2846 O O . THR B 1 62 ? 39.470 15.019 -8.653 1.00 65.61 154 THR B O 1
ATOM 2853 N N . TRP B 1 63 ? 39.019 12.891 -9.268 1.00 59.60 155 TRP B N 1
ATOM 2854 C CA . TRP B 1 63 ? 39.492 13.052 -10.661 1.00 60.34 155 TRP B CA 1
ATOM 2855 C C . TRP B 1 63 ? 38.641 14.079 -11.411 1.00 63.33 155 TRP B C 1
ATOM 2856 O O . TRP B 1 63 ? 39.147 14.808 -12.267 1.00 63.73 155 TRP B O 1
ATOM 2867 N N . GLN B 1 64 ? 37.351 14.114 -11.069 1.00 67.66 156 GLN B N 1
ATOM 2868 C CA . GLN B 1 64 ? 36.353 15.006 -11.666 1.00 81.38 156 GLN B CA 1
ATOM 2869 C C . GLN B 1 64 ? 36.627 16.483 -11.390 1.00 81.99 156 GLN B C 1
ATOM 2870 O O . GLN B 1 64 ? 36.317 17.341 -12.220 1.00 85.85 156 GLN B O 1
ATOM 2876 N N . ARG B 1 65 ? 37.202 16.771 -10.224 1.00 84.76 157 ARG B N 1
ATOM 2877 C CA . ARG B 1 65 ? 37.509 18.145 -9.816 1.00 86.11 157 ARG B CA 1
ATOM 2878 C C . ARG B 1 65 ? 38.921 18.588 -10.228 1.00 82.49 157 ARG B C 1
ATOM 2879 O O . ARG B 1 65 ? 39.434 19.586 -9.712 1.00 83.61 157 ARG B O 1
ATOM 2887 N N . ARG B 1 66 ? 39.518 17.846 -11.165 1.00 81.60 158 ARG B N 1
ATOM 2888 C CA . ARG B 1 66 ? 40.898 18.042 -11.649 1.00 84.94 158 ARG B CA 1
ATOM 2889 C C . ARG B 1 66 ? 41.964 17.988 -10.544 1.00 81.56 158 ARG B C 1
ATOM 2890 O O . ARG B 1 66 ? 42.885 18.808 -10.510 1.00 83.03 158 ARG B O 1
ATOM 2898 N N . VAL B 1 67 ? 41.820 17.018 -9.642 1.00 72.99 159 VAL B N 1
ATOM 2899 C CA . VAL B 1 67 ? 42.801 16.782 -8.576 1.00 55.89 159 VAL B CA 1
ATOM 2900 C C . VAL B 1 67 ? 43.204 15.304 -8.540 1.00 51.37 159 VAL B C 1
ATOM 2901 O O . VAL B 1 67 ? 42.370 14.424 -8.742 1.00 49.67 159 VAL B O 1
ATOM 2905 N N . THR B 1 68 ? 44.495 15.052 -8.323 1.00 40.08 160 THR B N 1
ATOM 2906 C CA . THR B 1 68 ? 45.068 13.710 -8.363 1.00 43.73 160 THR B CA 1
ATOM 2907 C C . THR B 1 68 ? 44.747 12.905 -7.093 1.00 46.37 160 THR B C 1
ATOM 2908 O O . THR B 1 68 ? 45.098 13.321 -5.997 1.00 43.01 160 THR B O 1
ATOM 2912 N N . PRO B 1 69 ? 44.061 11.754 -7.239 1.00 55.86 161 PRO B N 1
ATOM 2913 C CA . PRO B 1 69 ? 43.877 10.847 -6.109 1.00 50.25 161 PRO B CA 1
ATOM 2914 C C . PRO B 1 69 ? 45.099 9.979 -5.869 1.00 48.06 161 PRO B C 1
ATOM 2915 O O . PRO B 1 69 ? 45.693 9.461 -6.813 1.00 41.86 161 PRO B O 1
ATOM 2919 N N . LEU B 1 70 ? 45.465 9.829 -4.602 1.00 43.15 162 LEU B N 1
ATOM 2920 C CA . LEU B 1 70 ? 46.607 9.019 -4.227 1.00 37.63 162 LEU B CA 1
ATOM 2921 C C . LEU B 1 70 ? 46.176 7.971 -3.219 1.00 42.39 162 LEU B C 1
ATOM 2922 O O . LEU B 1 70 ? 45.285 8.211 -2.394 1.00 35.59 162 LEU B O 1
ATOM 2927 N N . ALA B 1 71 ? 46.804 6.806 -3.313 1.00 33.18 163 ALA B N 1
ATOM 2928 C CA . ALA B 1 71 ? 46.541 5.699 -2.409 1.00 41.95 163 ALA B CA 1
ATOM 2929 C C . ALA B 1 71 ? 47.555 5.760 -1.297 1.00 37.80 163 ALA B C 1
ATOM 2930 O O . ALA B 1 71 ? 48.759 5.773 -1.554 1.00 50.91 163 ALA B O 1
ATOM 2932 N N . THR B 1 72 ? 47.072 5.816 -0.061 1.00 38.47 164 THR B N 1
ATOM 2933 C CA . THR B 1 72 ? 47.954 5.838 1.100 1.00 32.80 164 THR B CA 1
ATOM 2934 C C . THR B 1 72 ? 48.250 4.406 1.513 1.00 38.14 164 THR B C 1
ATOM 2935 O O . THR B 1 72 ? 47.336 3.596 1.683 1.00 44.95 164 THR B O 1
ATOM 2939 N N . ILE B 1 73 ? 49.536 4.100 1.648 1.00 37.62 165 ILE B N 1
ATOM 2940 C CA . ILE B 1 73 ? 49.996 2.766 2.004 1.00 36.79 165 ILE B CA 1
ATOM 2941 C C . ILE B 1 73 ? 50.680 2.857 3.365 1.00 43.44 165 ILE B C 1
ATOM 2942 O O . ILE B 1 73 ? 51.662 3.586 3.516 1.00 43.25 165 ILE B O 1
ATOM 2947 N N . THR B 1 74 ? 50.150 2.128 4.349 1.00 39.01 166 THR B N 1
ATOM 2948 C CA . THR B 1 74 ? 50.633 2.206 5.735 1.00 41.34 166 THR B CA 1
ATOM 2949 C C . THR B 1 74 ? 51.142 0.873 6.287 1.00 38.12 166 THR B C 1
ATOM 2950 O O . THR B 1 74 ? 50.881 -0.185 5.717 1.00 45.86 166 THR B O 1
ATOM 2954 N N . ASN B 1 75 ? 51.876 0.943 7.396 1.00 46.30 167 ASN B N 1
ATOM 2955 C CA . ASN B 1 75 ? 52.243 -0.241 8.179 1.00 41.38 167 ASN B CA 1
ATOM 2956 C C . ASN B 1 75 ? 51.378 -0.333 9.443 1.00 45.12 167 ASN B C 1
ATOM 2957 O O . ASN B 1 75 ? 51.869 -0.542 10.554 1.00 52.99 167 ASN B O 1
ATOM 2962 N N . LEU B 1 76 ? 50.076 -0.185 9.248 1.00 47.16 168 LEU B N 1
ATOM 2963 C CA . LEU B 1 76 ? 49.129 -0.077 10.344 1.00 55.92 168 LEU B CA 1
ATOM 2964 C C . LEU B 1 76 ? 48.577 -1.446 10.728 1.00 59.71 168 LEU B C 1
ATOM 2965 O O . LEU B 1 76 ? 48.372 -2.305 9.865 1.00 59.23 168 LEU B O 1
ATOM 2970 N N . THR B 1 77 ? 48.357 -1.645 12.028 1.00 69.31 169 THR B N 1
ATOM 2971 C CA . THR B 1 77 ? 47.781 -2.885 12.557 1.00 72.47 169 THR B CA 1
ATOM 2972 C C . THR B 1 77 ? 46.601 -2.607 13.485 1.00 78.81 169 THR B C 1
ATOM 2973 O O . THR B 1 77 ? 45.972 -1.546 13.411 1.00 78.81 169 THR B O 1
ATOM 2977 N N . SER B 1 78 ? 46.319 -3.574 14.357 1.00 85.67 170 SER B N 1
ATOM 2978 C CA . SER B 1 78 ? 45.251 -3.479 15.352 1.00 87.71 170 SER B CA 1
ATOM 2979 C C . SER B 1 78 ? 45.556 -2.427 16.420 1.00 86.23 170 SER B C 1
ATOM 2980 O O . SER B 1 78 ? 44.660 -1.699 16.851 1.00 84.22 170 SER B O 1
ATOM 2983 N N . GLY B 1 79 ? 46.822 -2.351 16.832 1.00 84.22 171 GLY B N 1
ATOM 2984 C CA . GLY B 1 79 ? 47.248 -1.407 17.867 1.00 82.25 171 GLY B CA 1
ATOM 2985 C C . GLY B 1 79 ? 48.251 -0.366 17.402 1.00 81.42 171 GLY B C 1
ATOM 2986 O O . GLY B 1 79 ? 49.240 -0.099 18.090 1.00 85.58 171 GLY B O 1
ATOM 2987 N N . GLY B 1 80 ? 47.995 0.224 16.235 1.00 76.08 172 GLY B N 1
ATOM 2988 C CA . GLY B 1 80 ? 48.841 1.291 15.699 1.00 68.82 172 GLY B CA 1
ATOM 2989 C C . GLY B 1 80 ? 49.863 0.841 14.668 1.00 69.88 172 GLY B C 1
ATOM 2990 O O . GLY B 1 80 ? 49.722 -0.221 14.053 1.00 55.34 172 GLY B O 1
ATOM 2991 N N . PHE B 1 81 ? 50.888 1.669 14.474 1.00 67.52 173 PHE B N 1
ATOM 2992 C CA . PHE B 1 81 ? 51.933 1.412 13.484 1.00 64.71 173 PHE B CA 1
ATOM 2993 C C . PHE B 1 81 ? 52.914 0.350 13.966 1.00 67.27 173 PHE B C 1
ATOM 2994 O O . PHE B 1 81 ? 53.430 0.426 15.085 1.00 71.18 173 PHE B O 1
ATOM 3002 N N . SER B 1 82 ? 53.163 -0.637 13.110 1.00 66.82 174 SER B N 1
ATOM 3003 C CA . SER B 1 82 ? 54.034 -1.757 13.449 1.00 66.57 174 SER B CA 1
ATOM 3004 C C . SER B 1 82 ? 55.451 -1.556 12.919 1.00 63.38 174 SER B C 1
ATOM 3005 O O . SER B 1 82 ? 55.670 -1.473 11.707 1.00 64.22 174 SER B O 1
ATOM 3008 N N . THR B 1 83 ? 56.402 -1.467 13.846 1.00 67.10 175 THR B N 1
ATOM 3009 C CA . THR B 1 83 ? 57.827 -1.461 13.529 1.00 70.23 175 THR B CA 1
ATOM 3010 C C . THR B 1 83 ? 58.210 -2.810 12.920 1.00 73.71 175 THR B C 1
ATOM 3011 O O . THR B 1 83 ? 58.936 -2.861 11.925 1.00 69.38 175 THR B O 1
ATOM 3015 N N . GLU B 1 84 ? 57.679 -3.878 13.523 1.00 75.97 176 GLU B N 1
ATOM 3016 C CA A GLU B 1 84 ? 57.961 -5.265 13.144 0.50 74.72 176 GLU B CA 1
ATOM 3017 C CA B GLU B 1 84 ? 57.984 -5.255 13.128 0.50 74.61 176 GLU B CA 1
ATOM 3018 C C . GLU B 1 84 ? 57.630 -5.573 11.681 1.00 72.17 176 GLU B C 1
ATOM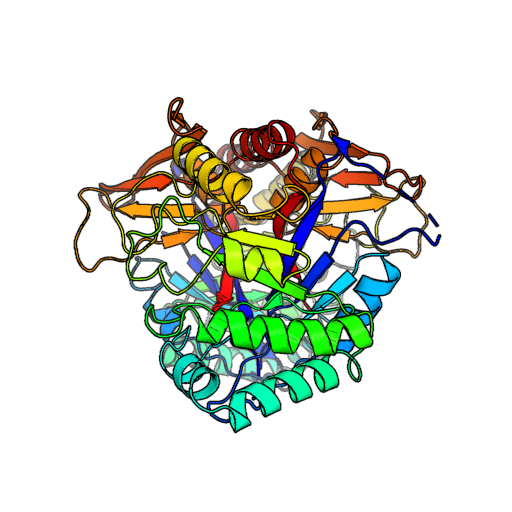 3019 O O . GLU B 1 84 ? 58.415 -6.218 10.985 1.00 79.04 176 GLU B O 1
ATOM 3030 N N . ILE B 1 85 ? 56.463 -5.112 11.230 1.00 68.09 177 ILE B N 1
ATOM 3031 C CA . ILE B 1 85 ? 55.986 -5.400 9.871 1.00 65.94 177 ILE B CA 1
ATOM 3032 C C . ILE B 1 85 ? 56.889 -4.822 8.776 1.00 74.07 177 ILE B C 1
ATOM 3033 O O . ILE B 1 85 ? 57.271 -5.545 7.853 1.00 83.37 177 ILE B O 1
ATOM 3038 N N . VAL B 1 86 ? 57.256 -3.543 8.898 1.00 74.79 178 VAL B N 1
ATOM 3039 C CA . VAL B 1 86 ? 58.227 -2.932 7.974 1.00 70.69 178 VAL B CA 1
ATOM 3040 C C . VAL B 1 86 ? 59.642 -3.483 8.151 1.00 72.02 178 VAL B C 1
ATOM 3041 O O . VAL B 1 86 ? 60.399 -3.537 7.188 1.00 74.54 178 VAL B O 1
ATOM 3045 N N . HIS B 1 87 ? 59.985 -3.902 9.371 1.00 75.73 179 HIS B N 1
ATOM 3046 C CA . HIS B 1 87 ? 61.282 -4.534 9.652 1.00 81.60 179 HIS B CA 1
ATOM 3047 C C . HIS B 1 87 ? 61.434 -5.872 8.922 1.00 82.12 179 HIS B C 1
ATOM 3048 O O . HIS B 1 87 ? 62.547 -6.281 8.604 1.00 87.27 179 HIS B O 1
ATOM 3055 N N . GLN B 1 88 ? 60.312 -6.534 8.647 1.00 81.04 180 GLN B N 1
ATOM 3056 C CA . GLN B 1 88 ? 60.313 -7.818 7.947 1.00 85.00 180 GLN B CA 1
ATOM 3057 C C . GLN B 1 88 ? 60.127 -7.701 6.430 1.00 86.93 180 GLN B C 1
ATOM 3058 O O . GLN B 1 88 ? 60.612 -8.555 5.682 1.00 93.77 180 GLN B O 1
ATOM 3064 N N . VAL B 1 89 ? 59.431 -6.656 5.984 1.00 85.31 181 VAL B N 1
ATOM 3065 C CA . VAL B 1 89 ? 59.251 -6.390 4.549 1.00 79.90 181 VAL B CA 1
ATOM 3066 C C . VAL B 1 89 ? 60.556 -5.892 3.915 1.00 81.83 181 VAL B C 1
ATOM 3067 O O . VAL B 1 89 ? 60.969 -6.392 2.866 1.00 83.74 181 VAL B O 1
ATOM 3071 N N . LEU B 1 90 ? 61.206 -4.932 4.572 1.00 78.95 182 LEU B N 1
ATOM 3072 C CA . LEU B 1 90 ? 62.433 -4.316 4.055 1.00 79.37 182 LEU B CA 1
ATOM 3073 C C . LEU B 1 90 ? 63.639 -5.261 4.056 1.00 83.39 182 LEU B C 1
ATOM 3074 O O . LEU B 1 90 ? 64.398 -5.293 3.083 1.00 79.94 182 LEU B O 1
ATOM 3079 N N . ASN B 1 91 ? 63.801 -6.025 5.138 1.00 85.03 183 ASN B N 1
ATOM 3080 C CA . ASN B 1 91 ? 64.924 -6.964 5.280 1.00 88.57 183 ASN B CA 1
ATOM 3081 C C . ASN B 1 91 ? 64.886 -8.159 4.323 1.00 88.92 183 ASN B C 1
ATOM 3082 O O . ASN B 1 91 ? 65.937 -8.673 3.931 1.00 94.30 183 ASN B O 1
ATOM 3087 N N . ASN B 1 92 ? 63.682 -8.592 3.956 1.00 81.95 184 ASN B N 1
ATOM 3088 C CA . ASN B 1 92 ? 63.507 -9.679 2.996 1.00 79.65 184 ASN B CA 1
ATOM 3089 C C . ASN B 1 92 ? 63.207 -9.162 1.584 1.00 78.71 184 ASN B C 1
ATOM 3090 O O . ASN B 1 92 ? 62.116 -8.645 1.336 1.00 77.53 184 ASN B O 1
ATOM 3095 N N . PRO B 1 93 ? 64.172 -9.324 0.653 1.00 80.77 185 PRO B N 1
ATOM 3096 C CA . PRO B 1 93 ? 64.141 -8.774 -0.711 1.00 75.62 185 PRO B CA 1
ATOM 3097 C C . PRO B 1 93 ? 62.953 -9.199 -1.581 1.00 76.74 185 PRO B C 1
ATOM 3098 O O . PRO B 1 93 ? 62.512 -8.417 -2.430 1.00 70.29 185 PRO B O 1
ATOM 3102 N N . THR B 1 94 ? 62.455 -10.420 -1.374 1.00 80.52 186 THR B N 1
ATOM 3103 C CA A THR B 1 94 ? 61.336 -10.940 -2.163 0.50 80.31 186 THR B CA 1
ATOM 3104 C CA B THR B 1 94 ? 61.337 -10.955 -2.154 0.50 80.45 186 THR B CA 1
ATOM 3105 C C . THR B 1 94 ? 60.019 -10.286 -1.752 1.00 81.97 186 THR B C 1
ATOM 3106 O O . THR B 1 94 ? 59.157 -10.026 -2.599 1.00 77.01 186 THR B O 1
ATOM 3113 N N . ALA B 1 95 ? 59.879 -10.009 -0.454 1.00 82.57 187 ALA B N 1
ATOM 3114 C CA . ALA B 1 95 ? 58.688 -9.357 0.094 1.00 80.38 187 ALA B CA 1
ATOM 3115 C C . ALA B 1 95 ? 58.576 -7.899 -0.345 1.00 79.87 187 ALA B C 1
ATOM 3116 O O . ALA B 1 95 ? 57.479 -7.423 -0.651 1.00 81.24 187 ALA B O 1
ATOM 3118 N N . ARG B 1 96 ? 59.712 -7.199 -0.378 1.00 73.47 188 ARG B N 1
ATOM 3119 C CA . ARG B 1 96 ? 59.728 -5.786 -0.753 1.00 71.03 188 ARG B CA 1
ATOM 3120 C C . ARG B 1 96 ? 59.516 -5.565 -2.252 1.00 66.89 188 ARG B C 1
ATOM 3121 O O . ARG B 1 96 ? 58.998 -4.528 -2.654 1.00 73.58 188 ARG B O 1
ATOM 3129 N N . THR B 1 97 ? 59.899 -6.550 -3.062 1.00 66.03 189 THR B N 1
ATOM 3130 C CA . THR B 1 97 ? 59.646 -6.527 -4.500 1.00 61.39 189 THR B CA 1
ATOM 3131 C C . THR B 1 97 ? 58.172 -6.841 -4.748 1.00 59.11 189 THR B C 1
ATOM 3132 O O . THR B 1 97 ? 57.545 -6.262 -5.645 1.00 60.96 189 THR B O 1
ATOM 3136 N N . ASN B 1 98 ? 57.627 -7.745 -3.933 1.00 61.67 190 ASN B N 1
ATOM 3137 C CA . ASN B 1 98 ? 56.201 -8.073 -3.953 1.00 61.04 190 ASN B CA 1
ATOM 3138 C C . ASN B 1 98 ? 55.329 -6.864 -3.602 1.00 59.40 190 ASN B C 1
ATOM 3139 O O . ASN B 1 98 ? 54.296 -6.642 -4.239 1.00 59.72 190 ASN B O 1
ATOM 3144 N N . LEU B 1 99 ? 55.767 -6.081 -2.612 1.00 63.07 191 LEU B N 1
ATOM 3145 C CA . LEU B 1 99 ? 55.079 -4.842 -2.221 1.00 57.63 191 LEU B CA 1
ATOM 3146 C C . LEU B 1 99 ? 55.041 -3.817 -3.353 1.00 52.69 191 LEU B C 1
ATOM 3147 O O . LEU B 1 99 ? 53.968 -3.307 -3.677 1.00 61.24 191 LEU B O 1
ATOM 3152 N N . VAL B 1 100 ? 56.204 -3.539 -3.950 1.00 56.21 192 VAL B N 1
ATOM 3153 C CA . VAL B 1 100 ? 56.319 -2.655 -5.124 1.00 51.26 192 VAL B CA 1
ATOM 3154 C C . VAL B 1 100 ? 55.346 -3.087 -6.228 1.00 56.24 192 VAL B C 1
ATOM 3155 O O . VAL B 1 100 ? 54.657 -2.248 -6.824 1.00 62.51 192 VAL B O 1
ATOM 3159 N N . ASN B 1 101 ? 55.275 -4.400 -6.460 1.00 60.71 193 ASN B N 1
ATOM 3160 C CA . ASN B 1 101 ? 54.379 -4.982 -7.458 1.00 63.39 193 ASN B CA 1
ATOM 3161 C C . ASN B 1 101 ? 52.892 -4.720 -7.213 1.00 58.43 193 ASN B C 1
ATOM 3162 O O . ASN B 1 101 ? 52.219 -4.144 -8.074 1.00 51.16 193 ASN B O 1
ATOM 3167 N N . ASN B 1 102 ? 52.379 -5.125 -6.050 1.00 53.94 194 ASN B N 1
ATOM 3168 C CA . ASN B 1 102 ? 50.954 -4.901 -5.768 1.00 64.19 194 ASN B CA 1
ATOM 3169 C C . ASN B 1 102 ? 50.566 -3.458 -5.418 1.00 58.23 194 ASN B C 1
ATOM 3170 O O . ASN B 1 102 ? 49.382 -3.128 -5.442 1.00 64.11 194 ASN B O 1
ATOM 3175 N N . ILE B 1 103 ? 51.551 -2.605 -5.120 1.00 55.06 195 ILE B N 1
ATOM 3176 C CA . ILE B 1 103 ? 51.307 -1.156 -5.069 1.00 54.69 195 ILE B CA 1
ATOM 3177 C C . ILE B 1 103 ? 50.975 -0.648 -6.477 1.00 52.96 195 ILE B C 1
ATOM 3178 O O . ILE B 1 103 ? 49.954 0.021 -6.665 1.00 52.06 195 ILE B O 1
ATOM 3183 N N . TYR B 1 104 ? 51.816 -1.000 -7.456 1.00 57.76 196 TYR B N 1
ATOM 3184 C CA . TYR B 1 104 ? 51.593 -0.626 -8.861 1.00 56.34 196 TYR B CA 1
ATOM 3185 C C . TYR B 1 104 ? 50.261 -1.146 -9.402 1.00 53.62 196 TYR B C 1
ATOM 3186 O O . TYR B 1 104 ? 49.545 -0.417 -10.094 1.00 59.81 196 TYR B O 1
ATOM 3195 N N . ASP B 1 105 ? 49.954 -2.408 -9.096 1.00 61.35 197 ASP B N 1
ATOM 3196 C CA . ASP B 1 105 ? 48.714 -3.047 -9.537 1.00 62.54 197 ASP B CA 1
ATOM 3197 C C . ASP B 1 105 ? 47.489 -2.349 -8.949 1.00 57.91 197 ASP B C 1
ATOM 3198 O O . ASP B 1 105 ? 46.504 -2.115 -9.655 1.00 51.08 197 ASP B O 1
ATOM 3203 N N . LEU B 1 106 ? 47.576 -2.004 -7.664 1.00 58.31 198 LEU B N 1
ATOM 3204 C CA . LEU B 1 106 ? 46.543 -1.226 -6.981 1.00 58.59 198 LEU B CA 1
ATOM 3205 C C . LEU B 1 106 ? 46.300 0.117 -7.671 1.00 56.38 198 LEU B C 1
ATOM 3206 O O . LEU B 1 106 ? 45.158 0.464 -7.975 1.00 54.86 198 LEU B O 1
ATOM 3211 N N . VAL B 1 107 ? 47.383 0.847 -7.929 1.00 48.39 199 VAL B N 1
ATOM 3212 C CA . VAL B 1 107 ? 47.311 2.165 -8.561 1.00 52.30 199 VAL B CA 1
ATOM 3213 C C . VAL B 1 107 ? 46.709 2.077 -9.973 1.00 46.52 199 VAL B C 1
ATOM 3214 O O . VAL B 1 107 ? 45.790 2.833 -10.305 1.00 55.25 199 VAL B O 1
ATOM 3218 N N . SER B 1 108 ? 47.202 1.129 -10.771 1.00 53.78 200 SER B N 1
ATOM 3219 C CA . SER B 1 108 ? 46.745 0.947 -12.158 1.00 64.68 200 SER B CA 1
ATOM 3220 C C . SER B 1 108 ? 45.293 0.472 -12.313 1.00 63.95 200 SER B C 1
ATOM 3221 O O . SER B 1 108 ? 44.563 0.991 -13.163 1.00 68.20 200 SER B O 1
ATOM 3224 N N . THR B 1 109 ? 44.877 -0.502 -11.501 1.00 62.68 201 THR B N 1
ATOM 3225 C CA . THR B 1 109 ? 43.525 -1.073 -11.619 1.00 61.11 201 THR B CA 1
ATOM 3226 C C . THR B 1 109 ? 42.423 -0.186 -11.045 1.00 63.30 201 THR B C 1
ATOM 3227 O O . THR B 1 109 ? 41.352 -0.070 -11.643 1.00 65.90 201 THR B O 1
ATOM 3231 N N . ARG B 1 110 ? 42.677 0.440 -9.896 1.00 66.61 202 ARG B N 1
ATOM 3232 C CA . ARG B 1 110 ? 41.667 1.297 -9.263 1.00 64.33 202 ARG B CA 1
ATOM 3233 C C . ARG B 1 110 ? 41.564 2.667 -9.940 1.00 65.50 202 ARG B C 1
ATOM 3234 O O . ARG B 1 110 ? 40.517 3.316 -9.881 1.00 68.31 202 ARG B O 1
ATOM 3242 N N . GLY B 1 111 ? 42.646 3.096 -10.589 1.00 61.18 203 GLY B N 1
ATOM 3243 C CA . GLY B 1 111 ? 42.668 4.374 -11.298 1.00 65.60 203 GLY B CA 1
ATOM 3244 C C . GLY B 1 111 ? 43.234 5.524 -10.481 1.00 67.15 203 GLY B C 1
ATOM 3245 O O . GLY B 1 111 ? 42.825 6.679 -10.642 1.00 57.64 203 GLY B O 1
ATOM 3246 N N . TYR B 1 112 ? 44.172 5.202 -9.594 1.00 59.05 204 TYR B N 1
ATOM 3247 C CA . TYR B 1 112 ? 44.881 6.210 -8.818 1.00 58.26 204 TYR B CA 1
ATOM 3248 C C . TYR B 1 112 ? 45.903 6.928 -9.701 1.00 53.59 204 TYR B C 1
ATOM 3249 O O . TYR B 1 112 ? 46.377 6.371 -10.691 1.00 55.52 204 TYR B O 1
ATOM 3258 N N . GLY B 1 113 ? 46.236 8.163 -9.339 1.00 53.15 205 GLY B N 1
ATOM 3259 C CA . GLY B 1 113 ? 47.257 8.926 -10.051 1.00 44.45 205 GLY B CA 1
ATOM 3260 C C . GLY B 1 113 ? 48.643 8.760 -9.456 1.00 38.37 205 GLY B C 1
ATOM 3261 O O . GLY B 1 113 ? 49.602 9.388 -9.907 1.00 50.98 205 GLY B O 1
ATOM 3262 N N . GLY B 1 114 ? 48.749 7.905 -8.445 1.00 37.93 206 GLY B N 1
ATOM 3263 C CA . GLY B 1 114 ? 50.008 7.680 -7.745 1.00 38.06 206 GLY B CA 1
ATOM 3264 C C . GLY B 1 114 ? 49.802 7.248 -6.305 1.00 42.17 206 GLY B C 1
ATOM 3265 O O . GLY B 1 114 ? 48.698 6.844 -5.925 1.00 44.35 206 GLY B O 1
ATOM 3266 N N . VAL B 1 115 ? 50.855 7.361 -5.496 1.00 40.98 207 VAL B N 1
ATOM 3267 C CA . VAL B 1 115 ? 50.868 6.785 -4.146 1.00 47.57 207 VAL B CA 1
ATOM 3268 C C . VAL B 1 115 ? 51.396 7.704 -3.014 1.00 49.55 207 VAL B C 1
ATOM 3269 O O . VAL B 1 115 ? 52.184 8.615 -3.272 1.00 49.75 207 VAL B O 1
ATOM 3273 N N . THR B 1 116 ? 50.920 7.485 -1.782 1.00 42.77 208 THR B N 1
ATOM 3274 C CA . THR B 1 116 ? 51.504 8.104 -0.578 1.00 32.60 208 THR B CA 1
ATOM 3275 C C . THR B 1 116 ? 51.977 7.040 0.406 1.00 36.49 208 THR B C 1
ATOM 3276 O O . THR B 1 116 ? 51.168 6.354 1.021 1.00 43.76 208 THR B O 1
ATOM 3280 N N . ILE B 1 117 ? 53.289 6.903 0.551 1.00 30.87 209 ILE B N 1
ATOM 3281 C CA . ILE B 1 117 ? 53.850 5.999 1.552 1.00 36.86 209 ILE B CA 1
ATOM 3282 C C . ILE B 1 117 ? 53.786 6.653 2.928 1.00 41.75 209 ILE B C 1
ATOM 3283 O O . ILE B 1 117 ? 54.357 7.721 3.146 1.00 42.63 209 ILE B O 1
ATOM 3288 N N . ASP B 1 118 ? 53.065 6.020 3.845 1.00 40.55 210 ASP B N 1
ATOM 3289 C CA . ASP B 1 118 ? 53.004 6.478 5.226 1.00 34.56 210 ASP B CA 1
ATOM 3290 C C . ASP B 1 118 ? 53.498 5.338 6.112 1.00 49.10 210 ASP B C 1
ATOM 3291 O O . ASP B 1 118 ? 52.714 4.636 6.759 1.00 42.83 210 ASP B O 1
ATOM 3296 N N . PHE B 1 119 ? 54.812 5.142 6.104 1.00 48.30 211 PHE B N 1
ATOM 3297 C CA . PHE B 1 119 ? 55.425 4.113 6.923 1.00 44.75 211 PHE B CA 1
ATOM 3298 C C . PHE B 1 119 ? 56.000 4.766 8.161 1.00 46.87 211 PHE B C 1
ATOM 3299 O O . PHE B 1 119 ? 56.947 5.547 8.077 1.00 56.27 211 PHE B O 1
ATOM 3307 N N . GLU B 1 120 ? 55.398 4.463 9.307 1.00 56.01 212 GLU B N 1
ATOM 3308 C CA . GLU B 1 120 ? 55.807 5.064 10.571 1.00 51.32 212 GLU B CA 1
ATOM 3309 C C . GLU B 1 120 ? 56.489 4.066 11.491 1.00 55.09 212 GLU B C 1
ATOM 3310 O O . GLU B 1 120 ? 56.379 2.850 11.275 1.00 46.03 212 GLU B O 1
ATOM 3316 N N . GLN B 1 121 ? 57.182 4.607 12.503 1.00 55.22 213 GLN B N 1
ATOM 3317 C CA A GLN B 1 121 ? 58.038 3.836 13.417 0.50 60.33 213 GLN B CA 1
ATOM 3318 C CA B GLN B 1 121 ? 58.036 3.837 13.419 0.50 61.52 213 GLN B CA 1
ATOM 3319 C C . GLN B 1 121 ? 59.009 2.909 12.677 1.00 63.91 213 GLN B C 1
ATOM 3320 O O . GLN B 1 121 ? 59.213 1.756 13.069 1.00 73.19 213 GLN B O 1
ATOM 3331 N N . VAL B 1 122 ? 59.600 3.426 11.601 1.00 63.72 214 VAL B N 1
ATOM 3332 C CA . VAL B 1 122 ? 60.601 2.708 10.821 1.00 60.13 214 VAL B CA 1
ATOM 3333 C C . VAL B 1 122 ? 61.894 2.706 11.631 1.00 64.51 214 VAL B C 1
ATOM 3334 O O . VAL B 1 122 ? 62.357 3.764 12.058 1.00 68.11 214 VAL B O 1
ATOM 3338 N N . SER B 1 123 ? 62.446 1.514 11.861 1.00 68.90 215 SER B N 1
ATOM 3339 C CA . SER B 1 123 ? 63.622 1.337 12.724 1.00 72.26 215 SER B CA 1
ATOM 3340 C C . SER B 1 123 ? 64.886 1.983 12.156 1.00 68.63 215 SER B C 1
ATOM 3341 O O . SER B 1 123 ? 65.022 2.135 10.939 1.00 66.40 215 SER B O 1
ATOM 3344 N N . ALA B 1 124 ? 65.799 2.351 13.055 1.00 64.97 216 ALA B N 1
ATOM 3345 C CA . ALA B 1 124 ? 67.048 3.036 12.710 1.00 68.86 216 ALA B CA 1
ATOM 3346 C C . ALA B 1 124 ? 67.987 2.201 11.830 1.00 74.39 216 ALA B C 1
ATOM 3347 O O . ALA B 1 124 ? 68.700 2.745 10.981 1.00 70.88 216 ALA B O 1
ATOM 3349 N N . ALA B 1 125 ? 67.966 0.884 12.034 1.00 77.04 217 ALA B N 1
ATOM 3350 C CA . ALA B 1 125 ? 68.813 -0.047 11.287 1.00 80.64 217 ALA B CA 1
ATOM 3351 C C . ALA B 1 125 ? 68.370 -0.225 9.831 1.00 81.05 217 ALA B C 1
ATOM 3352 O O . ALA B 1 125 ? 69.179 -0.599 8.973 1.00 76.75 217 ALA B O 1
ATOM 3354 N N . ASP B 1 126 ? 67.094 0.051 9.560 1.00 73.76 218 ASP B N 1
ATOM 3355 C CA . ASP B 1 126 ? 66.521 -0.110 8.220 1.00 74.08 218 ASP B CA 1
ATOM 3356 C C . ASP B 1 126 ? 66.500 1.190 7.409 1.00 70.19 218 ASP B C 1
ATOM 3357 O O . ASP B 1 126 ? 65.733 1.308 6.451 1.00 59.99 218 ASP B O 1
ATOM 3362 N N . ARG B 1 127 ? 67.355 2.143 7.791 1.00 69.91 219 ARG B N 1
ATOM 3363 C CA . ARG B 1 127 ? 67.449 3.456 7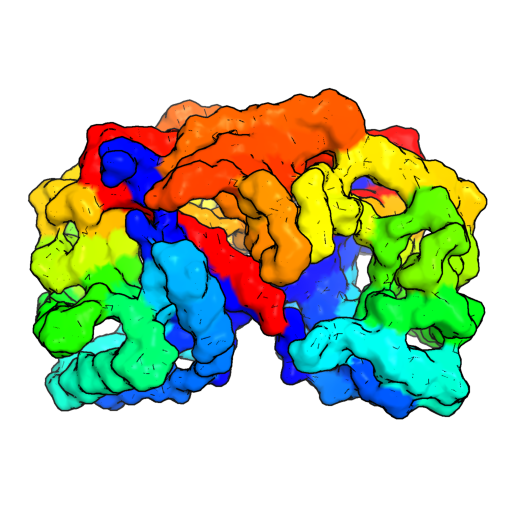.145 1.00 69.71 219 ARG B CA 1
ATOM 3364 C C . ARG B 1 127 ? 67.650 3.370 5.626 1.00 71.87 219 ARG B C 1
ATOM 3365 O O . ARG B 1 127 ? 66.762 3.759 4.861 1.00 68.08 219 ARG B O 1
ATOM 3373 N N . ASP B 1 128 ? 68.797 2.836 5.205 1.00 72.71 220 ASP B N 1
ATOM 3374 C CA . ASP B 1 128 ? 69.163 2.780 3.783 1.00 77.23 220 ASP B CA 1
ATOM 3375 C C . ASP B 1 128 ? 68.364 1.752 2.987 1.00 74.22 220 ASP B C 1
ATOM 3376 O O . ASP B 1 128 ? 68.234 1.867 1.765 1.00 79.56 220 ASP B O 1
ATOM 3381 N N . LEU B 1 129 ? 67.830 0.754 3.685 1.00 70.50 221 LEU B N 1
ATOM 3382 C CA . LEU B 1 129 ? 67.003 -0.274 3.065 1.00 74.22 221 LEU B CA 1
ATOM 3383 C C . LEU B 1 129 ? 65.624 0.280 2.701 1.00 73.47 221 LEU B C 1
ATOM 3384 O O . LEU B 1 129 ? 65.010 -0.148 1.717 1.00 63.54 221 LEU B O 1
ATOM 3389 N N . PHE B 1 130 ? 65.154 1.238 3.501 1.00 72.72 222 PHE B N 1
ATOM 3390 C CA . PHE B 1 130 ? 63.911 1.957 3.231 1.00 60.21 222 PHE B CA 1
ATOM 3391 C C . PHE B 1 130 ? 64.073 2.874 2.022 1.00 55.67 222 PHE B C 1
ATOM 3392 O O . PHE B 1 130 ? 63.162 2.986 1.196 1.00 63.23 222 PHE B O 1
ATOM 3400 N N . THR B 1 131 ? 65.237 3.515 1.926 1.00 52.84 223 THR B N 1
ATOM 3401 C CA . THR B 1 131 ? 65.581 4.367 0.790 1.00 52.69 223 THR B CA 1
ATOM 3402 C C . THR B 1 131 ? 65.605 3.554 -0.510 1.00 55.09 223 THR B C 1
ATOM 3403 O O . THR B 1 131 ? 65.070 3.996 -1.530 1.00 55.80 223 THR B O 1
ATOM 3407 N N . GLY B 1 132 ? 66.207 2.363 -0.450 1.00 57.58 224 GLY B N 1
ATOM 3408 C CA . GLY B 1 132 ? 66.271 1.441 -1.588 1.00 55.35 224 GLY B CA 1
ATOM 3409 C C . GLY B 1 132 ? 64.919 0.924 -2.057 1.00 55.52 224 GLY B C 1
ATOM 3410 O O . GLY B 1 132 ? 64.690 0.770 -3.261 1.00 52.87 224 GLY B O 1
ATOM 3411 N N . PHE B 1 133 ? 64.023 0.656 -1.108 1.00 51.97 225 PHE B N 1
ATOM 3412 C CA . PHE B 1 133 ? 62.663 0.209 -1.426 1.00 56.11 225 PHE B CA 1
ATOM 3413 C C . PHE B 1 133 ? 61.884 1.287 -2.181 1.00 55.25 225 PHE B C 1
ATOM 3414 O O . PHE B 1 133 ? 61.153 0.989 -3.131 1.00 60.73 225 PHE B O 1
ATOM 3422 N N . LEU B 1 134 ? 62.046 2.533 -1.743 1.00 58.97 226 LEU B N 1
ATOM 3423 C CA . LEU B 1 134 ? 61.409 3.673 -2.392 1.00 55.79 226 LEU B CA 1
ATOM 3424 C C . LEU B 1 134 ? 62.033 3.924 -3.757 1.00 53.71 226 LEU B C 1
ATOM 3425 O O . LEU B 1 134 ? 61.324 4.281 -4.707 1.00 55.99 226 LEU B O 1
ATOM 3430 N N . ARG B 1 135 ? 63.330 3.720 -3.861 1.00 58.84 227 ARG B N 1
ATOM 3431 C CA . ARG B 1 135 ? 63.985 3.795 -5.145 1.00 61.75 227 ARG B CA 1
ATOM 3432 C C . ARG B 1 135 ? 63.434 2.780 -6.092 1.00 60.11 227 ARG B C 1
ATOM 3433 O O . ARG B 1 135 ? 63.084 3.121 -7.191 1.00 61.84 227 ARG B O 1
ATOM 3441 N N . GLN B 1 136 ? 63.324 1.539 -5.640 1.00 60.96 228 GLN B N 1
ATOM 3442 C CA . GLN B 1 136 ? 62.742 0.447 -6.432 1.00 60.21 228 GLN B CA 1
ATOM 3443 C C . GLN B 1 136 ? 61.273 0.679 -6.819 1.00 63.07 228 GLN B C 1
ATOM 3444 O O . GLN B 1 136 ? 60.793 0.145 -7.823 1.00 66.06 228 GLN B O 1
ATOM 3450 N N . LEU B 1 137 ? 60.576 1.527 -6.071 1.00 59.57 229 LEU B N 1
ATOM 3451 C CA . LEU B 1 137 ? 59.179 1.814 -6.330 1.00 50.90 229 LEU B CA 1
ATOM 3452 C C . LEU B 1 137 ? 58.953 2.996 -7.225 1.00 50.70 229 LEU B C 1
ATOM 3453 O O . LEU B 1 137 ? 57.942 3.073 -7.879 1.00 48.33 229 LEU B O 1
ATOM 3458 N N . ARG B 1 138 ? 59.906 3.916 -7.256 1.00 59.97 230 ARG B N 1
ATOM 3459 C CA . ARG B 1 138 ? 59.823 5.097 -8.106 1.00 52.09 230 ARG B CA 1
ATOM 3460 C C . ARG B 1 138 ? 60.036 4.746 -9.563 1.00 49.06 230 ARG B C 1
ATOM 3461 O O . ARG B 1 138 ? 59.385 5.262 -10.450 1.00 45.45 230 ARG B O 1
ATOM 3469 N N . ASP B 1 139 ? 60.975 3.839 -9.765 1.00 65.68 231 ASP B N 1
ATOM 3470 C CA . ASP B 1 139 ? 61.171 3.130 -11.007 1.00 62.72 231 ASP B CA 1
ATOM 3471 C C . ASP B 1 139 ? 59.889 2.563 -11.534 1.00 58.52 231 ASP B C 1
ATOM 3472 O O . ASP B 1 139 ? 59.409 2.978 -12.563 1.00 57.39 231 ASP B O 1
ATOM 3477 N N . ARG B 1 140 ? 59.330 1.597 -10.823 1.00 59.56 232 ARG B N 1
ATOM 3478 C CA A ARG B 1 140 ? 58.108 0.962 -11.281 0.50 58.58 232 ARG B CA 1
ATOM 3479 C CA B ARG B 1 140 ? 58.109 0.937 -11.288 0.50 56.65 232 ARG B CA 1
ATOM 3480 C C . ARG B 1 140 ? 56.945 1.882 -11.461 1.00 54.48 232 ARG B C 1
ATOM 3481 O O . ARG B 1 140 ? 56.248 1.714 -12.403 1.00 59.89 232 ARG B O 1
ATOM 3496 N N . LEU B 1 141 ? 56.790 2.878 -10.608 1.00 61.99 233 LEU B N 1
ATOM 3497 C CA . LEU B 1 141 ? 55.666 3.831 -10.690 1.00 58.71 233 LEU B CA 1
ATOM 3498 C C . LEU B 1 141 ? 55.728 4.826 -11.856 1.00 55.87 233 LEU B C 1
ATOM 3499 O O . LEU B 1 141 ? 54.724 5.022 -12.539 1.00 59.19 233 LEU B O 1
ATOM 3504 N N . GLN B 1 142 ? 56.881 5.457 -12.085 1.00 56.04 234 GLN B N 1
ATOM 3505 C CA . GLN B 1 142 ? 56.972 6.490 -13.137 1.00 66.60 234 GLN B CA 1
ATOM 3506 C C . GLN B 1 142 ? 57.007 5.922 -14.563 1.00 58.73 234 GLN B C 1
ATOM 3507 O O . GLN B 1 142 ? 56.711 6.640 -15.523 1.00 60.73 234 GLN B O 1
ATOM 3513 N N . ALA B 1 143 ? 57.356 4.640 -14.683 1.00 57.95 235 ALA B N 1
ATOM 3514 C CA . ALA B 1 143 ? 57.271 3.907 -15.949 1.00 59.29 235 ALA B CA 1
ATOM 3515 C C . ALA B 1 143 ? 55.822 3.783 -16.416 1.00 59.91 235 ALA B C 1
ATOM 3516 O O . ALA B 1 143 ? 55.549 3.775 -17.617 1.00 65.03 235 ALA B O 1
ATOM 3518 N N . GLY B 1 144 ? 54.901 3.693 -15.455 1.00 61.63 236 GLY B N 1
ATOM 3519 C CA . GLY B 1 144 ? 53.469 3.764 -15.730 1.00 56.29 236 GLY B CA 1
ATOM 3520 C C . GLY B 1 144 ? 52.925 5.180 -15.646 1.00 54.84 236 GLY B C 1
ATOM 3521 O O . GLY B 1 144 ? 51.748 5.418 -15.932 1.00 59.11 236 GLY B O 1
ATOM 3522 N N . GLY B 1 145 ? 53.782 6.119 -15.249 1.00 55.66 237 GLY B N 1
ATOM 3523 C CA . GLY B 1 145 ? 53.414 7.536 -15.148 1.00 54.49 237 GLY B CA 1
ATOM 3524 C C . GLY B 1 145 ? 52.686 7.878 -13.859 1.00 52.39 237 GLY B C 1
ATOM 3525 O O . GLY B 1 145 ? 51.757 8.690 -13.862 1.00 44.14 237 GLY B O 1
ATOM 3526 N N . TYR B 1 146 ? 53.112 7.258 -12.760 1.00 54.42 238 TYR B N 1
ATOM 3527 C CA . TYR B 1 146 ? 52.471 7.445 -11.456 1.00 54.35 238 TYR B CA 1
ATOM 3528 C C . TYR B 1 146 ? 53.372 8.142 -10.434 1.00 56.55 238 TYR B C 1
ATOM 3529 O O . TYR B 1 146 ? 54.576 7.871 -10.352 1.00 47.48 238 TYR B O 1
ATOM 3538 N N . VAL B 1 147 ? 52.758 9.032 -9.653 1.00 53.95 239 VAL B N 1
ATOM 3539 C CA . VAL B 1 147 ? 53.449 9.865 -8.663 1.00 44.66 239 VAL B CA 1
ATOM 3540 C C . VAL B 1 147 ? 53.821 9.071 -7.409 1.00 42.22 239 VAL B C 1
ATOM 3541 O O . VAL B 1 147 ? 53.035 8.264 -6.912 1.00 36.34 239 VAL B O 1
ATOM 3545 N N . LEU B 1 148 ? 55.031 9.297 -6.907 1.00 33.18 240 LEU B N 1
ATOM 3546 C CA . LEU B 1 148 ? 55.425 8.793 -5.605 1.00 34.82 240 LEU B CA 1
ATOM 3547 C C . LEU B 1 148 ? 55.536 9.949 -4.612 1.00 41.48 240 LEU B C 1
ATOM 3548 O O . LEU B 1 148 ? 56.334 10.870 -4.796 1.00 37.79 240 LEU B O 1
ATOM 3553 N N . THR B 1 149 ? 54.709 9.899 -3.572 1.00 45.21 241 THR B N 1
ATOM 3554 C CA . THR B 1 149 ? 54.824 10.817 -2.442 1.00 30.19 241 THR B CA 1
ATOM 3555 C C . THR B 1 149 ? 55.048 10.028 -1.152 1.00 37.83 241 THR B C 1
ATOM 3556 O O . THR B 1 149 ? 54.785 8.823 -1.091 1.00 37.87 241 THR B O 1
ATOM 3560 N N . ILE B 1 150 ? 55.560 10.706 -0.132 1.00 35.68 242 ILE B N 1
ATOM 3561 C CA . ILE B 1 150 ? 55.804 10.079 1.159 1.00 32.56 242 ILE B CA 1
ATOM 3562 C C . ILE B 1 150 ? 55.446 11.048 2.287 1.00 36.44 242 ILE B C 1
ATOM 3563 O O . ILE B 1 150 ? 55.629 12.258 2.152 1.00 34.16 242 ILE B O 1
ATOM 3568 N N . ALA B 1 151 ? 54.890 10.506 3.369 1.00 30.82 243 ALA B N 1
ATOM 3569 C CA . ALA B 1 151 ? 54.670 11.246 4.605 1.00 31.32 243 ALA B CA 1
ATOM 3570 C C . ALA B 1 151 ? 55.771 10.873 5.594 1.00 36.12 243 ALA B C 1
ATOM 3571 O O . ALA B 1 151 ? 55.926 9.707 5.957 1.00 36.84 243 ALA B O 1
ATOM 3573 N N . VAL B 1 152 ? 56.552 11.871 5.997 1.00 38.22 244 VAL B N 1
ATOM 3574 C CA . VAL B 1 152 ? 57.662 11.674 6.927 1.00 36.08 244 VAL B CA 1
ATOM 3575 C C . VAL B 1 152 ? 57.421 12.480 8.209 1.00 41.58 244 VAL B C 1
ATOM 3576 O O . VAL B 1 152 ? 56.792 13.545 8.160 1.00 39.28 244 VAL B O 1
ATOM 3580 N N . PRO B 1 153 ? 57.882 11.959 9.367 1.00 39.13 245 PRO B N 1
ATOM 3581 C CA . PRO B 1 153 ? 57.864 12.791 10.568 1.00 43.72 245 PRO B CA 1
ATOM 3582 C C . PRO B 1 153 ? 58.917 13.888 10.466 1.00 40.98 245 PRO B C 1
ATOM 3583 O O . PRO B 1 153 ? 59.962 13.683 9.834 1.00 40.32 245 PRO B O 1
ATOM 3587 N N . ALA B 1 154 ? 58.633 15.033 11.082 1.00 42.31 246 ALA B N 1
ATOM 3588 C CA . ALA B 1 154 ? 59.506 16.205 11.011 1.00 42.91 246 ALA B CA 1
ATOM 3589 C C . ALA B 1 154 ? 60.839 16.038 11.751 1.00 41.25 246 ALA B C 1
ATOM 3590 O O . ALA B 1 154 ? 60.879 15.631 12.914 1.00 49.20 246 ALA B O 1
ATOM 3592 N N . LYS B 1 155 ? 61.923 16.353 11.048 1.00 40.86 247 LYS B N 1
ATOM 3593 C CA . LYS B 1 155 ? 63.265 16.349 11.615 1.00 42.39 247 LYS B CA 1
ATOM 3594 C C . LYS B 1 155 ? 63.885 17.735 11.523 1.00 43.88 247 LYS B C 1
ATOM 3595 O O . LYS B 1 155 ? 63.691 18.447 10.532 1.00 36.18 247 LYS B O 1
ATOM 3601 N N . THR B 1 156 ? 64.625 18.102 12.568 1.00 50.03 248 THR B N 1
ATOM 3602 C CA . THR B 1 156 ? 65.373 19.360 12.621 1.00 41.74 248 THR B CA 1
ATOM 3603 C C . THR B 1 156 ? 66.875 19.070 12.570 1.00 53.24 248 THR B C 1
ATOM 3604 O O . THR B 1 156 ? 67.687 19.972 12.350 1.00 52.31 248 THR B O 1
ATOM 3608 N N . SER B 1 157 ? 67.217 17.797 12.775 1.00 59.52 249 SER B N 1
ATOM 3609 C CA . SER B 1 157 ? 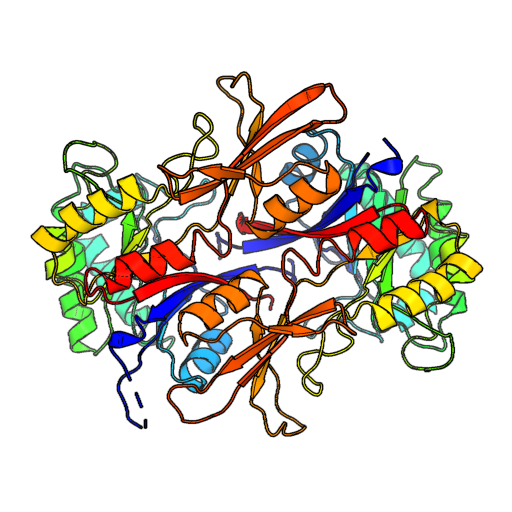68.582 17.279 12.661 1.00 66.12 249 SER B CA 1
ATOM 3610 C C . SER B 1 157 ? 68.529 15.795 12.271 1.00 68.63 249 SER B C 1
ATOM 3611 O O . SER B 1 157 ? 67.460 15.272 11.948 1.00 68.29 249 SER B O 1
ATOM 3614 N N . ASP B 1 158 ? 69.677 15.122 12.295 1.00 68.88 250 ASP B N 1
ATOM 3615 C CA . ASP B 1 158 ? 69.737 13.686 12.014 1.00 75.52 250 ASP B CA 1
ATOM 3616 C C . ASP B 1 158 ? 70.238 12.923 13.245 1.00 77.14 250 ASP B C 1
ATOM 3617 O O . ASP B 1 158 ? 70.689 11.779 13.144 1.00 76.58 250 ASP B O 1
ATOM 3622 N N . ASN B 1 159 ? 70.128 13.558 14.411 1.00 79.19 251 ASN B N 1
ATOM 3623 C CA . ASN B 1 159 ? 70.787 13.070 15.622 1.00 88.83 251 ASN B CA 1
ATOM 3624 C C . ASN B 1 159 ? 69.960 12.146 16.517 1.00 93.76 251 ASN B C 1
ATOM 3625 O O . ASN B 1 159 ? 70.468 11.111 16.955 1.00 101.42 251 ASN B O 1
ATOM 3630 N N . ILE B 1 160 ? 68.708 12.514 16.797 1.00 92.87 252 ILE B N 1
ATOM 3631 C CA . ILE B 1 160 ? 67.849 11.697 17.673 1.00 91.77 252 ILE B CA 1
ATOM 3632 C C . ILE B 1 160 ? 67.437 10.371 17.014 1.00 88.20 252 ILE B C 1
ATOM 3633 O O . ILE B 1 160 ? 66.830 10.366 15.940 1.00 81.27 252 ILE B O 1
ATOM 3638 N N . PRO B 1 161 ? 67.783 9.241 17.668 1.00 90.50 253 PRO B N 1
ATOM 3639 C CA . PRO B 1 161 ? 67.892 7.927 17.026 1.00 90.69 253 PRO B CA 1
ATOM 3640 C C . PRO B 1 161 ? 66.583 7.222 16.673 1.00 89.02 253 PRO B C 1
ATOM 3641 O O . PRO B 1 161 ? 66.591 6.354 15.795 1.00 89.96 253 PRO B O 1
ATOM 3645 N N . TRP B 1 162 ? 65.482 7.574 17.337 1.00 84.41 254 TRP B N 1
ATOM 3646 C CA . TRP B 1 162 ? 64.210 6.878 17.098 1.00 82.86 254 TRP B CA 1
ATOM 3647 C C . TRP B 1 162 ? 63.546 7.235 15.765 1.00 79.15 254 TRP B C 1
ATOM 3648 O O . TRP B 1 162 ? 62.692 6.491 15.274 1.00 81.00 254 TRP B O 1
ATOM 3659 N N . LEU B 1 163 ? 63.948 8.362 15.181 1.00 78.69 255 LEU B N 1
ATOM 3660 C CA . LEU B 1 163 ? 63.509 8.729 13.831 1.00 78.95 255 LEU B CA 1
ATOM 3661 C C . LEU B 1 163 ? 64.669 8.975 12.858 1.00 68.06 255 LEU B C 1
ATOM 3662 O O . LEU B 1 163 ? 64.577 9.835 11.984 1.00 63.58 255 LEU B O 1
ATOM 3667 N N . ARG B 1 164 ? 65.751 8.215 13.003 1.00 66.21 256 ARG B N 1
ATOM 3668 C CA . ARG B 1 164 ? 66.883 8.337 12.081 1.00 65.27 256 ARG B CA 1
ATOM 3669 C C . ARG B 1 164 ? 66.844 7.301 10.949 1.00 65.20 256 ARG B C 1
ATOM 3670 O O . ARG B 1 164 ? 67.744 7.243 10.108 1.00 59.05 256 ARG B O 1
ATOM 3678 N N . GLY B 1 165 ? 65.775 6.507 10.917 1.00 63.09 257 GLY B N 1
ATOM 3679 C CA . GLY B 1 165 ? 65.507 5.599 9.801 1.00 62.46 257 GLY B CA 1
ATOM 3680 C C . GLY B 1 165 ? 64.991 6.325 8.566 1.00 64.79 257 GLY B C 1
ATOM 3681 O O . GLY B 1 165 ? 64.767 5.707 7.522 1.00 60.53 257 GLY B O 1
ATOM 3682 N N . TYR B 1 166 ? 64.808 7.639 8.694 1.00 58.47 258 TYR B N 1
ATOM 3683 C CA . TYR B 1 166 ? 64.333 8.496 7.611 1.00 57.86 258 TYR B CA 1
ATOM 3684 C C . TYR B 1 166 ? 65.466 9.374 7.088 1.00 56.55 258 TYR B C 1
ATOM 3685 O O . TYR B 1 166 ? 65.746 10.444 7.631 1.00 50.01 258 TYR B O 1
ATOM 3694 N N . ASP B 1 167 ? 66.126 8.897 6.039 1.00 53.00 259 ASP B N 1
ATOM 3695 C CA . ASP B 1 167 ? 67.186 9.648 5.383 1.00 52.88 259 ASP B CA 1
ATOM 3696 C C . ASP B 1 167 ? 66.550 10.680 4.460 1.00 54.83 259 ASP B C 1
ATOM 3697 O O . ASP B 1 167 ? 66.177 10.359 3.329 1.00 48.57 259 ASP B O 1
ATOM 3702 N N . TYR B 1 168 ? 66.442 11.915 4.953 1.00 43.93 260 TYR B N 1
ATOM 3703 C CA . TYR B 1 168 ? 65.816 13.023 4.216 1.00 40.16 260 TYR B CA 1
ATOM 3704 C C . TYR B 1 168 ? 66.444 13.276 2.846 1.00 40.67 260 TYR B C 1
ATOM 3705 O O . TYR B 1 168 ? 65.728 13.492 1.865 1.00 46.07 260 TYR B O 1
ATOM 3714 N N . GLY B 1 169 ? 67.777 13.235 2.787 1.00 48.35 261 GLY B N 1
ATOM 3715 C CA . GLY B 1 169 ? 68.522 13.404 1.537 1.00 39.95 261 GLY B CA 1
ATOM 3716 C C . GLY B 1 169 ? 68.252 12.315 0.514 1.00 40.23 261 GLY B C 1
ATOM 3717 O O . GLY B 1 169 ? 67.989 12.608 -0.653 1.00 45.46 261 GLY B O 1
ATOM 3718 N N . GLY B 1 170 ? 68.310 11.060 0.954 1.00 37.01 262 GLY B N 1
ATOM 3719 C CA . GLY B 1 170 ? 68.085 9.911 0.069 1.00 39.33 262 GLY B CA 1
ATOM 3720 C C . GLY B 1 170 ? 66.648 9.754 -0.395 1.00 45.17 262 GLY B C 1
ATOM 3721 O O . GLY B 1 170 ? 66.402 9.433 -1.559 1.00 52.10 262 GLY B O 1
ATOM 3722 N N . ILE B 1 171 ? 65.709 9.971 0.527 1.00 47.70 263 ILE B N 1
ATOM 3723 C CA . ILE B 1 171 ? 64.270 9.964 0.236 1.00 48.55 263 ILE B CA 1
ATOM 3724 C C . ILE B 1 171 ? 63.907 11.067 -0.766 1.00 42.59 263 ILE B C 1
ATOM 3725 O O . ILE B 1 171 ? 63.147 10.831 -1.709 1.00 49.74 263 ILE B O 1
ATOM 3730 N N . GLY B 1 172 ? 64.481 12.254 -0.564 1.00 33.77 264 GLY B N 1
ATOM 3731 C CA . GLY B 1 172 ? 64.216 13.426 -1.404 1.00 35.22 264 GLY B CA 1
ATOM 3732 C C . GLY B 1 172 ? 64.631 13.280 -2.853 1.00 37.55 264 GLY B C 1
ATOM 3733 O O . GLY B 1 172 ? 63.972 13.815 -3.753 1.00 43.67 264 GLY B O 1
ATOM 3734 N N . ALA B 1 173 ? 65.715 12.541 -3.080 1.00 44.00 265 ALA B N 1
ATOM 3735 C CA . ALA B 1 173 ? 66.223 12.289 -4.428 1.00 45.65 265 ALA B CA 1
ATOM 3736 C C . ALA B 1 173 ? 65.354 11.293 -5.205 1.00 49.66 265 ALA B C 1
ATOM 3737 O O . ALA B 1 173 ? 65.277 11.356 -6.437 1.00 50.79 265 ALA B O 1
ATOM 3739 N N . VAL B 1 174 ? 64.686 10.396 -4.482 1.00 48.26 266 VAL B N 1
ATOM 3740 C CA A VAL B 1 174 ? 63.864 9.380 -5.144 0.50 46.53 266 VAL B CA 1
ATOM 3741 C CA B VAL B 1 174 ? 63.862 9.353 -5.083 0.50 45.58 266 VAL B CA 1
ATOM 3742 C C . VAL B 1 174 ? 62.393 9.768 -5.302 1.00 46.00 266 VAL B C 1
ATOM 3743 O O . VAL B 1 174 ? 61.866 9.675 -6.409 1.00 47.50 266 VAL B O 1
ATOM 3750 N N . VAL B 1 175 ? 61.733 10.227 -4.234 1.00 48.33 267 VAL B N 1
ATOM 3751 C CA . VAL B 1 175 ? 60.299 10.561 -4.311 1.00 35.11 267 VAL B CA 1
ATOM 3752 C C . VAL B 1 175 ? 60.041 11.812 -5.154 1.00 37.88 267 VAL B C 1
ATOM 3753 O O . VAL B 1 175 ? 60.947 12.612 -5.374 1.00 33.45 267 VAL B O 1
ATOM 3757 N N . ASN B 1 176 ? 58.834 11.940 -5.664 1.00 33.96 268 ASN B N 1
ATOM 3758 C CA . ASN B 1 176 ? 58.400 13.141 -6.321 1.00 34.20 268 ASN B CA 1
ATOM 3759 C C . ASN B 1 176 ? 58.095 14.298 -5.381 1.00 42.93 268 ASN B C 1
ATOM 3760 O O . ASN B 1 176 ? 58.391 15.425 -5.680 1.00 40.99 268 ASN B O 1
ATOM 3765 N N . TYR B 1 177 ? 57.475 13.991 -4.257 1.00 39.57 269 TYR B N 1
ATOM 3766 C CA . TYR B 1 177 ? 57.105 14.978 -3.238 1.00 32.54 269 TYR B CA 1
ATOM 3767 C C . TYR B 1 177 ? 57.239 14.396 -1.835 1.00 30.99 269 TYR B C 1
ATOM 3768 O O . TYR B 1 177 ? 56.968 13.215 -1.619 1.00 33.05 269 TYR B O 1
ATOM 3777 N N . MET B 1 178 ? 57.683 15.232 -0.898 1.00 37.26 270 MET B N 1
ATOM 3778 C CA . MET B 1 178 ? 57.801 14.874 0.514 1.00 34.91 270 MET B CA 1
ATOM 3779 C C . MET B 1 178 ? 56.765 15.639 1.327 1.00 33.23 270 MET B C 1
ATOM 3780 O O . MET B 1 178 ? 56.731 16.876 1.291 1.00 20.73 270 MET B O 1
ATOM 3785 N N . PHE B 1 179 ? 55.917 14.903 2.046 1.00 30.25 271 PHE B N 1
ATOM 3786 C CA . PHE B 1 179 ? 54.955 15.509 2.967 1.00 28.04 271 PHE B CA 1
ATOM 3787 C C . PHE B 1 179 ? 55.560 15.459 4.362 1.00 34.61 271 PHE B C 1
ATOM 3788 O O . PHE B 1 179 ? 55.690 14.387 4.955 1.00 39.90 271 PHE B O 1
ATOM 3796 N N . ILE B 1 180 ? 55.950 16.612 4.884 1.00 36.07 272 ILE B N 1
ATOM 3797 C CA . ILE B 1 180 ? 56.547 16.654 6.216 1.00 35.73 272 ILE B CA 1
ATOM 3798 C C . ILE B 1 180 ? 55.479 16.922 7.266 1.00 33.51 272 ILE B C 1
ATOM 3799 O O . ILE B 1 180 ? 54.841 17.975 7.262 1.00 30.84 272 ILE B O 1
ATOM 3804 N N . MET B 1 181 ? 55.294 15.950 8.157 1.00 34.78 273 MET B N 1
ATOM 3805 C CA . MET B 1 181 ? 54.285 16.021 9.205 1.00 32.54 273 MET B CA 1
ATOM 3806 C C . MET B 1 181 ? 54.805 16.884 10.342 1.00 33.96 273 MET B C 1
ATOM 3807 O O . MET B 1 181 ? 55.269 16.381 11.371 1.00 32.40 273 MET B O 1
ATOM 3812 N N . ALA B 1 182 ? 54.728 18.194 10.129 1.00 33.64 274 ALA B N 1
ATOM 3813 C CA . ALA B 1 182 ? 55.324 19.182 11.016 1.00 32.06 274 ALA B CA 1
ATOM 3814 C C . ALA B 1 182 ? 54.378 19.551 12.157 1.00 33.55 274 ALA B C 1
ATOM 3815 O O . ALA B 1 182 ? 53.928 20.693 12.259 1.00 29.10 274 ALA B O 1
ATOM 3817 N N . TYR B 1 183 ? 54.090 18.571 13.011 1.00 29.42 275 TYR B N 1
ATOM 3818 C CA . TYR B 1 183 ? 53.218 18.746 14.173 1.00 39.95 275 TYR B CA 1
ATOM 3819 C C . TYR B 1 183 ? 53.551 17.698 15.239 1.00 44.95 275 TYR B C 1
ATOM 3820 O O . TYR B 1 183 ? 54.398 16.834 15.009 1.00 43.36 275 TYR B O 1
ATOM 3829 N N . ASP B 1 184 ? 52.857 17.773 16.378 1.00 49.61 276 ASP B N 1
ATOM 3830 C CA . ASP B 1 184 ? 53.057 16.886 17.544 1.00 45.21 276 ASP B CA 1
ATOM 3831 C C . ASP B 1 184 ? 54.440 16.980 18.197 1.00 46.13 276 ASP B C 1
ATOM 3832 O O . ASP B 1 184 ? 55.013 15.970 18.616 1.00 41.48 276 ASP B O 1
ATOM 3837 N N . TRP B 1 185 ? 54.964 18.203 18.278 1.00 42.44 277 TRP B N 1
ATOM 3838 C CA . TRP B 1 185 ? 56.124 18.491 19.117 1.00 46.32 277 TRP B CA 1
ATOM 3839 C C . TRP B 1 185 ? 55.674 18.433 20.571 1.00 49.60 277 TRP B C 1
ATOM 3840 O O . TRP B 1 185 ? 56.454 18.109 21.464 1.00 52.39 277 TRP B O 1
ATOM 3851 N N . HIS B 1 186 ? 54.403 18.770 20.782 1.00 48.71 278 HIS B N 1
ATOM 3852 C CA . HIS B 1 186 ? 53.677 18.425 21.994 1.00 44.17 278 HIS B CA 1
ATOM 3853 C C . HIS B 1 186 ? 52.407 17.672 21.584 1.00 48.47 278 HIS B C 1
ATOM 3854 O O . HIS B 1 186 ? 51.693 18.087 20.661 1.00 35.59 278 HIS B O 1
ATOM 3861 N N . HIS B 1 187 ? 52.157 16.551 22.255 1.00 36.23 279 HIS B N 1
ATOM 3862 C CA . HIS B 1 187 ? 51.077 15.632 21.902 1.00 44.03 279 HIS B CA 1
ATOM 3863 C C . HIS B 1 187 ? 50.353 15.120 23.156 1.00 49.65 279 HIS B C 1
ATOM 3864 O O . HIS B 1 187 ? 50.516 15.686 24.240 1.00 48.81 279 HIS B O 1
ATOM 3871 N N . ALA B 1 188 ? 49.565 14.055 22.999 1.00 49.08 280 ALA B N 1
ATOM 3872 C CA . ALA B 1 188 ? 48.764 13.474 24.087 1.00 54.86 280 ALA B CA 1
ATOM 3873 C C . ALA B 1 188 ? 49.594 12.929 25.256 1.00 56.83 280 ALA B C 1
ATOM 3874 O O . ALA B 1 188 ? 49.203 13.070 26.419 1.00 54.30 280 ALA B O 1
ATOM 3876 N N . GLY B 1 189 ? 50.737 12.323 24.940 1.00 57.59 281 GLY B N 1
ATOM 3877 C CA . GLY B 1 189 ? 51.608 11.727 25.948 1.00 57.28 281 GLY B CA 1
ATOM 3878 C C . GLY B 1 189 ? 52.754 12.609 26.406 1.00 52.20 281 GLY B C 1
ATOM 3879 O O . GLY B 1 189 ? 53.727 12.118 26.975 1.00 62.43 281 GLY B O 1
ATOM 3880 N N . SER B 1 190 ? 52.638 13.913 26.170 1.00 49.04 282 SER B N 1
ATOM 3881 C CA . SER B 1 190 ? 53.706 14.845 26.501 1.00 46.16 282 SER B CA 1
ATOM 3882 C C . SER B 1 190 ? 53.209 15.973 27.396 1.00 47.83 282 SER B C 1
ATOM 3883 O O . SER B 1 190 ? 52.018 16.058 27.700 1.00 59.61 282 SER B O 1
ATOM 3886 N N . GLU B 1 191 ? 54.135 16.844 27.795 1.00 45.17 283 GLU B N 1
ATOM 3887 C CA . GLU B 1 191 ? 53.819 18.053 28.550 1.00 41.44 283 GLU B CA 1
ATOM 3888 C C . GLU B 1 191 ? 53.064 19.058 27.667 1.00 47.14 283 GLU B C 1
ATOM 3889 O O . GLU B 1 191 ? 53.182 19.001 26.437 1.00 47.84 283 GLU B O 1
ATOM 3895 N N . PRO B 1 192 ? 52.257 19.952 28.280 1.00 53.11 284 PRO B N 1
ATOM 3896 C CA . PRO B 1 192 ? 51.570 20.995 27.508 1.00 52.14 284 PRO B CA 1
ATOM 3897 C C . PRO B 1 192 ? 52.495 21.926 26.723 1.00 57.04 284 PRO B C 1
ATOM 3898 O O . PRO B 1 192 ? 53.562 22.302 27.210 1.00 53.23 284 PRO B O 1
ATOM 3902 N N . GLY B 1 193 ? 52.074 22.271 25.507 1.00 53.14 285 GLY B N 1
ATOM 3903 C CA . GLY B 1 193 ? 52.813 23.194 24.651 1.00 48.52 285 GLY B CA 1
ATOM 3904 C C . GLY B 1 193 ? 52.303 23.190 23.220 1.00 45.56 285 GLY B C 1
ATOM 3905 O O . GLY B 1 193 ? 51.409 22.412 22.887 1.00 34.86 285 GLY B O 1
ATOM 3906 N N . PRO B 1 194 ? 52.880 24.051 22.358 1.00 45.92 286 PRO B N 1
ATOM 3907 C CA . PRO B 1 194 ? 52.423 24.212 20.968 1.00 43.46 286 PRO B CA 1
ATOM 3908 C C . PRO B 1 194 ? 52.553 22.933 20.147 1.00 31.96 286 PRO B C 1
ATOM 3909 O O . PRO B 1 194 ? 53.571 22.245 20.226 1.00 28.52 286 PRO B O 1
ATOM 3913 N N . VAL B 1 195 ? 51.511 22.623 19.381 1.00 29.91 287 VAL B N 1
ATOM 3914 C CA A VAL B 1 195 ? 51.480 21.438 18.526 0.50 30.53 287 VAL B CA 1
ATOM 3915 C CA B VAL B 1 195 ? 51.510 21.425 18.538 0.50 31.13 287 VAL B CA 1
ATOM 3916 C C . VAL B 1 195 ? 52.497 21.562 17.380 1.00 26.32 287 VAL B C 1
ATOM 3917 O O . VAL B 1 195 ? 53.162 20.592 17.011 1.00 34.62 287 VAL B O 1
ATOM 3924 N N . ALA B 1 196 ? 52.609 22.774 16.839 1.00 30.44 288 ALA B N 1
ATOM 3925 C CA . ALA B 1 196 ? 53.456 23.056 15.687 1.00 30.48 288 ALA B CA 1
ATOM 3926 C C . ALA B 1 196 ? 54.000 24.481 15.768 1.00 24.23 288 ALA B C 1
ATOM 3927 O O . ALA B 1 196 ? 53.562 25.356 15.018 1.00 23.87 288 ALA B O 1
ATOM 3929 N N . PRO B 1 197 ? 54.960 24.727 16.682 1.00 31.96 289 PRO B N 1
ATOM 3930 C CA . PRO B 1 197 ? 55.457 26.097 16.821 1.00 36.71 289 PRO B CA 1
ATOM 3931 C C . PRO B 1 197 ? 56.302 26.534 15.608 1.00 33.98 289 PRO B C 1
ATOM 3932 O O . PRO B 1 197 ? 57.029 25.716 15.040 1.00 37.75 289 PRO B O 1
ATOM 3936 N N . ILE B 1 198 ? 56.188 27.804 15.219 1.00 33.66 290 ILE B N 1
ATOM 3937 C CA . ILE B 1 198 ? 56.888 28.345 14.043 1.00 34.06 290 ILE B CA 1
ATOM 3938 C C . ILE B 1 198 ? 58.421 28.269 14.153 1.00 45.06 290 ILE B C 1
ATOM 3939 O O . ILE B 1 198 ? 59.132 28.335 13.144 1.00 44.76 290 ILE B O 1
ATOM 3944 N N . THR B 1 199 ? 58.912 28.113 15.382 1.00 37.11 291 THR B N 1
ATOM 3945 C CA . THR B 1 199 ? 60.338 28.017 15.658 1.00 44.19 291 THR B CA 1
ATOM 3946 C C . THR B 1 199 ? 60.881 26.661 15.221 1.00 32.24 291 THR B C 1
ATOM 3947 O O . THR B 1 199 ? 61.931 26.580 14.595 1.00 45.24 291 THR B O 1
ATOM 3951 N N . GLU B 1 200 ? 60.146 25.601 15.541 1.00 32.68 292 GLU B N 1
ATOM 3952 C CA . GLU B 1 200 ? 60.519 24.253 15.124 1.00 28.06 292 GLU B CA 1
ATOM 3953 C C . GLU B 1 200 ? 60.159 23.979 13.661 1.00 32.32 292 GLU B C 1
ATOM 3954 O O . GLU B 1 200 ? 60.739 23.087 13.037 1.00 36.14 292 GLU B O 1
ATOM 3960 N N . ILE B 1 201 ? 59.209 24.741 13.117 1.00 32.89 293 ILE B N 1
ATOM 3961 C CA . ILE B 1 201 ? 58.882 24.639 11.691 1.00 39.08 293 ILE B CA 1
ATOM 3962 C C . ILE B 1 201 ? 60.006 25.237 10.840 1.00 37.01 293 ILE B C 1
ATOM 3963 O O . ILE B 1 201 ? 60.426 24.624 9.863 1.00 34.05 293 ILE B O 1
ATOM 3968 N N . ARG B 1 202 ? 60.514 26.405 11.243 1.00 37.63 294 ARG B N 1
ATOM 3969 C CA . ARG B 1 202 ? 61.645 27.043 10.560 1.00 37.58 294 ARG B CA 1
ATOM 3970 C C . ARG B 1 202 ? 62.892 26.153 10.589 1.00 38.55 294 ARG B C 1
ATOM 3971 O O . ARG B 1 202 ? 63.573 26.011 9.576 1.00 37.90 294 ARG B O 1
ATOM 3979 N N . ARG B 1 203 ? 63.164 25.546 11.743 1.00 35.95 295 ARG B N 1
ATOM 3980 C CA . ARG B 1 203 ? 64.269 24.595 11.899 1.00 35.25 295 ARG B CA 1
ATOM 3981 C C . ARG B 1 203 ? 64.100 23.352 11.031 1.00 35.63 295 ARG B C 1
ATOM 3982 O O . ARG B 1 203 ? 65.079 22.837 10.500 1.00 40.84 295 ARG B O 1
ATOM 3990 N N . THR B 1 204 ? 62.861 22.866 10.913 1.00 41.98 296 THR B N 1
ATOM 3991 C CA . THR B 1 204 ? 62.554 21.719 10.053 1.00 32.79 296 THR B CA 1
ATOM 3992 C C . THR B 1 204 ? 62.817 22.074 8.595 1.00 25.43 296 THR B C 1
ATOM 3993 O O . THR B 1 204 ? 63.510 21.332 7.900 1.00 26.61 296 THR B O 1
ATOM 3997 N N . ILE B 1 205 ? 62.280 23.216 8.160 1.00 26.40 297 ILE B N 1
ATOM 3998 C CA . ILE B 1 205 ? 62.428 23.704 6.781 1.00 32.87 297 ILE B CA 1
ATOM 3999 C C . ILE B 1 205 ? 63.894 23.843 6.374 1.00 37.47 297 ILE B C 1
ATOM 4000 O O . ILE B 1 205 ? 64.311 23.309 5.340 1.00 37.46 297 ILE B O 1
ATOM 4005 N N . GLU B 1 206 ? 64.669 24.521 7.216 1.00 39.02 298 GLU B N 1
ATOM 4006 C CA . GLU B 1 206 ? 66.083 24.779 6.947 1.00 37.86 298 GLU B CA 1
ATOM 4007 C C . GLU B 1 206 ? 66.931 23.510 6.911 1.00 35.14 298 GLU B C 1
ATOM 4008 O O . GLU B 1 206 ? 67.860 23.413 6.112 1.00 43.75 298 GLU B O 1
ATOM 4014 N N . PHE B 1 207 ? 66.595 22.544 7.764 1.00 34.24 299 PHE B N 1
ATOM 4015 C CA . PHE B 1 207 ? 67.195 21.213 7.704 1.00 43.27 299 PHE B CA 1
ATOM 4016 C C . PHE B 1 207 ? 66.820 20.503 6.403 1.00 46.46 299 PHE B C 1
ATOM 4017 O O . PHE B 1 207 ? 67.665 19.859 5.778 1.00 54.23 299 PHE B O 1
ATOM 4025 N N . THR B 1 208 ? 65.558 20.644 5.999 1.00 43.77 300 THR B N 1
ATOM 4026 C CA . THR B 1 208 ? 65.034 19.953 4.823 1.00 31.50 300 THR B CA 1
ATOM 4027 C C . THR B 1 208 ? 65.528 20.524 3.491 1.00 31.41 300 THR B C 1
ATOM 4028 O O . THR B 1 208 ? 65.993 19.762 2.649 1.00 35.24 300 THR B O 1
ATOM 4032 N N . ILE B 1 209 ? 65.453 21.848 3.312 1.00 31.53 301 ILE B N 1
ATOM 4033 C CA . ILE B 1 209 ? 65.817 22.489 2.030 1.00 36.77 301 ILE B CA 1
ATOM 4034 C C . ILE B 1 209 ? 67.293 22.347 1.636 1.00 39.00 301 ILE B C 1
ATOM 4035 O O . ILE B 1 209 ? 67.634 22.431 0.455 1.00 40.93 301 ILE B O 1
ATOM 4040 N N . ALA B 1 210 ? 68.147 22.125 2.632 1.00 37.31 302 ALA B N 1
ATOM 4041 C CA . ALA B 1 210 ? 69.575 21.918 2.423 1.00 41.03 302 ALA B CA 1
ATOM 4042 C C . ALA B 1 210 ? 69.853 20.551 1.804 1.00 43.95 302 ALA B C 1
ATOM 4043 O O . ALA B 1 210 ? 70.888 20.350 1.173 1.00 50.26 302 ALA B O 1
ATOM 4045 N N . GLN B 1 211 ? 68.913 19.621 1.966 1.00 42.77 303 GLN B N 1
ATOM 4046 C CA . GLN B 1 211 ? 69.108 18.242 1.526 1.00 40.60 303 GLN B CA 1
ATOM 4047 C C . GLN B 1 211 ? 68.120 17.815 0.454 1.00 37.03 303 GLN B C 1
ATOM 4048 O O . GLN B 1 211 ? 68.348 16.835 -0.252 1.00 37.60 303 GLN B O 1
ATOM 4054 N N . VAL B 1 212 ? 67.014 18.546 0.359 1.00 38.87 304 VAL B N 1
ATOM 4055 C CA . VAL B 1 212 ? 65.883 18.184 -0.493 1.00 31.65 304 VAL B CA 1
ATOM 4056 C C . VAL B 1 212 ? 65.565 19.395 -1.383 1.00 23.47 304 VAL B C 1
ATOM 4057 O O . VAL B 1 212 ? 65.637 20.532 -0.914 1.00 35.17 304 VAL B O 1
ATOM 4061 N N . PRO B 1 213 ? 65.253 19.159 -2.679 1.00 29.56 305 PRO B N 1
ATOM 4062 C CA . PRO B 1 213 ? 64.766 20.222 -3.567 1.00 30.63 305 PRO B CA 1
ATOM 4063 C C . PRO B 1 213 ? 63.484 20.857 -3.036 1.00 39.31 305 PRO B C 1
ATOM 4064 O O . PRO B 1 213 ? 62.559 20.145 -2.639 1.00 37.45 305 PRO B O 1
ATOM 4068 N N . SER B 1 214 ? 63.456 22.189 -3.041 1.00 31.52 306 SER B N 1
ATOM 4069 C CA . SER B 1 214 ? 62.412 22.990 -2.412 1.00 35.08 306 SER B CA 1
ATOM 4070 C C . SER B 1 214 ? 61.000 22.757 -2.948 1.00 36.45 306 SER B C 1
ATOM 4071 O O . SER B 1 214 ? 60.030 22.813 -2.186 1.00 31.51 306 SER B O 1
ATOM 4074 N N . ARG B 1 215 ? 60.895 22.481 -4.248 1.00 38.65 307 ARG B N 1
ATOM 4075 C CA . ARG B 1 215 ? 59.601 22.239 -4.898 1.00 43.01 307 ARG B CA 1
ATOM 4076 C C . ARG B 1 215 ? 59.004 20.863 -4.578 1.00 31.47 307 ARG B C 1
ATOM 4077 O O . ARG B 1 215 ? 57.872 20.567 -4.957 1.00 36.75 307 ARG B O 1
ATOM 4085 N N . LYS B 1 216 ? 59.764 20.030 -3.878 1.00 30.77 308 LYS B N 1
ATOM 4086 C CA . LYS B 1 216 ? 59.272 18.722 -3.453 1.00 34.50 308 LYS B CA 1
ATOM 4087 C C . LYS B 1 216 ? 58.651 18.777 -2.060 1.00 31.36 308 LYS B C 1
ATOM 4088 O O . LYS B 1 216 ? 57.961 17.844 -1.653 1.00 38.90 308 LYS B O 1
ATOM 4094 N N . ILE B 1 217 ? 58.886 19.876 -1.344 1.00 25.35 309 ILE B N 1
ATOM 4095 C CA . ILE B 1 217 ? 58.524 19.967 0.075 1.00 26.75 309 ILE B CA 1
ATOM 4096 C C . ILE B 1 217 ? 57.124 20.541 0.327 1.00 25.44 309 ILE B C 1
ATOM 4097 O O . ILE B 1 217 ? 56.819 21.679 -0.029 1.00 25.96 309 ILE B O 1
ATOM 4102 N N . ILE B 1 218 ? 56.287 19.720 0.946 1.00 32.07 310 ILE B N 1
ATOM 4103 C CA . ILE B 1 218 ? 54.962 20.120 1.396 1.00 29.33 310 ILE B CA 1
ATOM 4104 C C . ILE B 1 218 ? 55.018 20.009 2.911 1.00 29.98 310 ILE B C 1
ATOM 4105 O O . ILE B 1 218 ? 55.455 18.981 3.444 1.00 32.17 310 ILE B O 1
ATOM 4110 N N . ILE B 1 219 ? 54.627 21.062 3.620 1.00 29.68 311 ILE B N 1
ATOM 4111 C CA . ILE B 1 219 ? 54.593 20.943 5.070 1.00 30.44 311 ILE B CA 1
ATOM 4112 C C . ILE B 1 219 ? 53.160 20.728 5.571 1.00 28.18 311 ILE B C 1
ATOM 4113 O O . ILE B 1 219 ? 52.252 21.526 5.322 1.00 26.92 311 ILE B O 1
ATOM 4118 N N . GLY B 1 220 ? 52.974 19.592 6.231 1.00 26.67 312 GLY B N 1
ATOM 4119 C CA . GLY B 1 220 ? 51.689 19.212 6.780 1.00 34.96 312 GLY B CA 1
ATOM 4120 C C . GLY B 1 220 ? 51.421 19.995 8.043 1.00 37.20 312 GLY B C 1
ATOM 4121 O O . GLY B 1 220 ? 52.336 20.267 8.819 1.00 25.64 312 GLY B O 1
ATOM 4122 N N . VAL B 1 221 ? 50.161 20.369 8.228 1.00 33.96 313 VAL B N 1
ATOM 4123 C CA . VAL B 1 221 ? 49.714 21.073 9.424 1.00 26.16 313 VAL B CA 1
ATOM 4124 C C . VAL B 1 221 ? 48.995 20.074 10.348 1.00 41.28 313 VAL B C 1
ATOM 4125 O O . VAL B 1 221 ? 48.606 18.997 9.886 1.00 45.37 313 VAL B O 1
ATOM 4129 N N . PRO B 1 222 ? 48.858 20.391 11.658 1.00 38.46 314 PRO B N 1
ATOM 4130 C CA . PRO B 1 222 ? 48.226 19.410 12.555 1.00 38.98 314 PRO B CA 1
ATOM 4131 C C . PRO B 1 222 ? 46.750 19.120 12.294 1.00 38.82 314 PRO B C 1
ATOM 4132 O O . PRO B 1 222 ? 46.029 19.984 11.773 1.00 32.21 314 PRO B O 1
ATOM 4136 N N . LEU B 1 223 ? 46.325 17.902 12.643 1.00 38.40 315 LEU B N 1
ATOM 4137 C CA A LEU B 1 223 ? 44.903 17.570 12.653 0.50 48.28 315 LEU B CA 1
ATOM 4138 C CA B LEU B 1 223 ? 44.905 17.557 12.652 0.50 46.94 315 LEU B CA 1
ATOM 4139 C C . LEU B 1 223 ? 44.299 17.887 14.020 1.00 43.33 315 LEU B C 1
ATOM 4140 O O . LEU B 1 223 ? 43.192 18.433 14.100 1.00 42.27 315 LEU B O 1
ATOM 4149 N N . TYR B 1 224 ? 45.049 17.577 15.084 1.00 36.20 316 TYR B N 1
ATOM 4150 C CA A TYR B 1 224 ? 44.525 17.818 16.415 0.50 34.71 316 TYR B CA 1
ATOM 4151 C CA B TYR B 1 224 ? 44.611 17.691 16.488 0.50 31.11 316 TYR B CA 1
ATOM 4152 C C . TYR B 1 224 ? 45.280 18.842 17.249 1.00 37.45 316 TYR B C 1
ATOM 4153 O O . TYR B 1 224 ? 46.491 19.065 17.097 1.00 35.61 316 TYR B O 1
ATOM 4170 N N . GLY B 1 225 ? 44.506 19.519 18.092 1.00 38.05 317 GLY B N 1
ATOM 4171 C CA . GLY B 1 225 ? 45.029 20.357 19.157 1.00 32.00 317 GLY B CA 1
ATOM 4172 C C . GLY B 1 225 ? 44.871 19.482 20.394 1.00 44.52 317 GLY B C 1
ATOM 4173 O O . GLY B 1 225 ? 44.260 18.410 20.321 1.00 40.02 317 GLY B O 1
ATOM 4174 N N . TYR B 1 226 ? 45.420 19.897 21.531 1.00 37.46 318 TYR B N 1
ATOM 4175 C CA . TYR B 1 226 ? 45.309 19.063 22.732 1.00 32.44 318 TYR B CA 1
ATOM 4176 C C . TYR B 1 226 ? 44.872 19.830 23.976 1.00 34.89 318 TYR B C 1
ATOM 4177 O O . TYR B 1 226 ? 45.120 21.032 24.098 1.00 34.20 318 TYR B O 1
ATOM 4186 N N . ASP B 1 227 ? 44.213 19.117 24.884 1.00 36.64 319 ASP B N 1
ATOM 4187 C CA . ASP B 1 227 ? 43.716 19.677 26.135 1.00 42.13 319 ASP B CA 1
ATOM 4188 C C . ASP B 1 227 ? 44.368 18.910 27.286 1.00 47.75 319 ASP B C 1
ATOM 4189 O O . ASP B 1 227 ? 44.069 17.732 27.513 1.00 43.81 319 ASP B O 1
ATOM 4194 N N . TRP B 1 228 ? 45.261 19.594 28.000 1.00 49.19 320 TRP B N 1
ATOM 4195 C CA . TRP B 1 228 ? 45.979 19.017 29.141 1.00 50.78 320 TRP B CA 1
ATOM 4196 C C . TRP B 1 228 ? 45.433 19.572 30.462 1.00 42.73 320 TRP B C 1
ATOM 4197 O O . TRP B 1 228 ? 45.159 20.766 30.567 1.00 38.69 320 TRP B O 1
ATOM 4208 N N . ILE B 1 229 ? 45.293 18.724 31.477 1.00 53.04 321 ILE B N 1
ATOM 4209 C CA . ILE B 1 229 ? 45.077 19.234 32.840 1.00 55.17 321 ILE B CA 1
ATOM 4210 C C . ILE B 1 229 ? 46.424 19.619 33.457 1.00 52.92 321 ILE B C 1
ATOM 4211 O O . ILE B 1 229 ? 47.310 18.771 33.594 1.00 50.97 321 ILE B O 1
ATOM 4216 N N . ILE B 1 230 ? 46.589 20.902 33.792 1.00 47.89 322 ILE B N 1
ATOM 4217 C CA . ILE B 1 230 ? 47.878 21.377 34.320 1.00 52.48 322 ILE B CA 1
ATOM 4218 C C . ILE B 1 230 ? 48.050 21.102 35.826 1.00 70.60 322 ILE B C 1
ATOM 4219 O O . ILE B 1 230 ? 47.154 20.512 36.447 1.00 78.60 322 ILE B O 1
ATOM 4224 N N . PRO B 1 231 ? 49.141 21.596 36.446 1.00 75.73 323 PRO B N 1
ATOM 4225 C CA . PRO B 1 231 ? 50.156 20.717 36.957 1.00 71.38 323 PRO B CA 1
ATOM 4226 C C . PRO B 1 231 ? 50.123 19.329 36.298 1.00 65.63 323 PRO B C 1
ATOM 4227 O O . PRO B 1 231 ? 49.402 18.421 36.735 1.00 64.39 323 PRO B O 1
ATOM 4231 N N . TYR B 1 232 ? 50.893 19.225 35.214 1.00 61.50 324 TYR B N 1
ATOM 4232 C CA . TYR B 1 232 ? 50.975 18.032 34.374 1.00 60.54 324 TYR B CA 1
ATOM 4233 C C . TYR B 1 232 ? 51.563 16.851 35.132 1.00 56.10 324 TYR B C 1
ATOM 4234 O O . TYR B 1 232 ? 52.603 16.972 35.777 1.00 61.09 324 TYR B O 1
ATOM 4243 N N . GLN B 1 233 ? 50.887 15.711 35.033 1.00 65.80 325 GLN B N 1
ATOM 4244 C CA . GLN B 1 233 ? 51.321 14.485 35.685 1.00 71.30 325 GLN B CA 1
ATOM 4245 C C . GLN B 1 233 ? 51.649 13.419 34.637 1.00 69.79 325 GLN B C 1
ATOM 4246 O O . GLN B 1 233 ? 50.750 12.945 33.935 1.00 72.13 325 GLN B O 1
ATOM 4252 N N . PRO B 1 234 ? 52.942 13.053 34.520 1.00 66.28 326 PRO B N 1
ATOM 4253 C CA . PRO B 1 234 ? 53.429 12.065 33.550 1.00 69.17 326 PRO B CA 1
ATOM 4254 C C . PRO B 1 234 ? 52.796 10.691 33.738 1.00 72.78 326 PRO B C 1
ATOM 4255 O O . PRO B 1 234 ? 52.841 10.129 34.837 1.00 70.10 326 PRO B O 1
ATOM 4259 N N . GLY B 1 235 ? 52.205 10.169 32.666 1.00 68.73 327 GLY B N 1
ATOM 4260 C CA . GLY B 1 235 ? 51.487 8.899 32.712 1.00 68.50 327 GLY B CA 1
ATOM 4261 C C . GLY B 1 235 ? 50.069 9.021 32.189 1.00 69.41 327 GLY B C 1
ATOM 4262 O O . GLY B 1 235 ? 49.536 8.075 31.602 1.00 70.02 327 GLY B O 1
ATOM 4263 N N . THR B 1 236 ? 49.459 10.185 32.408 1.00 67.11 328 THR B N 1
ATOM 4264 C CA . THR B 1 236 ? 48.114 10.477 31.905 1.00 71.39 328 THR B CA 1
ATOM 4265 C C . THR B 1 236 ? 48.148 10.926 30.441 1.00 70.34 328 THR B C 1
ATOM 4266 O O . THR B 1 236 ? 49.204 11.292 29.917 1.00 61.37 328 THR B O 1
ATOM 4270 N N . VAL B 1 237 ? 46.986 10.893 29.790 1.00 68.37 329 VAL B N 1
ATOM 4271 C CA . VAL B 1 237 ? 46.861 11.332 28.400 1.00 65.49 329 VAL B CA 1
ATOM 4272 C C . VAL B 1 237 ? 45.976 12.572 28.256 1.00 58.99 329 VAL B C 1
ATOM 4273 O O . VAL B 1 237 ? 44.959 12.716 28.941 1.00 55.44 329 VAL B O 1
ATOM 4277 N N . ALA B 1 238 ? 46.384 13.466 27.360 1.00 58.69 330 ALA B N 1
ATOM 4278 C CA . ALA B 1 238 ? 45.618 14.665 27.041 1.00 48.06 330 ALA B CA 1
ATOM 4279 C C . ALA B 1 238 ? 44.432 14.320 26.141 1.00 47.00 330 ALA B C 1
ATOM 4280 O O . ALA B 1 238 ? 44.413 13.264 25.510 1.00 41.05 330 ALA B O 1
ATOM 4282 N N . SER B 1 239 ? 43.442 15.206 26.094 1.00 49.79 331 SER B N 1
ATOM 4283 C CA . SER B 1 239 ? 42.318 15.050 25.170 1.00 49.59 331 SER B CA 1
ATOM 4284 C C . SER B 1 239 ? 42.681 15.608 23.795 1.00 42.53 331 SER B C 1
ATOM 4285 O O . SER B 1 239 ? 42.972 16.797 23.664 1.00 39.35 331 SER B O 1
ATOM 4288 N N . ALA B 1 240 ? 42.675 14.741 22.784 1.00 39.86 332 ALA B N 1
ATOM 4289 C CA . ALA B 1 240 ? 42.930 15.150 21.405 1.00 38.38 332 ALA B CA 1
ATOM 4290 C C . ALA B 1 240 ? 41.664 15.724 20.796 1.00 40.94 332 ALA B C 1
ATOM 4291 O O . ALA B 1 240 ? 40.712 14.994 20.514 1.00 54.31 332 ALA B O 1
ATOM 4293 N N . ILE B 1 241 ? 41.658 17.038 20.608 1.00 35.63 333 ILE B N 1
ATOM 4294 C CA . ILE B 1 241 ? 40.498 17.754 20.091 1.00 34.82 333 ILE B CA 1
ATOM 4295 C C . ILE B 1 241 ? 40.803 18.447 18.765 1.00 38.55 333 ILE B C 1
ATOM 4296 O O . ILE B 1 241 ? 41.957 18.757 18.474 1.00 40.92 333 ILE B O 1
ATOM 4301 N N . SER B 1 242 ? 39.773 18.693 17.956 1.00 31.44 334 SER B N 1
ATOM 4302 C CA . SER B 1 242 ? 39.964 19.453 16.724 1.00 33.96 334 SER B CA 1
ATOM 4303 C C . SER B 1 242 ? 40.169 20.928 17.061 1.00 33.11 334 SER B C 1
ATOM 4304 O O . SER B 1 242 ? 39.909 21.357 18.189 1.00 44.50 334 SER B O 1
ATOM 4307 N N . ASN B 1 243 ? 40.640 21.701 16.087 1.00 30.19 335 ASN B N 1
ATOM 4308 C CA . ASN B 1 243 ? 40.845 23.138 16.276 1.00 28.45 335 ASN B CA 1
ATOM 4309 C C . ASN B 1 243 ? 39.545 23.896 16.487 1.00 32.47 335 ASN B C 1
ATOM 4310 O O . ASN B 1 243 ? 39.524 24.897 17.202 1.00 30.98 335 ASN B O 1
ATOM 4315 N N . GLN B 1 244 ? 38.469 23.422 15.860 1.00 31.73 336 GLN B N 1
ATOM 4316 C CA . GLN B 1 244 ? 37.135 23.969 16.117 1.00 35.24 336 GLN B CA 1
ATOM 4317 C C . GLN B 1 244 ? 36.636 23.566 17.508 1.00 25.43 336 GLN B C 1
ATOM 4318 O O . GLN B 1 244 ? 36.039 24.384 18.201 1.00 29.07 336 GLN B O 1
ATOM 4324 N N . ASN B 1 245 ? 36.904 22.321 17.914 1.00 32.36 337 ASN B N 1
ATOM 4325 C CA . ASN B 1 245 ? 36.604 21.856 19.278 1.00 31.14 337 ASN B CA 1
ATOM 4326 C C . ASN B 1 245 ? 37.267 22.700 20.369 1.00 38.03 337 ASN B C 1
ATOM 4327 O O . ASN B 1 245 ? 36.701 22.869 21.454 1.00 32.13 337 ASN B O 1
ATOM 4332 N N . ALA B 1 246 ? 38.466 23.211 20.081 1.00 32.54 338 ALA B N 1
ATOM 4333 C CA . ALA B 1 246 ? 39.180 24.098 21.004 1.00 36.24 338 ALA B CA 1
ATOM 4334 C C . ALA B 1 246 ? 38.490 25.445 21.127 1.00 38.52 338 ALA B C 1
ATOM 4335 O O . ALA B 1 246 ? 38.343 25.964 22.232 1.00 45.30 338 ALA B O 1
ATOM 4337 N N . ILE B 1 247 ? 38.061 25.999 19.994 1.00 37.67 339 ILE B N 1
ATOM 4338 C CA . ILE B 1 247 ? 37.256 27.223 19.975 1.00 42.45 339 ILE B CA 1
ATOM 4339 C C . ILE B 1 247 ? 35.974 27.042 20.798 1.00 43.99 339 ILE B C 1
ATOM 4340 O O . ILE B 1 247 ? 35.668 27.864 21.662 1.00 40.93 339 ILE B O 1
ATOM 4345 N N . GLU B 1 248 ? 35.267 25.942 20.537 1.00 36.05 340 GLU B N 1
ATOM 4346 C CA . GLU B 1 248 ? 33.991 25.602 21.177 1.00 36.70 340 GLU B CA 1
ATOM 4347 C C . GLU B 1 248 ? 34.138 25.430 22.694 1.00 40.46 340 GLU B C 1
ATOM 4348 O O . GLU B 1 248 ? 33.277 25.861 23.465 1.00 44.74 340 GLU B O 1
ATOM 4354 N N . ARG B 1 249 ? 35.249 24.822 23.102 1.00 36.19 341 ARG B N 1
ATOM 4355 C CA . ARG B 1 249 ? 35.591 24.638 24.505 1.00 43.18 341 ARG B CA 1
ATOM 4356 C C . ARG B 1 249 ? 35.864 25.986 25.183 1.00 49.20 341 ARG B C 1
ATOM 4357 O O . ARG B 1 249 ? 35.543 26.170 26.353 1.00 58.80 341 ARG B O 1
ATOM 4365 N N . ALA B 1 250 ? 36.428 26.931 24.436 1.00 47.11 342 ALA B N 1
ATOM 4366 C CA . ALA B 1 250 ? 36.714 28.265 24.963 1.00 46.68 342 ALA B CA 1
ATOM 4367 C C . ALA B 1 250 ? 35.474 29.152 25.114 1.00 41.55 342 ALA B C 1
ATOM 4368 O O . ALA B 1 250 ? 35.478 30.066 25.931 1.00 40.38 342 ALA B O 1
ATOM 4370 N N . MET B 1 251 ? 34.431 28.898 24.324 1.00 47.17 343 MET B N 1
ATOM 4371 C CA . MET B 1 251 ? 33.170 29.641 24.450 1.00 53.20 343 MET B CA 1
ATOM 4372 C C . MET B 1 251 ? 32.404 29.173 25.678 1.00 52.45 343 MET B C 1
ATOM 4373 O O . MET B 1 251 ? 31.808 29.980 26.397 1.00 48.42 343 MET B O 1
ATOM 4378 N N . ARG B 1 252 ? 32.423 27.854 25.879 1.00 48.34 344 ARG B N 1
ATOM 4379 C CA . ARG B 1 252 ? 31.772 27.166 26.990 1.00 52.20 344 ARG B CA 1
ATOM 4380 C C . ARG B 1 252 ? 32.278 27.655 28.348 1.00 55.09 344 ARG B C 1
ATOM 4381 O O . ARG B 1 252 ? 31.486 27.910 29.256 1.00 51.01 344 ARG B O 1
ATOM 4389 N N . TYR B 1 253 ? 33.596 27.800 28.466 1.00 51.27 345 TYR B N 1
ATOM 4390 C CA . TYR B 1 253 ? 34.221 28.195 29.721 1.00 50.33 345 TYR B CA 1
ATOM 4391 C C . TYR B 1 253 ? 34.603 29.669 29.739 1.00 47.99 345 TYR B C 1
ATOM 4392 O O . TYR B 1 253 ? 35.341 30.101 30.631 1.00 60.66 345 TYR B O 1
ATOM 4401 N N . GLN B 1 254 ? 34.086 30.414 28.752 1.00 49.93 346 GLN B N 1
ATOM 4402 C CA A GLN B 1 254 ? 34.348 31.850 28.551 0.50 48.54 346 GLN B CA 1
ATOM 4403 C CA B GLN B 1 254 ? 34.330 31.859 28.621 0.50 48.15 346 GLN B CA 1
ATOM 4404 C C . GLN B 1 254 ? 35.814 32.239 28.775 1.00 54.10 346 GLN B C 1
ATOM 4405 O O . GLN B 1 254 ? 36.136 33.267 29.387 1.00 46.55 346 GLN B O 1
ATOM 4416 N N . ALA B 1 255 ? 36.702 31.400 28.241 1.00 50.84 347 ALA B N 1
ATOM 4417 C CA . ALA B 1 255 ? 38.142 31.593 28.336 1.00 51.87 347 ALA B CA 1
ATOM 4418 C C . ALA B 1 255 ? 38.633 32.455 27.176 1.00 55.38 347 ALA B C 1
ATOM 4419 O O . ALA B 1 255 ? 38.291 32.188 26.020 1.00 58.77 347 ALA B O 1
ATOM 4421 N N . PRO B 1 256 ? 39.421 33.506 27.478 1.00 61.07 348 PRO B N 1
ATOM 4422 C CA . PRO B 1 256 ? 39.986 34.323 26.401 1.00 60.27 348 PRO B CA 1
ATOM 4423 C C . PRO B 1 256 ? 41.082 33.573 25.636 1.00 51.21 348 PRO B C 1
ATOM 4424 O O . PRO B 1 256 ? 41.908 32.890 26.243 1.00 46.05 348 PRO B O 1
ATOM 4428 N N . ILE B 1 257 ? 41.060 33.678 24.311 1.00 57.96 349 ILE B N 1
ATOM 4429 C CA . ILE B 1 257 ? 42.091 33.060 23.478 1.00 60.34 349 ILE B CA 1
ATOM 4430 C C . ILE B 1 257 ? 43.312 33.975 23.415 1.00 58.54 349 ILE B C 1
ATOM 4431 O O . ILE B 1 257 ? 43.224 35.116 22.949 1.00 51.71 349 ILE B O 1
ATOM 4436 N N . GLN B 1 258 ? 44.442 33.474 23.905 1.00 48.66 350 GLN B N 1
ATOM 4437 C CA . GLN B 1 258 ? 45.702 34.207 23.835 1.00 55.56 350 GLN B CA 1
ATOM 4438 C C . GLN B 1 258 ? 46.643 33.622 22.781 1.00 57.10 350 GLN B C 1
ATOM 4439 O O . GLN B 1 258 ? 46.549 32.448 22.433 1.00 49.09 350 GLN B O 1
ATOM 4445 N N . TYR B 1 259 ? 47.542 34.459 22.275 1.00 49.76 351 TYR B N 1
ATOM 4446 C CA . TYR B 1 259 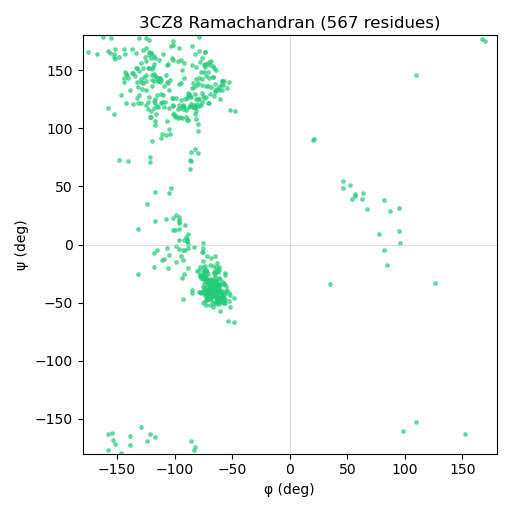? 48.410 34.094 21.166 1.00 47.24 351 TYR B CA 1
ATOM 4447 C C . TYR B 1 259 ? 49.869 34.298 21.554 1.00 47.89 351 TYR B C 1
ATOM 4448 O O . TYR B 1 259 ? 50.274 35.407 21.900 1.00 48.07 351 TYR B O 1
ATOM 4457 N N . SER B 1 260 ? 50.647 33.219 21.507 1.00 44.04 352 SER B N 1
ATOM 4458 C CA . SER B 1 260 ? 52.087 33.287 21.733 1.00 44.17 352 SER B CA 1
ATOM 4459 C C . SER B 1 260 ? 52.780 33.859 20.500 1.00 46.80 352 SER B C 1
ATOM 4460 O O . SER B 1 260 ? 52.638 33.316 19.408 1.00 49.09 352 SER B O 1
ATOM 4463 N N . ALA B 1 261 ? 53.518 34.954 20.674 1.00 47.22 353 ALA B N 1
ATOM 4464 C CA . ALA B 1 261 ? 54.212 35.603 19.555 1.00 45.80 353 ALA B CA 1
ATOM 4465 C C . ALA B 1 261 ? 55.450 34.828 19.113 1.00 44.43 353 ALA B C 1
ATOM 4466 O O . ALA B 1 261 ? 55.817 34.859 17.938 1.00 48.13 353 ALA B O 1
ATOM 4468 N N . GLU B 1 262 ? 56.078 34.131 20.057 1.00 45.37 354 GLU B N 1
ATOM 4469 C CA . GLU B 1 262 ? 57.306 33.380 19.792 1.00 48.16 354 GLU B CA 1
ATOM 4470 C C . GLU B 1 262 ? 57.022 32.092 19.026 1.00 51.85 354 GLU B C 1
ATOM 4471 O O . GLU B 1 262 ? 57.773 31.714 18.122 1.00 45.87 354 GLU B O 1
ATOM 4477 N N . TYR B 1 263 ? 55.936 31.422 19.398 1.00 50.06 355 TYR B N 1
ATOM 4478 C CA . TYR B 1 263 ? 55.583 30.145 18.798 1.00 44.45 355 TYR B CA 1
ATOM 4479 C C . TYR B 1 263 ? 54.601 30.317 17.649 1.00 42.70 355 TYR B C 1
ATOM 4480 O O . TYR B 1 263 ? 54.355 29.368 16.900 1.00 45.98 355 TYR B O 1
ATOM 4489 N N . GLN B 1 264 ? 54.073 31.535 17.514 1.00 31.54 356 GLN B N 1
ATOM 4490 C CA . GLN B 1 264 ? 52.981 31.867 16.583 1.00 37.39 356 GLN B CA 1
ATOM 4491 C C . GLN B 1 264 ? 51.844 30.836 16.646 1.00 44.94 356 GLN B C 1
ATOM 4492 O O . GLN B 1 264 ? 51.458 30.250 15.633 1.00 41.48 356 GLN B O 1
ATOM 4498 N N . SER B 1 265 ? 51.338 30.624 17.862 1.00 37.22 357 SER B N 1
ATOM 4499 C CA . SER B 1 265 ? 50.384 29.564 18.176 1.00 35.11 357 SER B CA 1
ATOM 4500 C C . SER B 1 265 ? 49.412 30.028 19.262 1.00 33.07 357 SER B C 1
ATOM 4501 O O . SER B 1 265 ? 49.851 30.508 20.309 1.00 42.72 357 SER B O 1
ATOM 4504 N N . PRO B 1 266 ? 48.090 29.874 19.027 1.00 44.95 358 PRO B N 1
ATOM 4505 C CA . PRO B 1 266 ? 47.112 30.288 20.028 1.00 34.62 358 PRO B CA 1
ATOM 4506 C C . PRO B 1 266 ? 47.003 29.281 21.168 1.00 37.33 358 PRO B C 1
ATOM 4507 O O . PRO B 1 266 ? 47.358 28.112 21.005 1.00 27.34 358 PRO B O 1
ATOM 4511 N N . PHE B 1 267 ? 46.529 29.749 22.316 1.00 34.94 359 PHE B N 1
ATOM 4512 C CA . PHE B 1 267 ? 46.302 28.897 23.482 1.00 40.29 359 PHE B CA 1
ATOM 4513 C C . PHE B 1 267 ? 45.292 29.544 24.427 1.00 29.30 359 PHE B C 1
ATOM 4514 O O . PHE B 1 267 ? 44.965 30.722 24.278 1.00 38.03 359 PHE B O 1
ATOM 4522 N N . PHE B 1 268 ? 44.788 28.763 25.378 1.00 35.10 360 PHE B N 1
ATOM 4523 C CA . PHE B 1 268 ? 43.963 29.297 26.468 1.00 37.91 360 PHE B CA 1
ATOM 4524 C C . PHE B 1 268 ? 43.992 28.402 27.692 1.00 34.13 360 PHE B C 1
ATOM 4525 O O . PHE B 1 268 ? 44.426 27.250 27.623 1.00 40.95 360 PHE B O 1
ATOM 4533 N N . ARG B 1 269 ? 43.543 28.952 28.815 1.00 42.76 361 ARG B N 1
ATOM 4534 C CA . ARG B 1 269 ? 43.401 28.190 30.048 1.00 47.11 361 ARG B CA 1
ATOM 4535 C C . ARG B 1 269 ? 42.026 28.416 30.669 1.00 44.95 361 ARG B C 1
ATOM 4536 O O . ARG B 1 269 ? 41.433 29.489 30.516 1.00 50.99 361 ARG B O 1
ATOM 4544 N N . TYR B 1 270 ? 41.520 27.396 31.355 1.00 42.18 362 TYR B N 1
ATOM 4545 C CA . TYR B 1 270 ? 40.246 27.501 32.063 1.00 43.92 362 TYR B CA 1
ATOM 4546 C C . TYR B 1 270 ? 40.191 26.570 33.270 1.00 49.55 362 TYR B C 1
ATOM 4547 O O . TYR B 1 270 ? 41.033 25.676 33.419 1.00 44.51 362 TYR B O 1
ATOM 4556 N N . SER B 1 271 ? 39.175 26.789 34.106 1.00 52.97 363 SER B N 1
ATOM 4557 C CA . SER B 1 271 ? 38.806 25.882 35.186 1.00 54.62 363 SER B CA 1
ATOM 4558 C C . SER B 1 271 ? 37.540 25.129 34.780 1.00 52.06 363 SER B C 1
ATOM 4559 O O . SER B 1 271 ? 36.579 25.740 34.294 1.00 43.82 363 SER B O 1
ATOM 4562 N N . ASP B 1 272 ? 37.535 23.811 34.969 1.00 46.47 364 ASP B N 1
ATOM 4563 C CA . ASP B 1 272 ? 36.334 23.018 34.694 1.00 57.87 364 ASP B CA 1
ATOM 4564 C C . ASP B 1 272 ? 35.366 22.990 35.890 1.00 69.47 364 ASP B C 1
ATOM 4565 O O . ASP B 1 272 ? 35.536 23.740 36.859 1.00 69.16 364 ASP B O 1
ATOM 4570 N N . GLN B 1 273 ? 34.360 22.121 35.813 1.00 76.01 365 GLN B N 1
ATOM 4571 C CA . GLN B 1 273 ? 33.369 21.974 36.880 1.00 82.73 365 GLN B CA 1
ATOM 4572 C C . GLN B 1 273 ? 33.919 21.240 38.105 1.00 76.22 365 GLN B C 1
ATOM 4573 O O . GLN B 1 273 ? 33.445 21.457 39.221 1.00 77.45 365 GLN B O 1
ATOM 4579 N N . GLN B 1 274 ? 34.920 20.386 37.890 1.00 72.30 366 GLN B N 1
ATOM 4580 C CA . GLN B 1 274 ? 35.545 19.601 38.962 1.00 65.96 366 GLN B CA 1
ATOM 4581 C C . GLN B 1 274 ? 36.707 20.330 39.646 1.00 63.82 366 GLN B C 1
ATOM 4582 O O . GLN B 1 274 ? 37.440 19.729 40.438 1.00 71.50 366 GLN B O 1
ATOM 4588 N N . GLY B 1 275 ? 36.883 21.614 39.334 1.00 62.13 367 GLY B N 1
ATOM 4589 C CA . GLY B 1 275 ? 37.945 22.428 39.934 1.00 67.43 367 GLY B CA 1
ATOM 4590 C C . GLY B 1 275 ? 39.341 22.296 39.332 1.00 66.96 367 GLY B C 1
ATOM 4591 O O . GLY B 1 275 ? 40.258 23.013 39.739 1.00 69.33 367 GLY B O 1
ATOM 4592 N N . ARG B 1 276 ? 39.506 21.381 38.375 1.00 62.02 368 ARG B N 1
ATOM 4593 C CA . ARG B 1 276 ? 40.777 21.197 37.673 1.00 59.96 368 ARG B CA 1
ATOM 4594 C C . ARG B 1 276 ? 41.058 22.341 36.704 1.00 61.59 368 ARG B C 1
ATOM 4595 O O . ARG B 1 276 ? 40.139 22.889 36.086 1.00 53.83 368 ARG B O 1
ATOM 4603 N N . THR B 1 277 ? 42.337 22.691 36.582 1.00 63.99 369 THR B N 1
ATOM 4604 C CA A THR B 1 277 ? 42.762 23.710 35.629 0.50 60.90 369 THR B CA 1
ATOM 4605 C CA B THR B 1 277 ? 42.791 23.709 35.634 0.50 60.91 369 THR B CA 1
ATOM 4606 C C . THR B 1 277 ? 43.279 23.054 34.343 1.00 58.07 369 THR B C 1
ATOM 4607 O O . THR B 1 277 ? 43.998 22.051 34.383 1.00 55.65 369 THR B O 1
ATOM 4614 N N . HIS B 1 278 ? 42.880 23.615 33.203 1.00 52.08 370 HIS B N 1
ATOM 4615 C CA . HIS B 1 278 ? 43.233 23.059 31.892 1.00 55.67 370 HIS B CA 1
ATOM 4616 C C . HIS B 1 278 ? 44.097 24.011 31.069 1.00 43.87 370 HIS B C 1
ATOM 4617 O O . HIS B 1 278 ? 43.917 25.223 31.133 1.00 43.01 370 HIS B O 1
ATOM 4624 N N . GLU B 1 279 ? 45.019 23.456 30.288 1.00 44.38 371 GLU B N 1
ATOM 4625 C CA . GLU B 1 279 ? 45.763 24.241 29.298 1.00 52.06 371 GLU B CA 1
ATOM 4626 C C . GLU B 1 279 ? 45.583 23.647 27.904 1.00 39.16 371 GLU B C 1
ATOM 4627 O O . GLU B 1 279 ? 45.891 22.478 27.683 1.00 32.96 371 GLU B O 1
ATOM 4633 N N . VAL B 1 280 ? 45.089 24.463 26.975 1.00 41.91 372 VAL B N 1
ATOM 4634 C CA . VAL B 1 280 ? 44.762 23.996 25.620 1.00 47.24 372 VAL B CA 1
ATOM 4635 C C . VAL B 1 280 ? 45.615 24.687 24.556 1.00 43.08 372 VAL B C 1
ATOM 4636 O O . VAL B 1 280 ? 45.607 25.911 24.457 1.00 35.56 372 VAL B O 1
ATOM 4640 N N . TRP B 1 281 ? 46.347 23.899 23.770 1.00 38.66 373 TRP B N 1
ATOM 4641 C CA . TRP B 1 281 ? 47.059 24.421 22.599 1.00 33.58 373 TRP B CA 1
ATOM 4642 C C . TRP B 1 281 ? 46.447 23.898 21.305 1.00 32.50 373 TRP B C 1
ATOM 4643 O O . TRP B 1 281 ? 46.053 22.734 21.222 1.00 33.57 373 TRP B O 1
ATOM 4654 N N . PHE B 1 282 ? 46.378 24.764 20.298 1.00 29.09 374 PHE B N 1
ATOM 4655 C CA . PHE B 1 282 ? 45.726 24.434 19.032 1.00 32.21 374 PHE B CA 1
ATOM 4656 C C . PHE B 1 282 ? 46.246 25.336 17.911 1.00 37.58 374 PHE B C 1
ATOM 4657 O O . PHE B 1 282 ? 47.305 25.960 18.039 1.00 38.16 374 PHE B O 1
ATOM 4665 N N . GLU B 1 283 ? 45.508 25.386 16.809 1.00 32.53 375 GLU B N 1
ATOM 4666 C CA . GLU B 1 283 ? 45.874 26.202 15.673 1.00 36.64 375 GLU B CA 1
ATOM 4667 C C . GLU B 1 283 ? 44.638 26.995 15.259 1.00 31.16 375 GLU B C 1
ATOM 4668 O O . GLU B 1 283 ? 43.541 26.455 15.221 1.00 31.07 375 GLU B O 1
ATOM 4674 N N . GLY B 1 284 ? 44.814 28.280 14.979 1.00 35.61 376 GLY B N 1
ATOM 4675 C CA . GLY B 1 284 ? 43.713 29.143 14.543 1.00 29.87 376 GLY B CA 1
ATOM 4676 C C . GLY B 1 284 ? 44.017 29.735 13.179 1.00 36.93 376 GLY B C 1
ATOM 4677 O O . GLY B 1 284 ? 44.890 29.238 12.477 1.00 37.25 376 GLY B O 1
ATOM 4678 N N . VAL B 1 285 ? 43.303 30.795 12.805 1.00 38.60 377 VAL B N 1
ATOM 4679 C CA . VAL B 1 285 ? 43.467 31.427 11.486 1.00 41.43 377 VAL B CA 1
ATOM 4680 C C . VAL B 1 285 ? 44.829 32.140 11.338 1.00 42.83 377 VAL B C 1
ATOM 4681 O O . VAL B 1 285 ? 45.476 32.056 10.292 1.00 38.99 377 VAL B O 1
ATOM 4685 N N . ARG B 1 286 ? 45.263 32.797 12.411 1.00 42.41 378 ARG B N 1
ATOM 4686 C CA . ARG B 1 286 ? 46.496 33.576 12.435 1.00 43.70 378 ARG B CA 1
ATOM 4687 C C . ARG B 1 286 ? 47.734 32.675 12.399 1.00 35.59 378 ARG B C 1
ATOM 4688 O O . ARG B 1 286 ? 48.698 32.960 11.693 1.00 37.54 378 ARG B O 1
ATOM 4696 N N . SER B 1 287 ? 47.697 31.587 13.161 1.00 32.10 379 SER B N 1
ATOM 4697 C CA . SER B 1 287 ? 48.782 30.613 13.175 1.00 38.12 379 SER B CA 1
ATOM 4698 C C . SER B 1 287 ? 48.873 29.833 11.868 1.00 33.18 379 SER B C 1
ATOM 4699 O O . SER B 1 287 ? 49.964 29.474 11.440 1.00 33.57 379 SER B O 1
ATOM 4702 N N . MET B 1 288 ? 47.720 29.576 11.253 1.00 42.88 380 MET B N 1
ATOM 4703 C CA . MET B 1 288 ? 47.647 28.884 9.969 1.00 38.88 380 MET B CA 1
ATOM 4704 C C . MET B 1 288 ? 48.212 29.745 8.841 1.00 35.31 380 MET B C 1
ATOM 4705 O O . MET B 1 288 ? 48.950 29.242 7.995 1.00 29.53 380 MET B O 1
ATOM 4710 N N . SER B 1 289 ? 47.869 31.037 8.849 1.00 40.39 381 SER B N 1
ATOM 4711 C CA . SER B 1 289 ? 48.403 32.012 7.890 1.00 44.17 381 SER B CA 1
ATOM 4712 C C . SER B 1 289 ? 49.924 32.156 7.977 1.00 41.36 381 SER B C 1
ATOM 4713 O O . SER B 1 289 ? 50.589 32.323 6.952 1.00 40.71 381 SER B O 1
ATOM 4716 N N . ARG B 1 290 ? 50.450 32.081 9.201 1.00 32.53 382 ARG B N 1
ATOM 4717 C CA A ARG B 1 290 ? 51.888 32.153 9.432 0.50 41.30 382 ARG B CA 1
ATOM 4718 C CA B ARG B 1 290 ? 51.886 32.142 9.458 0.50 38.75 382 ARG B CA 1
ATOM 4719 C C . ARG B 1 290 ? 52.614 30.941 8.847 1.00 40.51 382 ARG B C 1
ATOM 4720 O O . ARG B 1 290 ? 53.762 31.054 8.404 1.00 42.64 382 ARG B O 1
ATOM 4735 N N . LYS B 1 291 ? 51.940 29.791 8.834 1.00 38.65 383 LYS B N 1
ATOM 4736 C CA . LYS B 1 291 ? 52.484 28.584 8.212 1.00 32.25 383 LYS B CA 1
ATOM 4737 C C . LYS B 1 291 ? 52.533 28.683 6.686 1.00 37.40 383 LYS B C 1
ATOM 4738 O O . LYS B 1 291 ? 53.525 28.280 6.084 1.00 35.01 383 LYS B O 1
ATOM 4744 N N . MET B 1 292 ? 51.481 29.219 6.062 1.00 25.75 384 MET B N 1
ATOM 4745 C CA . MET B 1 292 ? 51.528 29.501 4.624 1.00 29.82 384 MET B CA 1
ATOM 4746 C C . MET B 1 292 ? 52.584 30.565 4.281 1.00 31.47 384 MET B C 1
ATOM 4747 O O . MET B 1 292 ? 53.242 30.466 3.249 1.00 32.50 384 MET B O 1
ATOM 4752 N N . GLN B 1 293 ? 52.756 31.553 5.161 1.00 29.06 385 GLN B N 1
ATOM 4753 C CA . GLN B 1 293 ? 53.778 32.589 4.986 1.00 28.88 385 GLN B CA 1
ATOM 4754 C C . GLN B 1 293 ? 55.210 32.050 4.983 1.00 34.47 385 GLN B C 1
ATOM 4755 O O . GLN B 1 293 ? 56.037 32.507 4.198 1.00 36.25 385 GLN B O 1
ATOM 4761 N N . ILE B 1 294 ? 55.500 31.087 5.856 1.00 25.02 386 ILE B N 1
ATOM 4762 C CA . ILE B 1 294 ? 56.830 30.483 5.895 1.00 29.01 386 ILE B CA 1
ATOM 4763 C C . ILE B 1 294 ? 57.055 29.540 4.691 1.00 34.79 386 ILE B C 1
ATOM 4764 O O . ILE B 1 294 ? 58.187 29.383 4.220 1.00 40.20 386 ILE B O 1
ATOM 4769 N N . VAL B 1 295 ? 55.970 28.955 4.181 1.00 33.14 387 VAL B N 1
ATOM 4770 C CA . VAL B 1 295 ? 56.010 28.144 2.961 1.00 28.77 387 VAL B CA 1
ATOM 4771 C C . VAL B 1 295 ? 56.413 29.040 1.786 1.00 31.67 387 VAL B C 1
ATOM 4772 O O . VAL B 1 295 ? 57.304 28.698 1.009 1.00 34.71 387 VAL B O 1
ATOM 4776 N N . ARG B 1 296 ? 55.782 30.207 1.708 1.00 24.66 388 ARG B N 1
ATOM 4777 C CA . ARG B 1 296 ? 56.039 31.178 0.658 1.00 34.68 388 ARG B CA 1
ATOM 4778 C C . ARG B 1 296 ? 57.413 31.851 0.777 1.00 34.82 388 ARG B C 1
ATOM 4779 O O . ARG B 1 296 ? 58.010 32.208 -0.239 1.00 42.45 388 ARG B O 1
ATOM 4787 N N . GLU B 1 297 ? 57.891 32.028 2.011 1.00 32.82 389 GLU B N 1
ATOM 4788 C CA . GLU B 1 297 ? 59.201 32.633 2.286 1.00 37.99 389 GLU B CA 1
ATOM 4789 C C . GLU B 1 297 ? 60.343 31.775 1.746 1.00 33.05 389 GLU B C 1
ATOM 4790 O O . GLU B 1 297 ? 61.290 32.285 1.150 1.00 39.85 389 GLU B O 1
ATOM 4796 N N . TYR B 1 298 ? 60.230 30.466 1.949 1.00 30.11 390 TYR B N 1
ATOM 4797 C CA . TYR B 1 298 ? 61.257 29.517 1.538 1.00 27.74 390 TYR B CA 1
ATOM 4798 C C . TYR B 1 298 ? 60.953 28.874 0.181 1.00 23.46 390 TYR B C 1
ATOM 4799 O O . TYR B 1 298 ? 61.584 27.884 -0.198 1.00 32.85 390 TYR B O 1
ATOM 4808 N N . ARG B 1 299 ? 59.994 29.459 -0.538 1.00 33.58 391 ARG B N 1
ATOM 4809 C CA . ARG B 1 299 ? 59.524 28.995 -1.860 1.00 36.06 391 ARG B CA 1
ATOM 4810 C C . ARG B 1 299 ? 59.278 27.480 -1.927 1.00 34.81 391 ARG B C 1
ATOM 4811 O O . ARG B 1 299 ? 59.750 26.797 -2.848 1.00 36.54 391 ARG B O 1
ATOM 4819 N N . LEU B 1 300 ? 58.555 26.961 -0.937 1.00 34.26 392 LEU B N 1
ATOM 4820 C CA . LEU B 1 300 ? 58.197 25.541 -0.901 1.00 26.32 392 LEU B CA 1
ATOM 4821 C C . LEU B 1 300 ? 56.934 25.299 -1.723 1.00 31.07 392 LEU B C 1
ATOM 4822 O O . LEU B 1 300 ? 56.277 26.253 -2.163 1.00 24.82 392 LEU B O 1
ATOM 4827 N N . GLN B 1 301 ? 56.605 24.024 -1.926 1.00 23.41 393 GLN B N 1
ATOM 4828 C CA . GLN B 1 301 ? 55.528 23.628 -2.838 1.00 36.31 393 GLN B CA 1
ATOM 4829 C C . GLN B 1 301 ? 54.141 24.009 -2.325 1.00 30.70 393 GLN B C 1
ATOM 4830 O O . GLN B 1 301 ? 53.328 24.557 -3.076 1.00 35.09 393 GLN B O 1
ATOM 4836 N N . ALA B 1 302 ? 53.890 23.733 -1.044 1.00 35.29 394 ALA B N 1
ATOM 4837 C CA . ALA B 1 302 ? 52.530 23.717 -0.523 1.00 30.69 394 ALA B CA 1
ATOM 4838 C C . ALA B 1 302 ? 52.412 23.500 0.983 1.00 36.18 394 ALA B C 1
ATOM 4839 O O . ALA B 1 302 ? 53.366 23.098 1.668 1.00 30.06 394 ALA B O 1
ATOM 4841 N N . ILE B 1 303 ? 51.211 23.782 1.478 1.00 29.70 395 ILE B N 1
ATOM 4842 C CA . ILE B 1 303 ? 50.751 23.348 2.789 1.00 20.38 395 ILE B CA 1
ATOM 4843 C C . ILE B 1 303 ? 49.946 22.052 2.569 1.00 32.07 395 ILE B C 1
ATOM 4844 O O . ILE B 1 303 ? 49.196 21.938 1.599 1.00 31.83 395 ILE B O 1
ATOM 4849 N N . GLY B 1 304 ? 50.127 21.068 3.439 1.00 31.54 396 GLY B N 1
ATOM 4850 C CA . GLY B 1 304 ? 49.267 19.893 3.421 1.00 32.64 396 GLY B CA 1
ATOM 4851 C C . GLY B 1 304 ? 48.342 19.881 4.621 1.00 24.09 396 GLY B C 1
ATOM 4852 O O . GLY B 1 304 ? 48.766 20.181 5.734 1.00 31.72 396 GLY B O 1
ATOM 4853 N N . ALA B 1 305 ? 47.073 19.549 4.402 1.00 27.40 397 ALA B N 1
ATOM 4854 C CA . ALA B 1 305 ? 46.094 19.534 5.497 1.00 31.70 397 ALA B CA 1
ATOM 4855 C C . ALA B 1 305 ? 45.152 18.338 5.435 1.00 40.38 397 ALA B C 1
ATOM 4856 O O . ALA B 1 305 ? 45.323 17.441 4.611 1.00 32.16 397 ALA B O 1
ATOM 4858 N N . TRP B 1 306 ? 44.146 18.338 6.304 1.00 28.29 398 TRP B N 1
ATOM 4859 C CA . TRP B 1 306 ? 43.293 17.181 6.458 1.00 26.82 398 TRP B CA 1
ATOM 4860 C C . TRP B 1 306 ? 41.840 17.466 6.109 1.00 31.27 398 TRP B C 1
ATOM 4861 O O . TRP B 1 306 ? 41.306 18.538 6.412 1.00 34.01 398 TRP B O 1
ATOM 4872 N N . GLN B 1 307 ? 41.232 16.488 5.447 1.00 32.22 399 GLN B N 1
ATOM 4873 C CA . GLN B 1 307 ? 39.819 16.481 5.117 1.00 35.07 399 GLN B CA 1
ATOM 4874 C C . GLN B 1 307 ? 39.192 15.271 5.777 1.00 41.54 399 GLN B C 1
ATOM 4875 O O . GLN B 1 307 ? 39.828 14.215 5.889 1.00 42.98 399 GLN B O 1
ATOM 4881 N N . LEU B 1 308 ? 37.943 15.428 6.201 1.00 44.55 400 LEU B N 1
ATOM 4882 C CA . LEU B 1 308 ? 37.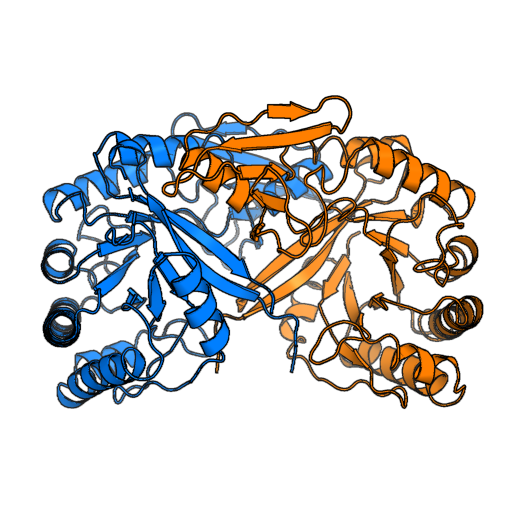159 14.327 6.743 1.00 55.95 400 LEU B CA 1
ATOM 4883 C C . LEU B 1 308 ? 35.866 14.176 5.943 1.00 53.76 400 LEU B C 1
ATOM 4884 O O . LEU B 1 308 ? 35.028 15.079 5.922 1.00 61.89 400 LEU B O 1
ATOM 4889 N N . THR B 1 309 ? 35.717 13.027 5.289 1.00 65.19 401 THR B N 1
ATOM 4890 C CA . THR B 1 309 ? 34.538 12.741 4.475 1.00 73.99 401 THR B CA 1
ATOM 4891 C C . THR B 1 309 ? 33.772 11.547 5.048 1.00 75.11 401 THR B C 1
ATOM 4892 O O . THR B 1 309 ? 34.179 10.397 4.869 1.00 81.19 401 THR B O 1
ATOM 4896 N N . LEU B 1 310 ? 32.668 11.822 5.739 1.00 73.56 402 LEU B N 1
ATOM 4897 C CA . LEU B 1 310 ? 31.846 10.750 6.307 1.00 81.73 402 LEU B CA 1
ATOM 4898 C C . LEU B 1 310 ? 30.716 10.322 5.370 1.00 85.88 402 LEU B C 1
ATOM 4899 O O . LEU B 1 310 ? 29.865 11.129 4.986 1.00 86.20 402 LEU B O 1
ATOM 4904 N N . ALA B 1 311 ? 30.746 9.045 4.990 1.00 92.68 403 ALA B N 1
ATOM 4905 C CA . ALA B 1 311 ? 29.757 8.453 4.089 1.00 95.55 403 ALA B CA 1
ATOM 4906 C C . ALA B 1 311 ? 29.551 6.971 4.398 1.00 98.55 403 ALA B C 1
ATOM 4907 O O . ALA B 1 311 ? 30.359 6.346 5.089 1.00 96.39 403 ALA B O 1
#